Protein AF-A0A246GH21-F1 (afdb_monomer_lite)

Radius of gyration: 32.91 Å; chains: 1; bounding box: 99×64×85 Å

Sequence (673 aa):
SKGSVFSFTEKLRAKAHCVNMFNKEILFTLWEDDAKGSGHNASNKLIDIKKAKVDLYGNVVVDFMLTKALMKKAMQGEADIRELEFYVTVEYYRNKKHTTANVDIQNPLPTENTPPSQSTGIKKAKGSPAEEKPKSKKEESGLLNPISETLGEIWDWVETQGTALRDKPHTIEIPEGKSPAIVGKTKGVKKEKFKPVIGNGEEAVIYITSEIATEIEVDKNGKVISYPDYGAYNGQEEFKIDDKIYCKKIKVGKDTKSAFPTYKAYIYRGNTVGEAVKKLKQDIKFNTHENAESTVLEVARHTLGNNKDYKSKGPTPPNNIDKLYRLKYQFGSNNGKTSYRYRIVDNNSSSFPTIKDYKKEYQSGSMNIGSRSSISIDPWDSSTLIGCIGIRGEKGTFHSSYKALTPQQKKTYKNKYHCINNYLETIIPELTGIYGRRGYSSTDDIAVVESSYTEEIKVFVLIDPLKELCNCIKLKNDGREEFYNSFGTKTINYIDKKSNANKFKALYMIAQRRQENGFTKNVIGNNPMNIKGNGDLGQVAIDTHETLKNGEYVPVKGEKFANFSSEDAGFKGYIDLLESNFNDAYKSLFDDSKTIDDFTTGLEDTGKKGPYATGKAQGGLSGTDDYKKKVKVLFEGVKKDYIKIYECKLCKEKDSKKKEEIKNDLDLLKKLK

Organism: NCBI:txid2906077

Secondary structure (DSSP, 8-state):
---SEEETTSEEEEEEE-SS-TT-EEEEEEEE---SSSS--TT-EEEEEEEEE--TTSEEEEEEETHHHHHHHHTTT-----EEEEEEEEEEE---------------------------PPPBPTTSHHHHSPPPHHHHTT---HHHHHS--EEEEEEEEEEEETT-----------PPPP-S-S---PPPPPPPPPTT-SEEEEEEEEEESSPPEE-TTS-EEE-SEEEE--S-SEEEETTEEEEEEEEETTEEEEEE--EEEEEEEESSTTHHHHHHHHHHHHT--TTS-S-EEEEEE--HHHHTBSSSSSPPP---TTSPEEEEEEEEEETTEEEEEEEEE-S--SS----S-GGGHHHHSS----TT-SEEEE---GGG-TTSEEEE-GGGPBPHHHHTS-TTGGG-HHHHHHHHHHHHHHH-GGGHHHHGGG---TTSSS--PPP--SS--EEEEEEPPPTTS----PPPSSSHHHHIIIIIHHHHHHHHHH-SS-GGGHHHHHHHHHHHHTT-SS-GGG-TT--BS-BTTBEEEEEEEEE-TTS-EEEEEEEEEE--SSHHHHHHHHHHHHHHH-HHHHHHTT-TT--HHHHHHHHHTS-TTS-S------TT--HHHHHHHHHHHHHHHHHHHHHHHHHHHHHH---HHHHHHHHHHHHHHHH--

Structure (mmCIF, N/CA/C/O backbone):
data_AF-A0A246GH21-F1
#
_entry.id   AF-A0A246GH21-F1
#
loop_
_atom_site.group_PDB
_atom_site.id
_atom_site.type_symbol
_atom_site.label_atom_id
_atom_site.label_alt_id
_atom_site.label_comp_id
_atom_site.label_asym_id
_atom_site.label_entity_id
_atom_site.label_seq_id
_atom_site.pdbx_PDB_ins_code
_atom_site.Cartn_x
_atom_site.Cartn_y
_atom_site.Cartn_z
_atom_site.occupancy
_atom_site.B_iso_or_equiv
_atom_site.auth_seq_id
_atom_site.auth_comp_id
_atom_site.auth_asym_id
_atom_site.auth_atom_id
_atom_site.pdbx_PDB_model_num
ATOM 1 N N . SER A 1 1 ? -21.494 -33.279 6.222 1.00 32.09 1 SER A N 1
ATOM 2 C CA . SER A 1 1 ? -22.551 -33.590 5.231 1.00 32.09 1 SER A CA 1
ATOM 3 C C . SER A 1 1 ? -23.052 -32.287 4.612 1.00 32.09 1 SER A C 1
ATOM 5 O O . SER A 1 1 ? -22.941 -31.255 5.261 1.00 32.09 1 SER A O 1
ATOM 7 N N . LYS A 1 2 ? -23.572 -32.286 3.371 1.00 37.19 2 LYS A N 1
ATOM 8 C CA . LYS A 1 2 ? -24.425 -31.180 2.888 1.00 37.19 2 LYS A CA 1
ATOM 9 C C . LYS A 1 2 ? -25.700 -31.226 3.732 1.00 37.19 2 LYS A C 1
ATOM 11 O O . LYS A 1 2 ? -26.605 -31.989 3.419 1.00 37.19 2 LYS A O 1
ATOM 16 N N . GLY A 1 3 ? -25.695 -30.543 4.872 1.00 45.56 3 GLY A N 1
ATOM 17 C CA . GLY A 1 3 ? -26.854 -30.498 5.750 1.00 45.56 3 GLY A CA 1
ATOM 18 C C . GLY A 1 3 ? -27.936 -29.670 5.077 1.00 45.56 3 GLY A C 1
ATOM 19 O O . GLY A 1 3 ? -27.712 -28.498 4.808 1.00 45.56 3 GLY A O 1
ATOM 20 N N . SER A 1 4 ? -29.078 -30.279 4.773 1.00 55.09 4 SER A N 1
ATOM 21 C CA . SER A 1 4 ? -30.304 -29.557 4.421 1.00 55.09 4 SER A CA 1
ATOM 22 C C . SER A 1 4 ? -31.037 -29.053 5.663 1.00 55.09 4 SER A C 1
ATOM 24 O O . SER A 1 4 ? -31.978 -28.294 5.518 1.00 55.09 4 SER A O 1
ATOM 26 N N . VAL A 1 5 ? -30.605 -29.446 6.868 1.00 58.59 5 VAL A N 1
ATOM 27 C CA . VAL A 1 5 ? -31.216 -29.066 8.147 1.00 58.59 5 VAL A CA 1
ATOM 28 C C . VAL A 1 5 ? -30.227 -28.238 8.970 1.00 58.59 5 VAL A C 1
ATOM 30 O O . VAL A 1 5 ? -29.097 -28.688 9.177 1.00 58.59 5 VAL A O 1
ATOM 33 N N . PHE A 1 6 ? -30.644 -27.092 9.495 1.00 64.31 6 PHE A N 1
ATOM 34 C CA . PHE A 1 6 ? -29.807 -26.093 10.169 1.00 64.31 6 PHE A CA 1
ATOM 35 C C . PHE A 1 6 ? -30.369 -25.727 11.556 1.00 64.31 6 PHE A C 1
ATOM 37 O O . PHE A 1 6 ? -31.546 -25.946 11.835 1.00 64.31 6 PHE A O 1
ATOM 44 N N . SER A 1 7 ? -29.540 -25.179 12.442 1.00 65.12 7 SER A N 1
ATOM 45 C CA . SER A 1 7 ? -29.999 -24.472 13.648 1.00 65.12 7 SER A CA 1
ATOM 46 C C . SER A 1 7 ? -30.247 -22.996 13.324 1.00 65.12 7 SER A C 1
ATOM 48 O O . SER A 1 7 ? -29.559 -22.416 12.484 1.00 65.12 7 SER A O 1
ATOM 50 N N . PHE A 1 8 ? -31.183 -22.334 14.008 1.00 61.94 8 PHE A N 1
ATOM 51 C CA . PHE A 1 8 ? -31.437 -20.905 13.771 1.00 61.94 8 PHE A CA 1
ATOM 52 C C . PHE A 1 8 ? -30.251 -19.992 14.108 1.00 61.94 8 PHE A C 1
ATOM 54 O O . PHE A 1 8 ? -30.185 -18.870 13.608 1.00 61.94 8 PHE A O 1
ATOM 61 N N . THR A 1 9 ? -29.311 -20.449 14.938 1.00 66.38 9 THR A N 1
ATOM 62 C CA . THR A 1 9 ? -28.072 -19.721 15.258 1.00 66.38 9 THR A CA 1
ATOM 63 C C . THR A 1 9 ? -26.965 -19.940 14.221 1.00 66.38 9 THR A C 1
ATOM 65 O O . THR A 1 9 ? -25.952 -19.238 14.248 1.00 66.38 9 THR A O 1
ATOM 68 N N . GLU A 1 10 ? -27.151 -20.875 13.285 1.00 62.28 10 GLU A N 1
ATOM 69 C CA . GLU A 1 10 ? -26.203 -21.166 12.213 1.00 62.28 10 GLU A CA 1
ATOM 70 C C . GLU A 1 10 ? -26.358 -20.198 11.027 1.00 62.28 10 GLU A C 1
ATOM 72 O O . GLU A 1 10 ? -27.332 -19.450 10.879 1.00 62.28 10 GLU A O 1
ATOM 77 N N . LYS A 1 11 ? -25.339 -20.200 10.163 1.00 76.00 11 LYS A N 1
ATOM 78 C CA . LYS A 1 11 ? -25.334 -19.452 8.905 1.00 76.00 11 LYS A CA 1
ATOM 79 C C . LYS A 1 11 ? -25.658 -20.389 7.754 1.00 76.00 11 LYS A C 1
ATOM 81 O O . LYS A 1 11 ? -25.023 -21.433 7.614 1.00 76.00 11 LYS A O 1
ATOM 86 N N . LEU A 1 12 ? -26.557 -19.964 6.873 1.00 72.38 12 LEU A N 1
ATOM 87 C CA . LEU A 1 12 ? -26.735 -20.606 5.579 1.00 72.38 12 LEU A CA 1
ATOM 88 C C . LEU A 1 12 ? -25.772 -19.989 4.570 1.00 72.38 12 LEU A C 1
ATOM 90 O O . LEU A 1 12 ? -25.913 -18.827 4.191 1.00 72.38 12 LEU A O 1
ATOM 94 N N . ARG A 1 13 ? -24.793 -20.774 4.121 1.00 77.44 13 ARG A N 1
ATOM 95 C CA . ARG A 1 13 ? -23.855 -20.371 3.070 1.00 77.44 13 ARG A CA 1
ATOM 96 C C . ARG A 1 13 ? -24.385 -20.783 1.703 1.00 77.44 13 ARG A C 1
ATOM 98 O O . ARG A 1 13 ? -24.367 -21.965 1.363 1.00 77.44 13 ARG A O 1
ATOM 105 N N . ALA A 1 14 ? -24.793 -19.810 0.898 1.00 73.38 14 ALA A N 1
ATOM 106 C CA . ALA A 1 14 ? -25.146 -20.028 -0.497 1.00 73.38 14 ALA A CA 1
ATOM 107 C C . ALA A 1 14 ? -23.921 -19.780 -1.384 1.00 73.38 14 ALA A C 1
ATOM 109 O O . ALA A 1 14 ? -23.260 -18.744 -1.285 1.00 73.38 14 ALA A O 1
ATOM 110 N N . LYS A 1 15 ? -23.615 -20.741 -2.256 1.00 72.88 15 LYS A N 1
ATOM 111 C CA . LYS A 1 15 ? -22.511 -20.664 -3.214 1.00 72.88 15 LYS A CA 1
ATOM 112 C C . LYS A 1 15 ? -23.049 -20.894 -4.618 1.00 72.88 15 LYS A C 1
ATOM 114 O O . LYS A 1 15 ? -23.683 -21.918 -4.856 1.00 72.88 15 LYS A O 1
ATOM 119 N N . ALA A 1 16 ? -22.725 -19.996 -5.541 1.00 67.94 16 ALA A N 1
ATOM 120 C CA . ALA A 1 16 ? -22.935 -20.218 -6.964 1.00 67.94 16 ALA A CA 1
ATOM 121 C C . ALA A 1 16 ? -21.598 -20.268 -7.705 1.00 67.94 16 ALA A C 1
ATOM 123 O O . ALA A 1 16 ? -20.620 -19.619 -7.319 1.00 67.94 16 ALA A O 1
ATOM 124 N N . HIS A 1 17 ? -21.570 -21.088 -8.751 1.00 62.41 17 HIS A N 1
ATOM 125 C CA . HIS A 1 17 ? -20.450 -21.203 -9.670 1.00 62.41 17 HIS A CA 1
ATOM 126 C C . HIS A 1 17 ? -20.894 -20.674 -11.033 1.00 62.41 17 HIS A C 1
ATOM 128 O O . HIS A 1 17 ? -21.814 -21.208 -11.647 1.00 62.41 17 HIS A O 1
ATOM 134 N N . CYS A 1 18 ? -20.244 -19.613 -11.482 1.00 57.66 18 CYS A N 1
ATOM 135 C CA . CYS A 1 18 ? -20.590 -18.822 -12.646 1.00 57.66 18 CYS A CA 1
ATOM 136 C C . CYS A 1 18 ? -19.436 -18.880 -13.653 1.00 57.66 18 CYS A C 1
ATOM 138 O O . CYS A 1 18 ? -18.295 -18.547 -13.333 1.00 57.66 18 CYS A O 1
ATOM 140 N N . VAL A 1 19 ? -19.727 -19.278 -14.889 1.00 53.31 19 VAL A N 1
ATOM 141 C CA . VAL A 1 19 ? -18.725 -19.392 -15.960 1.00 53.31 19 VAL A CA 1
ATOM 142 C C . VAL A 1 19 ? -18.720 -18.103 -16.782 1.00 53.31 19 VAL A C 1
ATOM 144 O O . VAL A 1 19 ? -19.777 -17.627 -17.174 1.00 53.31 19 VAL A O 1
ATOM 147 N N . ASN A 1 20 ? -17.541 -17.528 -17.051 1.00 43.81 20 ASN A N 1
ATOM 148 C CA . ASN A 1 20 ? -17.363 -16.295 -17.845 1.00 43.81 20 ASN A CA 1
ATOM 149 C C . ASN A 1 20 ? -18.059 -15.035 -17.288 1.00 43.81 20 ASN A C 1
ATOM 151 O O . ASN A 1 20 ? -18.317 -14.079 -18.018 1.00 43.81 20 ASN A O 1
ATOM 155 N N . MET A 1 21 ? -18.323 -14.998 -15.981 1.00 56.97 21 MET A N 1
ATOM 156 C CA . MET A 1 21 ? -19.029 -13.895 -15.317 1.00 56.97 21 MET A CA 1
ATOM 157 C C . MET A 1 21 ? -18.146 -13.107 -14.343 1.00 56.97 21 MET A C 1
ATOM 159 O O . MET A 1 21 ? -18.665 -12.472 -13.432 1.00 56.97 21 MET A O 1
ATOM 163 N N . PHE A 1 22 ? -16.819 -13.122 -14.522 1.00 53.16 22 PHE A N 1
ATOM 164 C CA . PHE A 1 22 ? -15.884 -12.425 -13.632 1.00 53.16 22 PHE A CA 1
ATOM 165 C C . PHE A 1 22 ? -16.290 -10.960 -13.392 1.00 53.16 22 PHE A C 1
ATOM 167 O O . PHE A 1 22 ? -16.596 -10.221 -14.334 1.00 53.16 22 PHE A O 1
ATOM 174 N N . ASN A 1 23 ? -16.290 -10.548 -12.119 1.00 56.62 23 ASN A N 1
ATOM 175 C CA . ASN A 1 23 ? -16.650 -9.208 -11.650 1.00 56.62 23 ASN A CA 1
ATOM 176 C C . ASN A 1 23 ? -18.108 -8.789 -11.953 1.00 56.62 23 ASN A C 1
ATOM 178 O O . ASN A 1 23 ? -18.467 -7.624 -11.766 1.00 56.62 23 ASN A O 1
ATOM 182 N N . LYS A 1 24 ? -18.969 -9.711 -12.411 1.00 63.62 24 LYS A N 1
ATOM 183 C CA . LYS A 1 24 ? -20.415 -9.476 -12.532 1.00 63.62 24 LYS A CA 1
ATOM 184 C C . LYS A 1 24 ? -21.089 -9.664 -11.178 1.00 63.62 24 LYS A C 1
ATOM 186 O O . LYS A 1 24 ? -20.684 -10.509 -10.386 1.00 63.62 24 LYS A O 1
ATOM 191 N N . GLU A 1 25 ? -22.094 -8.838 -10.911 1.00 77.56 25 GLU A N 1
ATOM 192 C CA . GLU A 1 25 ? -22.883 -8.887 -9.681 1.00 77.56 25 GLU A CA 1
ATOM 193 C C . GLU A 1 25 ? -24.002 -9.927 -9.811 1.00 77.56 25 GLU A C 1
ATOM 195 O O . GLU A 1 25 ? -24.713 -9.951 -10.815 1.00 77.56 25 GLU A O 1
ATOM 200 N N . ILE A 1 26 ? -24.137 -10.776 -8.794 1.00 76.31 26 ILE A N 1
ATOM 201 C CA . ILE A 1 26 ? -25.156 -11.820 -8.672 1.00 76.31 26 ILE A CA 1
ATOM 202 C C . ILE A 1 26 ? -26.042 -11.499 -7.468 1.00 76.31 26 ILE A C 1
ATOM 204 O O . ILE A 1 26 ? -25.537 -11.109 -6.408 1.00 76.31 26 ILE A O 1
ATOM 208 N N . LEU A 1 27 ? -27.354 -11.675 -7.628 1.00 78.00 27 LEU A N 1
ATOM 209 C CA . LEU A 1 27 ? -28.345 -11.468 -6.579 1.00 78.00 27 LEU A CA 1
ATOM 210 C C . LEU A 1 27 ? -28.707 -12.805 -5.927 1.00 78.00 27 LEU A C 1
ATOM 212 O O . LEU A 1 27 ? -29.149 -13.729 -6.601 1.00 78.00 27 LEU A O 1
ATOM 216 N N . PHE A 1 28 ? -28.558 -12.891 -4.612 1.00 80.50 28 PHE A N 1
ATOM 217 C CA . PHE A 1 28 ? -29.011 -14.008 -3.795 1.00 80.50 28 PHE A CA 1
ATOM 218 C C . PHE A 1 28 ? -30.186 -13.552 -2.944 1.00 80.50 28 PHE A C 1
ATOM 220 O O . PHE A 1 28 ? -30.096 -12.524 -2.269 1.00 80.50 28 PHE A O 1
ATOM 227 N N . THR A 1 29 ? -31.254 -14.339 -2.916 1.00 74.81 29 THR A N 1
ATOM 228 C CA . THR A 1 29 ? -32.417 -14.051 -2.075 1.00 74.81 29 THR A CA 1
ATOM 229 C C . THR A 1 29 ? -32.776 -15.271 -1.247 1.00 74.81 29 THR A C 1
ATOM 231 O O . THR A 1 29 ? -32.945 -16.350 -1.809 1.00 74.81 29 THR A O 1
ATOM 234 N N . LEU A 1 30 ? -32.878 -15.091 0.070 1.00 79.62 30 LEU A N 1
ATOM 235 C CA . LEU A 1 30 ? -33.361 -16.097 1.012 1.00 79.62 30 LEU A CA 1
ATOM 236 C C . LEU A 1 30 ? -34.855 -15.881 1.266 1.00 79.62 30 LEU A C 1
ATOM 238 O O . LEU A 1 30 ? -35.282 -14.763 1.574 1.00 79.62 30 LEU A O 1
ATOM 242 N N . TRP A 1 31 ? -35.619 -16.962 1.193 1.00 73.62 31 TRP A N 1
ATOM 243 C CA . TRP A 1 31 ? -37.069 -16.987 1.350 1.00 73.62 31 TRP A CA 1
ATOM 244 C C . TRP A 1 31 ? -37.489 -18.010 2.400 1.00 73.62 31 TRP A C 1
ATOM 246 O O . TRP A 1 31 ? -36.808 -19.013 2.572 1.00 73.62 31 TRP A O 1
ATOM 256 N N . GLU A 1 32 ? -38.607 -17.751 3.063 1.00 72.56 32 GLU A N 1
ATOM 257 C CA . GLU A 1 32 ? -39.336 -18.676 3.933 1.00 72.56 32 GLU A CA 1
ATOM 258 C C . GLU A 1 32 ? -40.340 -19.500 3.110 1.00 72.56 32 GLU A C 1
ATOM 260 O O . GLU A 1 32 ? -41.006 -18.929 2.241 1.00 72.56 32 GLU A O 1
ATOM 265 N N . ASP A 1 33 ? -40.464 -20.795 3.401 1.00 68.25 33 ASP A N 1
ATOM 266 C CA . ASP A 1 33 ? -41.317 -21.769 2.696 1.00 68.25 33 ASP A CA 1
ATOM 267 C C . ASP A 1 33 ? -42.344 -22.409 3.659 1.00 68.25 33 ASP A C 1
ATOM 269 O O . ASP A 1 33 ? -42.262 -23.581 3.986 1.00 68.25 33 ASP A O 1
ATOM 273 N N . ASP A 1 34 ? -43.294 -21.633 4.196 1.00 59.25 34 ASP A N 1
ATOM 274 C CA . ASP A 1 34 ? -44.218 -22.081 5.271 1.00 59.25 34 ASP A CA 1
ATOM 275 C C . ASP A 1 34 ? -45.555 -22.651 4.729 1.00 59.25 34 ASP A C 1
ATOM 277 O O . ASP A 1 34 ? -46.633 -22.513 5.315 1.00 59.25 34 ASP A O 1
ATOM 281 N N . ALA A 1 35 ? -45.515 -23.244 3.534 1.00 55.47 35 ALA A N 1
ATOM 282 C CA . ALA A 1 35 ? -46.671 -23.781 2.822 1.00 55.47 35 ALA A CA 1
ATOM 283 C C . ALA A 1 35 ? -46.945 -25.253 3.183 1.00 55.47 35 ALA A C 1
ATOM 285 O O . ALA A 1 35 ? -46.046 -26.087 3.144 1.00 55.47 35 ALA A O 1
ATOM 286 N N . LYS A 1 36 ? -48.206 -25.644 3.438 1.00 45.03 36 LYS A N 1
ATOM 287 C CA . LYS A 1 36 ? -48.556 -27.078 3.518 1.00 45.03 36 LYS A CA 1
ATOM 288 C C . LYS A 1 36 ? -48.457 -27.733 2.133 1.00 45.03 36 LYS A C 1
ATOM 290 O O . LYS A 1 36 ? -49.348 -27.552 1.305 1.00 45.03 36 LYS A O 1
ATOM 295 N N . GLY A 1 37 ? -47.418 -28.546 1.937 1.00 47.66 37 GLY A N 1
ATOM 296 C CA . GLY A 1 37 ? -47.130 -29.297 0.708 1.00 47.66 37 GLY A CA 1
ATOM 297 C C . GLY A 1 37 ? -45.847 -28.809 0.027 1.00 47.66 37 GLY A C 1
ATOM 298 O O . GLY A 1 37 ? -45.475 -27.653 0.160 1.00 47.66 37 GLY A O 1
ATOM 299 N N . SER A 1 38 ? -45.150 -29.683 -0.703 1.00 38.06 38 SER A N 1
ATOM 300 C CA . SER A 1 38 ? -43.899 -29.319 -1.382 1.00 38.06 38 SER A CA 1
ATOM 301 C C . SER A 1 38 ? -44.159 -28.337 -2.536 1.00 38.06 38 SER A C 1
ATOM 303 O O . SER A 1 38 ? -44.657 -28.747 -3.584 1.00 38.06 38 SER A O 1
ATOM 305 N N . GLY A 1 39 ? -43.792 -27.061 -2.387 1.00 43.22 39 GLY A N 1
ATOM 306 C CA . GLY A 1 39 ? -43.890 -26.061 -3.459 1.00 43.22 39 GLY A CA 1
ATOM 307 C C . GLY A 1 39 ? -44.133 -24.633 -2.964 1.00 43.22 39 GLY A C 1
ATOM 308 O O . GLY A 1 39 ? -44.696 -24.428 -1.897 1.00 43.22 39 GLY A O 1
ATOM 309 N N . HIS A 1 40 ? -43.733 -23.643 -3.770 1.00 41.75 40 HIS A N 1
ATOM 310 C CA . HIS A 1 40 ? -43.862 -22.231 -3.414 1.00 41.75 40 HIS A CA 1
ATOM 311 C C . HIS A 1 40 ? -45.319 -21.794 -3.517 1.00 41.75 40 HIS A C 1
ATOM 313 O O . HIS A 1 40 ? -45.969 -22.037 -4.535 1.00 41.75 40 HIS A O 1
ATOM 319 N N . ASN A 1 41 ? -45.823 -21.093 -2.508 1.00 50.88 41 ASN A N 1
ATOM 320 C CA . ASN A 1 41 ? -47.154 -20.502 -2.551 1.00 50.88 41 ASN A CA 1
ATOM 321 C C . ASN A 1 41 ? -47.089 -18.983 -2.305 1.00 50.88 41 ASN A C 1
ATOM 323 O O . ASN A 1 41 ? -46.043 -18.424 -1.970 1.00 50.88 41 ASN A O 1
ATOM 327 N N . ALA A 1 42 ? -48.220 -18.293 -2.461 1.00 53.62 42 ALA A N 1
ATOM 328 C CA . ALA A 1 42 ? -48.311 -16.848 -2.232 1.00 53.62 42 ALA A CA 1
ATOM 329 C C . ALA A 1 42 ? -48.018 -16.422 -0.774 1.00 53.62 42 ALA A C 1
ATOM 331 O O . ALA A 1 42 ? -47.899 -15.228 -0.506 1.00 53.62 42 ALA A O 1
ATOM 332 N N . SER A 1 43 ? -47.902 -17.368 0.167 1.00 57.16 43 SER A N 1
ATOM 333 C CA . SER A 1 43 ? -47.531 -17.092 1.559 1.00 57.16 43 SER A CA 1
ATOM 334 C C . SER A 1 43 ? -46.026 -17.157 1.837 1.00 57.16 43 SER A C 1
ATOM 336 O O . SER A 1 43 ? -45.632 -16.834 2.956 1.00 57.16 43 SER A O 1
ATOM 338 N N . ASN A 1 44 ? -45.181 -17.484 0.851 1.00 63.41 44 ASN A N 1
ATOM 339 C CA . ASN A 1 44 ? -43.726 -17.477 1.026 1.00 63.41 44 ASN A CA 1
ATOM 340 C C . ASN A 1 44 ? -43.211 -16.055 1.288 1.00 63.41 44 ASN A C 1
ATOM 342 O O . ASN A 1 44 ? -43.483 -15.111 0.540 1.00 63.41 44 ASN A O 1
ATOM 346 N N . LYS A 1 45 ? -42.446 -15.884 2.371 1.00 69.88 45 LYS A N 1
ATOM 347 C CA . LYS A 1 45 ? -42.005 -14.566 2.851 1.00 69.88 45 LYS A CA 1
ATOM 348 C C . LYS A 1 45 ? -40.527 -14.343 2.547 1.00 69.88 45 LYS A C 1
ATOM 350 O O . LYS A 1 45 ? -39.674 -15.162 2.861 1.00 69.88 45 LYS A O 1
ATOM 355 N N . LEU A 1 46 ? -40.195 -13.178 1.992 1.00 71.31 46 LEU A N 1
ATOM 356 C CA . LEU A 1 46 ? -38.804 -12.743 1.813 1.00 71.31 46 LEU A CA 1
ATOM 357 C C . LEU A 1 46 ? -38.085 -12.643 3.169 1.00 71.31 46 LEU A C 1
ATOM 359 O O . LEU A 1 46 ? -38.582 -11.933 4.039 1.00 71.31 46 LEU A O 1
ATOM 363 N N . ILE A 1 47 ? -36.907 -13.236 3.353 1.00 68.81 47 ILE A N 1
ATOM 364 C CA . ILE A 1 47 ? -36.134 -13.110 4.605 1.00 68.81 47 ILE A CA 1
ATOM 365 C C . ILE A 1 47 ? -34.990 -12.098 4.455 1.00 68.81 47 ILE A C 1
ATOM 367 O O . ILE A 1 47 ? -34.876 -11.182 5.270 1.00 68.81 47 ILE A O 1
ATOM 371 N N . ASP A 1 48 ? -34.138 -12.245 3.435 1.00 74.62 48 ASP A N 1
ATOM 372 C CA . ASP A 1 48 ? -32.950 -11.397 3.238 1.00 74.62 48 ASP A CA 1
ATOM 373 C C . ASP A 1 48 ? -32.500 -11.398 1.766 1.00 74.62 48 ASP A C 1
ATOM 375 O O . ASP A 1 48 ? -32.705 -12.375 1.044 1.00 74.62 48 ASP A O 1
ATOM 379 N N . ILE A 1 49 ? -31.850 -10.318 1.327 1.00 75.81 49 ILE A N 1
ATOM 380 C CA . ILE A 1 49 ? -31.301 -10.170 -0.032 1.00 75.81 49 ILE A CA 1
ATOM 381 C C . ILE A 1 49 ? -29.827 -9.791 0.076 1.00 75.81 49 ILE A C 1
ATOM 383 O O . ILE A 1 49 ? -29.468 -8.865 0.805 1.00 75.81 49 ILE A O 1
ATOM 387 N N . LYS A 1 50 ? -28.961 -10.466 -0.684 1.00 76.69 50 LYS A N 1
ATOM 388 C CA . LYS A 1 50 ? -27.528 -10.160 -0.755 1.00 76.69 50 LYS A CA 1
ATOM 389 C C . LYS A 1 50 ? -27.038 -10.086 -2.192 1.00 76.69 50 LYS A C 1
ATOM 391 O O . LYS A 1 50 ? -27.393 -10.906 -3.029 1.00 76.69 50 LYS A O 1
ATOM 396 N N . LYS A 1 51 ? -26.176 -9.108 -2.459 1.00 79.38 51 LYS A N 1
ATOM 397 C CA . LYS A 1 51 ? -25.456 -8.956 -3.725 1.00 79.38 51 LYS A CA 1
ATOM 398 C C . LYS A 1 51 ? -23.993 -9.305 -3.511 1.00 79.38 51 LYS A C 1
ATOM 400 O O . LYS A 1 51 ? -23.408 -8.890 -2.511 1.00 79.38 51 LYS A O 1
ATOM 405 N N . ALA A 1 52 ? -23.406 -10.049 -4.437 1.00 71.38 52 ALA A N 1
ATOM 406 C CA . ALA A 1 52 ? -21.981 -10.355 -4.412 1.00 71.38 52 ALA A CA 1
ATOM 407 C C . ALA A 1 52 ? -21.425 -10.469 -5.834 1.00 71.38 52 ALA A C 1
ATOM 409 O O . ALA A 1 52 ? -22.142 -10.826 -6.768 1.00 71.38 52 ALA A O 1
ATOM 410 N N . LYS A 1 53 ? -20.143 -10.131 -6.005 1.00 73.88 53 LYS A N 1
ATOM 411 C CA . LYS A 1 53 ? -19.464 -10.205 -7.302 1.00 73.88 53 LYS A CA 1
ATOM 412 C C . LYS A 1 53 ? -18.791 -11.559 -7.482 1.00 73.88 53 LYS A C 1
ATOM 414 O O . LYS A 1 53 ? -18.221 -12.093 -6.534 1.00 73.88 53 LYS A O 1
ATOM 419 N N . VAL A 1 54 ? -18.833 -12.076 -8.706 1.00 55.72 54 VAL A N 1
ATOM 420 C CA . VAL A 1 54 ? -18.121 -13.300 -9.090 1.00 55.72 54 VAL A CA 1
ATOM 421 C C . VAL A 1 54 ? -16.614 -13.050 -9.045 1.00 55.72 54 VAL A C 1
ATOM 423 O O . VAL A 1 54 ? -16.109 -12.119 -9.683 1.00 55.72 54 VAL A O 1
ATOM 426 N N . ASP A 1 55 ? -15.902 -13.884 -8.294 1.00 55.53 55 ASP A N 1
ATOM 427 C CA . ASP A 1 55 ? -14.451 -13.824 -8.160 1.00 55.53 55 ASP A CA 1
ATOM 428 C C . ASP A 1 55 ? -13.716 -14.297 -9.429 1.00 55.53 55 ASP A C 1
ATOM 430 O O . ASP A 1 55 ? -14.311 -14.767 -10.401 1.00 55.53 55 ASP A O 1
ATOM 434 N N . LEU A 1 56 ? -12.385 -14.163 -9.423 1.00 48.47 56 LEU A N 1
ATOM 435 C CA . LEU A 1 56 ? -11.496 -14.567 -10.526 1.00 48.47 56 LEU A CA 1
ATOM 436 C C . LEU A 1 56 ? -11.593 -16.063 -10.885 1.00 48.47 56 LEU A C 1
ATOM 438 O O . LEU A 1 56 ? -11.092 -16.470 -11.930 1.00 48.47 56 LEU A O 1
ATOM 442 N N . TYR A 1 57 ? -12.219 -16.872 -10.030 1.00 54.38 57 TYR A N 1
ATOM 443 C CA . TYR A 1 57 ? -12.362 -18.319 -10.154 1.00 54.38 57 TYR A CA 1
ATOM 444 C C . TYR A 1 57 ? -13.800 -18.740 -10.479 1.00 54.38 57 TYR A C 1
ATOM 446 O O . TYR A 1 57 ? -14.116 -19.927 -10.401 1.00 54.38 57 TYR A O 1
ATOM 454 N N . GLY A 1 58 ? -14.680 -17.789 -10.808 1.00 46.88 58 GLY A N 1
ATOM 455 C CA . GLY A 1 58 ? -16.074 -18.076 -11.121 1.00 46.88 58 GLY A CA 1
ATOM 456 C C . GLY A 1 58 ? -16.937 -18.375 -9.894 1.00 46.88 58 GLY A C 1
ATOM 457 O O . GLY A 1 58 ? -18.057 -18.838 -10.055 1.00 46.88 58 GLY A O 1
ATOM 458 N N . ASN A 1 59 ? -16.472 -18.140 -8.665 1.00 59.78 59 ASN A N 1
ATOM 459 C CA . ASN A 1 59 ? -17.275 -18.378 -7.465 1.00 59.78 59 ASN A CA 1
ATOM 460 C C . ASN A 1 59 ? -17.891 -17.082 -6.947 1.00 59.78 59 ASN A C 1
ATOM 462 O O . ASN A 1 59 ? -17.285 -16.012 -6.968 1.00 59.78 59 ASN A O 1
ATOM 466 N N . VAL A 1 60 ? -19.089 -17.206 -6.397 1.00 68.38 60 VAL A N 1
ATOM 467 C CA . VAL A 1 60 ? -19.713 -16.166 -5.589 1.00 68.38 60 VAL A CA 1
ATOM 468 C C . VAL A 1 60 ? -20.355 -16.826 -4.370 1.00 68.38 6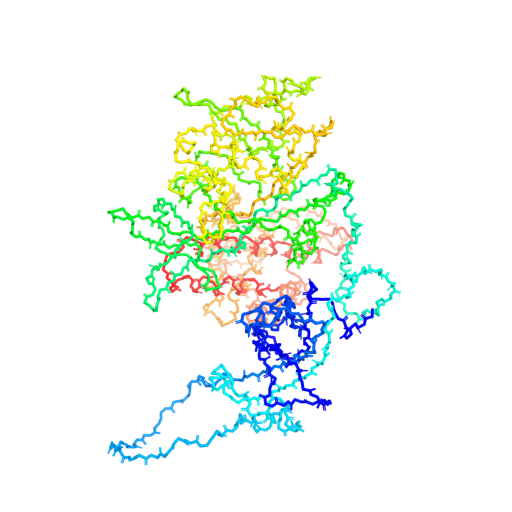0 VAL A C 1
ATOM 470 O O . VAL A 1 60 ? -20.996 -17.874 -4.478 1.00 68.38 60 VAL A O 1
ATOM 473 N N . VAL A 1 61 ? -20.111 -16.259 -3.188 1.00 72.44 61 VAL A N 1
ATOM 474 C CA . VAL A 1 61 ? -20.537 -16.829 -1.904 1.00 72.44 61 VAL A CA 1
ATOM 475 C C . VAL A 1 61 ? -21.193 -15.745 -1.065 1.00 72.44 61 VAL A C 1
ATOM 477 O O . VAL A 1 61 ? -20.643 -14.652 -0.926 1.00 72.44 61 VAL A O 1
ATOM 480 N N . VAL A 1 62 ? -22.341 -16.061 -0.474 1.00 68.12 62 VAL A N 1
ATOM 481 C CA . VAL A 1 62 ? -22.999 -15.220 0.529 1.00 68.12 62 VAL A CA 1
ATOM 482 C C . VAL A 1 62 ? -23.410 -16.063 1.733 1.00 68.12 62 VAL A C 1
ATOM 484 O O . VAL A 1 62 ? -23.832 -17.207 1.588 1.00 68.12 62 VAL A O 1
ATOM 487 N N . ASP A 1 63 ? -23.313 -15.474 2.923 1.00 81.94 63 ASP A N 1
ATOM 488 C CA . ASP A 1 63 ? -23.776 -16.091 4.168 1.00 81.94 63 ASP A CA 1
ATOM 489 C C . ASP A 1 63 ? -25.047 -15.382 4.649 1.00 81.94 63 ASP A C 1
ATOM 491 O O . ASP A 1 63 ? -25.033 -14.165 4.861 1.00 81.94 63 ASP A O 1
ATOM 495 N N . PHE A 1 64 ? -26.132 -16.120 4.855 1.00 76.38 64 PHE A N 1
ATOM 496 C CA . PHE A 1 64 ? -27.365 -15.635 5.469 1.00 76.38 64 PHE A CA 1
ATOM 497 C C . PHE A 1 64 ? -27.427 -16.042 6.944 1.00 76.38 64 PHE A C 1
ATOM 499 O O . PHE A 1 64 ? -27.183 -17.195 7.289 1.00 76.38 64 PHE A O 1
ATOM 506 N N . MET A 1 65 ? -27.758 -15.092 7.821 1.00 79.81 65 MET A N 1
ATOM 507 C CA . MET A 1 65 ? -27.987 -15.365 9.244 1.00 79.81 65 MET A CA 1
ATOM 508 C C . MET A 1 65 ? -29.428 -15.846 9.426 1.00 79.81 65 MET A C 1
ATOM 510 O O . MET A 1 65 ? -30.350 -15.056 9.212 1.00 79.81 65 MET A O 1
ATOM 514 N N . LEU A 1 66 ? -29.633 -17.099 9.842 1.00 74.12 66 LEU A N 1
ATOM 515 C CA . LEU A 1 66 ? -30.983 -17.658 10.007 1.00 74.12 66 LEU A CA 1
ATOM 516 C C . LEU A 1 66 ? -31.745 -17.034 11.191 1.00 74.12 66 LEU A C 1
ATOM 518 O O . LEU A 1 66 ? -32.974 -17.008 11.190 1.00 74.12 66 LEU A O 1
ATOM 522 N N . THR A 1 67 ? -31.044 -16.392 12.131 1.00 71.81 67 THR A N 1
ATOM 523 C CA . THR A 1 67 ? -31.650 -15.593 13.209 1.00 71.81 67 THR A CA 1
ATOM 524 C C . THR A 1 67 ? -32.515 -14.439 12.697 1.00 71.81 67 THR A C 1
ATOM 526 O O . THR A 1 67 ? -33.465 -14.046 13.374 1.00 71.81 67 THR A O 1
ATOM 529 N N . LYS A 1 68 ? -32.252 -13.915 11.490 1.00 70.25 68 LYS A N 1
ATOM 530 C CA . LYS A 1 68 ? -33.103 -12.886 10.869 1.00 70.25 68 LYS A CA 1
ATOM 531 C C . LYS A 1 68 ? -34.517 -13.396 10.582 1.00 70.25 68 LYS A C 1
ATOM 533 O O . LYS A 1 68 ? -35.460 -12.613 10.674 1.00 70.25 68 LYS A O 1
ATOM 538 N N . ALA A 1 69 ? -34.669 -14.684 10.269 1.00 67.19 69 ALA A N 1
ATOM 539 C CA . ALA A 1 69 ? -35.975 -15.299 10.043 1.00 67.19 69 ALA A CA 1
ATOM 540 C C . ALA A 1 69 ? -36.810 -15.295 11.336 1.00 67.19 69 ALA A C 1
ATOM 542 O O . ALA A 1 69 ? -37.954 -14.845 11.332 1.00 67.19 69 ALA A O 1
ATOM 543 N N . LEU A 1 70 ? -36.192 -15.664 12.466 1.00 65.12 70 LEU A N 1
ATOM 544 C CA . LEU A 1 70 ? -36.827 -15.608 13.788 1.00 65.12 70 LEU A CA 1
ATOM 545 C C . LEU A 1 70 ? -37.207 -14.180 14.196 1.00 65.12 70 LEU A C 1
ATOM 547 O O . LEU A 1 70 ? -38.320 -13.948 14.660 1.00 65.12 70 LEU A O 1
ATOM 551 N N . MET A 1 71 ? -36.310 -13.209 13.998 1.00 60.16 71 MET A N 1
ATOM 552 C CA . MET A 1 71 ? -36.593 -11.802 14.310 1.00 60.16 71 MET A CA 1
ATOM 553 C C . MET A 1 71 ? -37.782 -11.274 13.504 1.00 60.16 71 MET A C 1
ATOM 555 O O . MET A 1 71 ? -38.645 -10.592 14.054 1.00 60.16 71 MET A O 1
ATOM 559 N N . LYS A 1 72 ? -37.860 -11.621 12.214 1.00 67.56 72 LYS A N 1
ATOM 560 C CA . LYS A 1 72 ? -38.960 -11.194 11.347 1.00 67.56 72 LYS A CA 1
ATOM 561 C C . LYS A 1 72 ? -40.305 -11.760 11.802 1.00 67.56 72 LYS A C 1
ATOM 563 O O . LYS A 1 72 ? -41.301 -11.043 11.767 1.00 67.56 72 LYS A O 1
ATOM 568 N N . LYS A 1 73 ? -40.332 -13.007 12.265 1.00 67.44 73 LYS A N 1
ATOM 569 C CA . LYS A 1 73 ? -41.542 -13.637 12.794 1.00 67.44 73 LYS A CA 1
ATOM 570 C C . LYS A 1 73 ? -41.952 -13.114 14.172 1.00 67.44 73 LYS A C 1
ATOM 572 O O . LYS A 1 73 ? -43.126 -12.823 14.381 1.00 67.44 73 LYS A O 1
ATOM 577 N N . ALA A 1 74 ? -40.986 -12.864 15.055 1.00 54.94 74 ALA A N 1
ATOM 578 C CA . ALA A 1 74 ? -41.239 -12.207 16.336 1.00 54.94 74 ALA A CA 1
ATOM 579 C C . ALA A 1 74 ? -41.852 -10.807 16.142 1.00 54.94 74 ALA A C 1
ATOM 581 O O . ALA A 1 74 ? -42.793 -10.436 16.839 1.00 54.94 74 ALA A O 1
ATOM 582 N N . MET A 1 75 ? -41.388 -10.054 15.137 1.00 55.41 75 MET A N 1
ATOM 583 C CA . MET A 1 75 ? -41.987 -8.769 14.743 1.00 55.41 75 MET A CA 1
ATOM 584 C C . MET A 1 75 ? -43.411 -8.899 14.173 1.00 55.41 75 MET A C 1
ATOM 586 O O . MET A 1 75 ? -44.145 -7.915 14.161 1.00 55.41 75 MET A O 1
ATOM 590 N N . GLN A 1 76 ? -43.803 -10.084 13.700 1.00 63.94 76 GLN A N 1
ATOM 591 C CA . GLN A 1 76 ? -45.155 -10.402 13.222 1.00 63.94 76 GLN A CA 1
ATOM 592 C C . GLN A 1 76 ? -46.050 -10.996 14.326 1.00 63.94 76 GLN A C 1
ATOM 594 O O . GLN A 1 76 ? -47.198 -11.334 14.053 1.00 63.94 76 GLN A O 1
ATOM 599 N N . GLY A 1 77 ? -45.555 -11.085 15.567 1.00 45.16 77 GLY A N 1
ATOM 600 C CA . GLY A 1 77 ? -46.305 -11.577 16.727 1.00 45.16 77 GLY A CA 1
ATOM 601 C C . GLY A 1 77 ? -46.220 -13.089 16.962 1.00 45.16 77 GLY A C 1
ATOM 602 O O . GLY A 1 77 ? -46.820 -13.582 17.914 1.00 45.16 77 GLY A O 1
ATOM 603 N N . GLU A 1 78 ? -45.457 -13.829 16.153 1.00 56.19 78 GLU A N 1
ATOM 604 C CA . GLU A 1 78 ? -45.240 -15.272 16.318 1.00 56.19 78 GLU A CA 1
ATOM 605 C C . GLU A 1 78 ? -43.954 -15.525 17.120 1.00 56.19 78 GLU A C 1
ATOM 607 O O . GLU A 1 78 ? -42.843 -15.354 16.615 1.00 56.19 78 GLU A O 1
ATOM 612 N N . ALA A 1 79 ? -44.100 -15.916 18.391 1.00 49.84 79 ALA A N 1
ATOM 613 C CA . ALA A 1 79 ? -42.979 -16.092 19.321 1.00 49.84 79 ALA A CA 1
ATOM 614 C C . ALA A 1 79 ? -42.552 -17.559 19.551 1.00 49.84 79 ALA A C 1
ATOM 616 O O . ALA A 1 79 ? -41.462 -17.785 20.077 1.00 49.84 79 ALA A O 1
ATOM 617 N N . ASP A 1 80 ? -43.366 -18.552 19.162 1.00 54.62 80 ASP A N 1
ATOM 618 C CA . ASP A 1 80 ? -43.109 -19.979 19.439 1.00 54.62 80 ASP A CA 1
ATOM 619 C C . ASP A 1 80 ? -42.897 -20.813 18.165 1.00 54.62 80 ASP A C 1
ATOM 621 O O . ASP A 1 80 ? -43.662 -21.714 17.831 1.00 54.62 80 ASP A O 1
ATOM 625 N N . ILE A 1 81 ? -41.839 -20.488 17.421 1.00 60.56 81 ILE A N 1
ATOM 626 C CA . ILE A 1 81 ? -41.511 -21.152 16.151 1.00 60.56 81 ILE A CA 1
ATOM 627 C C . ILE A 1 81 ? -40.566 -22.313 16.403 1.00 60.56 81 ILE A C 1
ATOM 629 O O . ILE A 1 81 ? -39.466 -22.119 16.919 1.00 60.56 81 ILE A O 1
ATOM 633 N N . ARG A 1 82 ? -40.994 -23.524 16.041 1.00 57.16 82 ARG A N 1
ATOM 634 C CA . ARG A 1 82 ? -40.209 -24.755 16.227 1.00 57.16 82 ARG A CA 1
ATOM 635 C C . ARG A 1 82 ? -39.393 -25.136 14.995 1.00 57.16 82 ARG A C 1
ATOM 637 O O . ARG A 1 82 ? -38.295 -25.665 15.139 1.00 57.16 82 ARG A O 1
ATOM 644 N N . GLU A 1 83 ? -39.897 -24.821 13.809 1.00 63.12 83 GLU A N 1
ATOM 645 C CA . GLU A 1 83 ? -39.309 -25.177 12.519 1.00 63.12 83 GLU A CA 1
ATOM 646 C C . GLU A 1 83 ? -39.633 -24.094 11.483 1.00 63.12 83 GLU A C 1
ATOM 648 O O . GLU A 1 83 ? -40.695 -23.478 11.558 1.00 63.12 83 GLU A O 1
ATOM 653 N N . LEU A 1 84 ? -38.705 -23.836 10.556 1.00 66.75 84 LEU A N 1
ATOM 654 C CA . LEU A 1 84 ? -38.923 -23.008 9.365 1.00 66.75 84 LEU A CA 1
ATOM 655 C C . LEU A 1 84 ? -38.218 -23.641 8.170 1.00 66.75 84 LEU A C 1
ATOM 657 O O . LEU A 1 84 ? -37.015 -23.903 8.226 1.00 66.75 84 LEU A O 1
ATOM 661 N N . GLU A 1 85 ? -38.936 -23.811 7.070 1.00 65.50 85 GLU A N 1
ATOM 662 C CA . GLU A 1 85 ? -38.343 -24.166 5.783 1.00 65.50 85 GLU A CA 1
ATOM 663 C C . GLU A 1 85 ? -37.945 -22.904 5.010 1.00 65.50 85 GLU A C 1
ATOM 665 O O . GLU A 1 85 ? -38.509 -21.820 5.187 1.00 65.50 85 GLU A O 1
ATOM 670 N N . PHE A 1 86 ? -36.914 -23.020 4.179 1.00 72.31 86 PHE A N 1
ATOM 671 C CA . PHE A 1 86 ? -36.413 -21.926 3.362 1.00 72.31 86 PHE A CA 1
ATOM 672 C C . PHE A 1 86 ? -35.840 -22.402 2.033 1.00 72.31 86 PHE A C 1
ATOM 674 O O . PHE A 1 86 ? -35.415 -23.543 1.851 1.00 72.31 86 PHE A O 1
ATOM 681 N N . TYR A 1 87 ? -35.725 -21.469 1.099 1.00 65.25 87 TYR A N 1
ATOM 682 C CA . TYR A 1 87 ? -34.986 -21.679 -0.138 1.00 65.25 87 TYR A CA 1
ATOM 683 C C . TYR A 1 87 ? -34.200 -20.433 -0.527 1.00 65.25 87 TYR A C 1
ATOM 685 O O . TYR A 1 87 ? -34.507 -19.308 -0.120 1.00 65.25 87 TYR A O 1
ATOM 693 N N . VAL A 1 88 ? -33.157 -20.641 -1.327 1.00 72.44 88 VAL A N 1
ATOM 694 C CA . VAL A 1 88 ? -32.346 -19.565 -1.894 1.00 72.44 88 VAL A CA 1
ATOM 695 C C . VAL A 1 88 ? -32.501 -19.544 -3.404 1.00 72.44 88 VAL A C 1
ATOM 697 O O . VAL A 1 88 ? -32.259 -20.552 -4.066 1.00 72.44 88 VAL A O 1
ATOM 700 N N . THR A 1 89 ? -32.844 -18.377 -3.944 1.00 69.25 89 THR A N 1
ATOM 701 C CA . THR A 1 89 ? -32.774 -18.088 -5.383 1.00 69.25 89 THR A CA 1
ATOM 702 C C . THR A 1 89 ? -31.478 -17.346 -5.684 1.00 69.25 89 THR A C 1
ATOM 704 O O . THR A 1 89 ? -31.146 -16.381 -4.984 1.00 69.25 89 THR A O 1
ATOM 707 N N . VAL A 1 90 ? -30.781 -17.745 -6.744 1.00 76.69 90 VAL A N 1
ATOM 708 C CA . VAL A 1 90 ? -29.620 -17.030 -7.288 1.00 76.69 90 VAL A CA 1
ATOM 709 C C . VAL A 1 90 ? -29.966 -16.533 -8.684 1.00 76.69 90 VAL A C 1
ATOM 711 O O . VAL A 1 90 ? -30.321 -17.334 -9.545 1.00 76.69 90 VAL A O 1
ATOM 714 N N . GLU A 1 91 ? -29.864 -15.226 -8.908 1.00 73.62 91 GLU A N 1
ATOM 715 C CA . GLU A 1 91 ? -30.339 -14.567 -10.126 1.00 73.62 91 GLU A CA 1
ATOM 716 C C . GLU A 1 91 ? -29.255 -13.658 -10.723 1.00 73.62 91 GLU A C 1
ATOM 718 O O . GLU A 1 91 ? -28.580 -12.904 -10.009 1.00 73.62 91 GLU A O 1
ATOM 723 N N . TYR A 1 92 ? -29.117 -13.696 -12.051 1.00 71.19 92 TYR A N 1
ATOM 724 C CA . TYR A 1 92 ? -28.298 -12.752 -12.809 1.00 71.19 92 TYR A CA 1
ATOM 725 C C . TYR A 1 92 ? -29.156 -11.881 -13.730 1.00 71.19 92 TYR A C 1
ATOM 727 O O . TYR A 1 92 ? -29.877 -12.378 -14.600 1.00 71.19 92 TYR A O 1
ATOM 735 N N . TYR A 1 93 ? -29.002 -10.567 -13.566 1.00 64.81 93 TYR A N 1
ATOM 736 C CA . TYR A 1 93 ? -29.674 -9.547 -14.361 1.00 64.81 93 TYR A CA 1
ATOM 737 C C . TYR A 1 93 ? -28.648 -8.765 -15.188 1.00 64.81 93 TYR A C 1
ATOM 739 O O . TYR A 1 93 ? -27.582 -8.383 -14.693 1.00 64.81 93 TYR A O 1
ATOM 747 N N . ARG A 1 94 ? -28.962 -8.490 -16.457 1.00 51.69 94 ARG A N 1
ATOM 748 C CA . ARG A 1 94 ? -28.144 -7.608 -17.300 1.00 51.69 94 ARG A CA 1
ATOM 749 C C . ARG A 1 94 ? -28.665 -6.177 -17.180 1.00 51.69 94 ARG A C 1
ATOM 751 O O . ARG A 1 94 ? -29.750 -5.879 -17.669 1.00 51.69 94 ARG A O 1
ATOM 758 N N . ASN A 1 95 ? -27.855 -5.276 -16.621 1.00 51.09 95 ASN A N 1
ATOM 759 C CA . ASN A 1 95 ? -28.132 -3.836 -16.660 1.00 51.09 95 ASN A CA 1
ATOM 760 C C . ASN A 1 95 ? -28.370 -3.398 -18.122 1.00 51.09 95 ASN A C 1
ATOM 762 O O . ASN A 1 95 ? -27.509 -3.606 -18.986 1.00 51.09 95 ASN A O 1
ATOM 766 N N . LYS A 1 96 ? -29.534 -2.811 -18.425 1.00 35.66 96 LYS A N 1
ATOM 767 C CA . LYS A 1 96 ? -29.840 -2.282 -19.763 1.00 35.66 96 LYS A CA 1
ATOM 768 C C . LYS A 1 96 ? -28.935 -1.076 -20.097 1.00 35.66 96 LYS A C 1
ATOM 770 O O . LYS A 1 96 ? -28.936 -0.089 -19.380 1.00 35.66 96 LYS 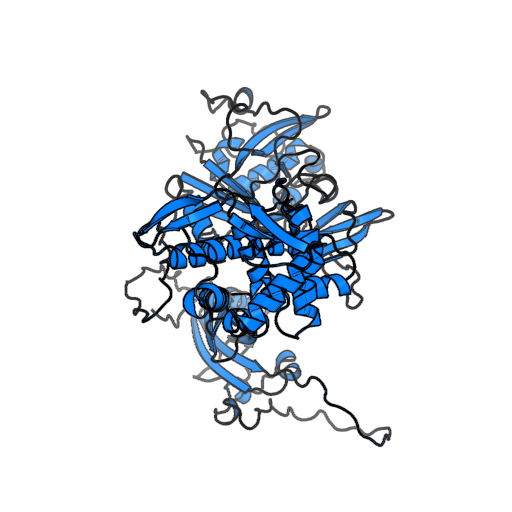A O 1
ATOM 775 N N . LYS A 1 97 ? -28.220 -1.218 -21.228 1.00 31.00 97 LYS A N 1
ATOM 776 C CA . LYS A 1 97 ? -27.632 -0.243 -22.184 1.00 31.00 97 LYS A CA 1
ATOM 777 C C . LYS A 1 97 ? -26.777 0.939 -21.665 1.00 31.00 97 LYS A C 1
ATOM 779 O O . LYS A 1 97 ? -27.296 1.907 -21.131 1.00 31.00 97 LYS A O 1
ATOM 784 N N . HIS A 1 98 ? -25.493 0.940 -22.055 1.00 23.44 98 HIS A N 1
ATOM 785 C CA . HIS A 1 98 ? -24.802 2.165 -22.489 1.00 23.44 98 HIS A CA 1
ATOM 786 C C . HIS A 1 98 ? -25.083 2.405 -23.987 1.00 23.44 98 HIS A C 1
ATOM 788 O O . HIS A 1 98 ? -25.242 1.461 -24.760 1.00 23.44 98 HIS A O 1
ATOM 794 N N . THR A 1 99 ? -25.207 3.680 -24.338 1.00 28.36 99 THR A N 1
ATOM 795 C CA . THR A 1 99 ? -25.696 4.314 -25.572 1.00 28.36 99 THR A CA 1
ATOM 796 C C . THR A 1 99 ? -24.889 4.010 -26.844 1.00 28.36 99 THR A C 1
ATOM 798 O O . THR A 1 99 ? -23.665 4.072 -26.830 1.00 28.36 99 THR A O 1
ATOM 801 N N . THR A 1 100 ? -25.583 3.829 -27.976 1.00 25.95 100 THR A N 1
ATOM 802 C CA . THR A 1 100 ? -25.091 4.171 -29.329 1.00 25.95 100 THR A CA 1
ATOM 803 C C . THR A 1 100 ? -26.161 5.006 -30.058 1.00 25.95 100 THR A C 1
ATOM 805 O O . THR A 1 100 ? -27.338 4.906 -29.728 1.00 25.95 100 THR A O 1
ATOM 808 N N . ALA A 1 101 ? -25.711 5.881 -30.961 1.00 23.66 101 ALA A N 1
ATOM 809 C CA . ALA A 1 101 ? -26.221 7.224 -31.281 1.00 23.66 101 ALA A CA 1
ATOM 810 C C . ALA A 1 101 ? -27.517 7.390 -32.134 1.00 23.66 101 ALA A C 1
ATOM 812 O O . ALA A 1 101 ? -28.110 6.423 -32.597 1.00 23.66 101 ALA A O 1
ATOM 813 N N . ASN A 1 102 ? -27.887 8.678 -32.286 1.00 27.58 102 ASN A N 1
ATOM 814 C CA . ASN A 1 102 ? -29.109 9.365 -32.767 1.00 27.58 102 ASN A CA 1
ATOM 815 C C . ASN A 1 102 ? -29.608 9.124 -34.207 1.00 27.58 102 ASN A C 1
ATOM 817 O O . ASN A 1 102 ? -28.778 9.104 -35.107 1.00 27.58 102 ASN A O 1
ATOM 821 N N . VAL A 1 103 ? -30.946 9.160 -34.384 1.00 26.28 103 VAL A N 1
ATOM 822 C CA . VAL A 1 103 ? -31.823 9.914 -35.347 1.00 26.28 103 VAL A CA 1
ATOM 823 C C . VAL A 1 103 ? -33.278 9.416 -35.121 1.00 26.28 103 VAL A C 1
ATOM 825 O O . VAL A 1 103 ? -33.431 8.229 -34.857 1.00 26.28 103 VAL A O 1
ATOM 828 N N . ASP A 1 104 ? -34.412 10.121 -35.231 1.00 25.25 104 ASP A N 1
ATOM 829 C CA . ASP A 1 104 ? -34.883 11.523 -35.185 1.00 25.25 104 ASP A CA 1
ATOM 830 C C . ASP A 1 104 ? -36.453 11.461 -35.173 1.00 25.25 104 ASP A C 1
ATOM 832 O O . ASP A 1 104 ? -36.998 10.463 -35.647 1.00 25.25 104 ASP A O 1
ATOM 836 N N . ILE A 1 105 ? -37.157 12.521 -34.718 1.00 23.34 105 ILE A N 1
ATOM 837 C CA . ILE A 1 105 ? -38.609 12.845 -34.935 1.00 23.34 105 ILE A CA 1
ATOM 838 C C . ILE A 1 105 ? -39.653 11.936 -34.198 1.00 23.34 105 ILE A C 1
ATOM 840 O O . ILE A 1 105 ? -39.583 10.722 -34.290 1.00 23.34 105 ILE A O 1
ATOM 844 N N . GLN A 1 106 ? -40.705 12.351 -33.461 1.00 23.58 106 GLN A N 1
ATOM 845 C CA . GLN A 1 106 ? -41.397 13.613 -33.126 1.00 23.58 106 GLN A CA 1
ATOM 846 C C . GLN A 1 106 ? -42.132 13.465 -31.770 1.00 23.58 106 GLN A C 1
ATOM 848 O O . GLN A 1 106 ? -42.522 12.366 -31.381 1.00 23.58 106 GLN A O 1
ATOM 853 N N . ASN A 1 107 ? -42.389 14.587 -31.094 1.00 28.94 107 ASN A N 1
ATOM 854 C CA . ASN A 1 107 ? -43.250 14.680 -29.909 1.00 28.94 107 ASN A CA 1
ATOM 855 C C . ASN A 1 107 ? -44.740 14.776 -30.306 1.00 28.94 107 ASN A C 1
ATOM 857 O O . ASN A 1 107 ? -45.064 15.578 -31.184 1.00 28.94 107 ASN A O 1
ATOM 861 N N . PRO A 1 108 ? -45.646 14.073 -29.604 1.00 26.12 108 PRO A N 1
ATOM 862 C CA . PRO A 1 108 ? -46.802 14.773 -29.036 1.00 26.12 108 PRO A CA 1
ATOM 863 C C . PRO A 1 108 ? -47.092 14.398 -27.564 1.00 26.12 108 PRO A C 1
ATOM 865 O O . PRO A 1 108 ? -47.050 13.237 -27.165 1.00 26.12 108 PRO A O 1
ATOM 868 N N . LEU A 1 109 ? -47.434 15.418 -26.768 1.00 24.92 109 LEU A N 1
ATOM 869 C CA . LEU A 1 109 ? -48.116 15.335 -25.460 1.00 24.92 109 LEU A CA 1
ATOM 870 C C . LEU A 1 109 ? -49.647 15.172 -25.671 1.00 24.92 109 LEU A C 1
ATOM 872 O O . LEU A 1 109 ? -50.112 15.496 -26.762 1.00 24.92 109 LEU A O 1
ATOM 876 N N . PRO A 1 110 ? -50.479 14.980 -24.623 1.00 37.00 110 PRO A N 1
ATOM 877 C CA . PRO A 1 110 ? -50.478 13.979 -23.549 1.00 37.00 110 PRO A CA 1
ATOM 878 C C . PRO A 1 110 ? -51.880 13.307 -23.394 1.00 37.00 110 PRO A C 1
ATOM 880 O O . PRO A 1 110 ? -52.803 13.588 -24.150 1.00 37.00 110 PRO A O 1
ATOM 883 N N . THR A 1 111 ? -52.040 12.504 -22.329 1.00 28.80 111 THR A N 1
ATOM 884 C CA . THR A 1 111 ? -53.284 11.968 -21.711 1.00 28.80 111 THR A CA 1
ATOM 885 C C . THR A 1 111 ? -54.060 10.854 -22.423 1.00 28.80 111 THR A C 1
ATOM 887 O O . THR A 1 111 ? -54.684 11.082 -23.444 1.00 28.80 111 THR A O 1
ATOM 890 N N . GLU A 1 112 ? -54.145 9.681 -21.778 1.00 24.30 112 GLU A N 1
ATOM 891 C CA . GLU A 1 112 ? -55.404 9.209 -21.179 1.00 24.30 112 GLU A CA 1
ATOM 892 C C . GLU A 1 112 ? -55.201 8.007 -20.240 1.00 24.30 112 GLU A C 1
ATOM 894 O O . GLU A 1 112 ? -54.290 7.193 -20.390 1.00 24.30 112 GLU A O 1
ATOM 899 N N . ASN A 1 113 ? -56.059 7.965 -19.222 1.00 35.09 113 ASN A N 1
ATOM 900 C CA . ASN A 1 113 ? -56.112 6.987 -18.145 1.00 35.09 113 ASN A CA 1
ATOM 901 C C . ASN A 1 113 ? -56.158 5.546 -18.669 1.00 35.09 113 ASN A C 1
ATOM 903 O O . ASN A 1 113 ? -57.065 5.182 -19.414 1.00 35.09 113 ASN A O 1
ATOM 907 N N . THR A 1 114 ? -55.244 4.697 -18.200 1.00 26.22 114 THR A N 1
ATOM 908 C CA . THR A 1 114 ? -55.378 3.238 -18.315 1.00 26.22 114 THR A CA 1
ATOM 909 C C . THR A 1 114 ? -55.323 2.623 -16.908 1.00 26.22 114 THR A C 1
ATOM 911 O O . THR A 1 114 ? -54.557 3.115 -16.075 1.00 26.22 114 THR A O 1
ATOM 914 N N . PRO A 1 115 ? -56.155 1.607 -16.598 1.00 26.78 115 PRO A N 1
ATOM 915 C CA . PRO A 1 115 ? -56.282 1.011 -15.261 1.00 26.78 115 PRO A CA 1
ATOM 916 C C . PRO A 1 115 ? -54.945 0.429 -14.774 1.00 26.78 115 PRO A C 1
ATOM 918 O O . PRO A 1 115 ? -54.061 0.220 -15.609 1.00 26.78 115 PRO A O 1
ATOM 921 N N . PRO A 1 116 ? -54.769 0.125 -13.467 1.00 25.61 116 PRO A N 1
ATOM 922 C CA . PRO A 1 116 ? -53.531 -0.473 -12.976 1.00 25.61 116 PRO A CA 1
ATOM 923 C C . PRO A 1 116 ? -53.232 -1.726 -13.799 1.00 25.61 116 PRO A C 1
ATOM 925 O O . PRO A 1 116 ? -53.982 -2.702 -13.765 1.00 25.61 116 PRO A O 1
ATOM 928 N N . SER A 1 117 ? -52.170 -1.640 -14.604 1.00 29.20 117 SER A N 1
ATOM 929 C CA . SER A 1 117 ? -51.728 -2.717 -15.477 1.00 29.20 117 SER A CA 1
ATOM 930 C C . SER A 1 117 ? -51.570 -3.968 -14.629 1.00 29.20 117 SER A C 1
ATOM 932 O O . SER A 1 117 ? -50.806 -3.975 -13.664 1.00 29.20 117 SER A O 1
ATOM 934 N N . GLN A 1 118 ? -52.286 -5.024 -15.014 1.00 29.53 118 GLN A N 1
ATOM 935 C CA . GLN A 1 118 ? -52.026 -6.381 -14.554 1.00 29.53 118 GLN A CA 1
ATOM 936 C C . GLN A 1 118 ? -50.516 -6.630 -14.581 1.00 29.53 118 GLN A C 1
ATOM 938 O O . GLN A 1 118 ? -49.843 -6.279 -15.556 1.00 29.53 118 GLN A O 1
ATOM 943 N N . SER A 1 119 ? -49.996 -7.192 -13.490 1.00 31.98 119 SER A N 1
ATOM 944 C CA . SER A 1 119 ? -48.586 -7.510 -13.297 1.00 31.98 119 SER A CA 1
ATOM 945 C C . SER A 1 119 ? -48.070 -8.362 -14.459 1.00 31.98 119 SER A C 1
ATOM 947 O O . SER A 1 119 ? -48.261 -9.580 -14.499 1.00 31.98 119 SER A O 1
ATOM 949 N N . THR A 1 120 ? -47.415 -7.732 -15.431 1.00 38.53 120 THR A N 1
ATOM 950 C CA . THR A 1 120 ? -46.653 -8.447 -16.450 1.00 38.53 120 THR A CA 1
ATOM 951 C C . THR A 1 120 ? -45.418 -9.016 -15.762 1.00 38.53 120 THR A C 1
ATOM 953 O O . THR A 1 120 ? -44.560 -8.248 -15.332 1.00 38.53 120 THR A O 1
ATOM 956 N N . GLY A 1 121 ? -45.356 -10.342 -15.616 1.00 52.94 121 GLY A N 1
ATOM 957 C CA . GLY A 1 121 ? -44.236 -11.050 -14.988 1.00 52.94 121 GLY A CA 1
ATOM 958 C C . GLY A 1 121 ? -42.863 -10.681 -15.570 1.00 52.94 121 GLY A C 1
ATOM 959 O O . GLY A 1 121 ? -42.760 -10.114 -16.662 1.00 52.94 121 GLY A O 1
ATOM 960 N N . ILE A 1 122 ? -41.795 -11.006 -14.833 1.00 59.12 122 ILE A N 1
ATOM 961 C CA . ILE A 1 122 ? -40.414 -10.727 -15.250 1.00 59.12 122 ILE A CA 1
ATOM 962 C C . ILE A 1 122 ? -40.157 -11.350 -16.632 1.00 59.12 122 ILE A C 1
ATOM 964 O O . ILE A 1 122 ? -40.393 -12.536 -16.850 1.00 59.12 122 ILE A O 1
ATOM 968 N N . LYS A 1 123 ? -39.677 -10.546 -17.589 1.00 65.69 123 LYS A N 1
ATOM 969 C CA . LYS A 1 123 ? -39.363 -11.022 -18.943 1.00 65.69 123 LYS A CA 1
ATOM 970 C C . LYS A 1 123 ? -38.013 -11.750 -18.945 1.00 65.69 123 LYS A C 1
ATOM 972 O O . LYS A 1 123 ? -36.998 -11.174 -18.549 1.00 65.69 123 LYS A O 1
ATOM 977 N N . LYS A 1 124 ? -38.000 -12.995 -19.429 1.00 70.62 124 LYS A N 1
ATOM 978 C CA . LYS A 1 124 ? -36.778 -13.763 -19.721 1.00 70.62 124 LYS A CA 1
ATOM 979 C C . LYS A 1 124 ? -36.103 -13.219 -20.980 1.00 70.62 124 LYS A C 1
ATOM 981 O O . LYS A 1 124 ? -36.784 -12.877 -21.948 1.00 70.62 124 LYS A O 1
ATOM 986 N N . ALA A 1 125 ? -34.776 -13.121 -20.970 1.00 68.38 125 ALA A N 1
ATOM 987 C CA . ALA A 1 125 ? -34.029 -12.638 -22.126 1.00 68.38 125 ALA A CA 1
ATOM 988 C C . ALA A 1 125 ? -34.022 -13.685 -23.256 1.00 68.38 125 ALA A C 1
ATOM 990 O O . ALA A 1 125 ? -33.667 -14.842 -23.032 1.00 68.38 125 ALA A O 1
ATOM 991 N N . LYS A 1 126 ? -34.373 -13.270 -24.478 1.00 62.97 126 LYS A N 1
ATOM 992 C CA . LYS A 1 126 ? -34.338 -14.125 -25.676 1.00 62.97 126 LYS A CA 1
ATOM 993 C C . LYS A 1 126 ? -32.890 -14.532 -26.006 1.00 62.97 126 LYS A C 1
ATOM 995 O O . LYS A 1 126 ? -32.015 -13.667 -26.062 1.00 62.97 126 LYS A O 1
ATOM 1000 N N . GLY A 1 127 ? -32.639 -15.819 -26.221 1.00 57.22 127 GLY A N 1
ATOM 1001 C CA . GLY A 1 127 ? -31.329 -16.443 -26.417 1.00 57.22 127 GLY A CA 1
ATOM 1002 C C . GLY A 1 127 ? -30.516 -16.651 -25.133 1.00 57.22 127 GLY A C 1
ATOM 1003 O O . GLY A 1 127 ? -29.303 -16.842 -25.218 1.00 57.22 127 GLY A O 1
ATOM 1004 N N . SER A 1 128 ? -31.135 -16.554 -23.950 1.00 65.75 128 SER A N 1
ATOM 1005 C CA . SER A 1 128 ? -30.454 -16.745 -22.660 1.00 65.75 128 SER A CA 1
ATOM 1006 C C . SER A 1 128 ? -30.737 -18.124 -22.051 1.00 65.75 128 SER A C 1
ATOM 1008 O O . SER A 1 128 ? -31.798 -18.691 -22.314 1.00 65.75 128 SER A O 1
ATOM 1010 N N . PRO A 1 129 ? -29.860 -18.644 -21.169 1.00 70.12 129 PRO A N 1
ATOM 1011 C CA . PRO A 1 129 ? -30.135 -19.877 -20.428 1.00 70.12 129 PRO A CA 1
ATOM 1012 C C . PRO A 1 129 ? -31.469 -19.863 -19.665 1.00 70.12 129 PRO A C 1
ATOM 1014 O O . PRO A 1 129 ? -32.086 -20.909 -19.483 1.00 70.12 129 PRO A O 1
ATOM 1017 N N . ALA A 1 130 ? -31.948 -18.691 -19.232 1.00 69.44 130 ALA A N 1
ATOM 1018 C CA . ALA A 1 130 ? -33.247 -18.563 -18.577 1.00 69.44 130 ALA A CA 1
ATOM 1019 C C . ALA A 1 130 ? -34.449 -18.840 -19.502 1.00 69.44 130 ALA A C 1
ATOM 1021 O O . ALA A 1 130 ? -35.492 -19.249 -18.987 1.00 69.44 130 ALA A O 1
ATOM 1022 N N . GLU A 1 131 ? -34.330 -18.630 -20.822 1.00 72.50 131 GLU A N 1
ATOM 1023 C CA . GLU A 1 131 ? -35.401 -18.892 -21.805 1.00 72.50 131 GLU A CA 1
ATOM 1024 C C . GLU A 1 131 ? -35.707 -20.390 -21.924 1.00 72.50 131 GLU A C 1
ATOM 1026 O O . GLU A 1 131 ? -36.873 -20.772 -21.970 1.00 72.50 131 GLU A O 1
ATOM 1031 N N . GLU A 1 132 ? -34.670 -21.230 -21.895 1.00 66.81 132 GLU A N 1
ATOM 1032 C CA . GLU A 1 132 ? -34.785 -22.695 -21.978 1.00 66.81 132 GLU A CA 1
ATOM 1033 C C . GLU A 1 132 ? -35.168 -23.346 -20.638 1.00 66.81 132 GLU A C 1
ATOM 1035 O O . GLU A 1 132 ? -35.595 -24.500 -20.592 1.00 66.81 132 GLU A O 1
ATOM 1040 N N . LYS A 1 133 ? -35.032 -22.615 -19.526 1.00 65.25 133 LYS A N 1
ATOM 1041 C CA . LYS A 1 133 ? -35.430 -23.083 -18.193 1.00 65.25 133 LYS A CA 1
ATOM 1042 C C . LYS A 1 133 ? -36.944 -22.942 -17.994 1.00 65.25 133 LYS A C 1
ATOM 1044 O O . LYS A 1 133 ? -37.529 -21.971 -18.484 1.00 65.25 133 LYS A O 1
ATOM 1049 N N . PRO A 1 134 ? -37.596 -23.828 -17.212 1.00 67.38 134 PRO A N 1
ATOM 1050 C CA . PRO A 1 134 ? -38.980 -23.616 -16.785 1.00 67.38 134 PRO A CA 1
ATOM 1051 C C . PRO A 1 134 ? -39.114 -22.302 -15.996 1.00 67.38 134 PRO A C 1
ATOM 1053 O O . PRO A 1 134 ? -38.124 -21.609 -15.726 1.00 67.38 134 PRO A O 1
ATOM 1056 N N . LYS A 1 135 ? -40.341 -21.885 -15.673 1.00 62.12 135 LYS A N 1
ATOM 1057 C CA . LYS A 1 135 ? -40.523 -20.759 -14.746 1.00 62.12 135 LYS A CA 1
ATOM 1058 C C . LYS A 1 135 ? -39.820 -21.105 -13.429 1.00 62.12 135 LYS A C 1
ATOM 1060 O O . LYS A 1 135 ? -39.905 -22.238 -12.964 1.00 62.12 135 LYS A O 1
ATOM 1065 N N . SER A 1 136 ? -39.073 -20.159 -12.873 1.00 63.28 136 SER A N 1
ATOM 1066 C CA . SER A 1 136 ? -38.609 -20.267 -11.491 1.00 63.28 136 SER A CA 1
ATOM 1067 C C . SER A 1 136 ? -39.810 -20.322 -10.567 1.00 63.28 136 SER A C 1
ATOM 1069 O O . SER A 1 136 ? -40.871 -19.767 -10.873 1.00 63.28 136 SER A O 1
ATOM 1071 N N . LYS A 1 137 ? -39.664 -20.951 -9.408 1.00 62.72 137 LYS A N 1
ATOM 1072 C CA . LYS A 1 137 ? -40.790 -21.057 -8.482 1.00 62.72 137 LYS A CA 1
ATOM 1073 C C . LYS A 1 137 ? -41.157 -19.690 -7.871 1.00 62.72 137 LYS A C 1
ATOM 1075 O O . LYS A 1 137 ? -42.275 -19.495 -7.400 1.00 62.72 137 LYS A O 1
ATOM 1080 N N . LYS A 1 138 ? -40.252 -18.701 -7.952 1.00 62.94 138 LYS A N 1
ATOM 1081 C CA . LYS A 1 138 ? -40.524 -17.262 -7.738 1.00 62.94 138 LYS A CA 1
ATOM 1082 C C . LYS A 1 138 ? -41.388 -16.630 -8.845 1.00 62.94 138 LYS A C 1
ATOM 1084 O O . LYS A 1 138 ? -42.239 -15.797 -8.551 1.00 62.94 138 LYS A O 1
ATOM 1089 N N . GLU A 1 139 ? -41.186 -17.002 -10.111 1.00 61.66 139 GLU A N 1
ATOM 1090 C CA . GLU A 1 139 ? -42.031 -16.553 -11.232 1.00 61.66 139 GLU A CA 1
ATOM 1091 C C . GLU A 1 139 ? -43.438 -17.175 -11.182 1.00 61.66 139 GLU A C 1
ATOM 1093 O O . GLU A 1 139 ? -44.399 -16.545 -11.621 1.00 61.66 139 GLU A O 1
ATOM 1098 N N . GLU A 1 140 ? -43.575 -18.389 -10.642 1.00 59.59 140 GLU A N 1
ATOM 1099 C CA . GLU A 1 140 ? -44.865 -19.073 -10.464 1.00 59.59 140 GLU A CA 1
ATOM 1100 C C . GLU A 1 140 ? -45.719 -18.473 -9.335 1.00 59.59 140 GLU A C 1
ATOM 1102 O O . GLU A 1 140 ? -46.943 -18.453 -9.450 1.00 59.59 140 GLU A O 1
ATOM 1107 N N . SER A 1 141 ? -45.098 -17.934 -8.279 1.00 52.97 141 SER A N 1
ATOM 1108 C CA . SER A 1 141 ? -45.802 -17.364 -7.118 1.00 52.97 141 SER A CA 1
ATOM 1109 C C . SER A 1 141 ? -46.274 -15.914 -7.298 1.00 52.97 141 SER A C 1
ATOM 1111 O O . SER A 1 141 ? -46.992 -15.397 -6.444 1.00 52.97 141 SER A O 1
ATOM 1113 N N . GLY A 1 142 ? -45.880 -15.238 -8.386 1.00 54.56 142 GLY A N 1
ATOM 1114 C CA . GLY A 1 142 ? -46.267 -13.849 -8.678 1.00 54.56 142 GLY A CA 1
ATOM 1115 C C . GLY A 1 142 ? -45.646 -12.790 -7.751 1.00 54.56 142 GLY A C 1
ATOM 1116 O O . GLY A 1 142 ? -45.998 -11.614 -7.843 1.00 54.56 142 GLY A O 1
ATOM 1117 N N . LEU A 1 143 ? -44.716 -13.178 -6.872 1.00 51.03 143 LEU A N 1
ATOM 1118 C CA . LEU A 1 143 ? -44.071 -12.302 -5.890 1.00 51.03 143 LEU A CA 1
ATOM 1119 C C . LEU A 1 143 ? -42.898 -11.534 -6.524 1.00 51.03 143 LEU A C 1
ATOM 1121 O O . LEU A 1 143 ? -41.752 -11.994 -6.533 1.00 51.03 143 LEU A O 1
ATOM 1125 N N . LEU A 1 144 ? -43.180 -10.340 -7.049 1.00 55.16 144 LEU A N 1
ATOM 1126 C CA . LEU A 1 144 ? -42.165 -9.413 -7.555 1.00 55.16 144 LEU A CA 1
ATOM 1127 C C . LEU A 1 144 ? -41.793 -8.386 -6.481 1.00 55.16 144 LEU A C 1
ATOM 1129 O O . LEU A 1 144 ? -42.647 -7.692 -5.937 1.00 55.16 144 LEU A O 1
ATOM 1133 N N . ASN A 1 145 ? -40.499 -8.279 -6.173 1.00 54.94 145 ASN A N 1
ATOM 1134 C CA . ASN A 1 145 ? -39.986 -7.228 -5.295 1.00 54.94 145 ASN A CA 1
ATOM 1135 C C . ASN A 1 145 ? -39.634 -5.976 -6.130 1.00 54.94 145 ASN A C 1
ATOM 1137 O O . ASN A 1 145 ? -39.197 -6.121 -7.278 1.00 54.94 145 ASN A O 1
ATOM 1141 N N . PRO A 1 146 ? -39.660 -4.757 -5.554 1.00 49.44 146 PRO A N 1
ATOM 1142 C CA . PRO A 1 146 ? -39.295 -3.520 -6.267 1.00 49.44 146 PRO A CA 1
ATOM 1143 C C . PRO A 1 146 ? -37.880 -3.556 -6.880 1.00 49.44 146 PRO A C 1
ATOM 1145 O O . PRO A 1 146 ? -37.581 -2.923 -7.891 1.00 49.44 146 PRO A O 1
ATOM 1148 N N . ILE A 1 147 ? -36.983 -4.339 -6.271 1.00 47.91 147 ILE A N 1
ATOM 1149 C CA . ILE A 1 147 ? -35.611 -4.547 -6.744 1.00 47.91 147 ILE A CA 1
ATOM 1150 C C . ILE A 1 147 ? -35.595 -5.419 -8.016 1.00 47.91 147 ILE A C 1
ATOM 1152 O O . ILE A 1 147 ? -34.834 -5.131 -8.928 1.00 47.91 147 ILE A O 1
ATOM 1156 N N . SER A 1 148 ? -36.437 -6.452 -8.139 1.00 53.09 148 SER A N 1
ATOM 1157 C CA . SER A 1 148 ? -36.478 -7.273 -9.366 1.00 53.09 148 SER A CA 1
ATOM 1158 C C . SER A 1 148 ? -37.069 -6.524 -10.559 1.00 53.09 148 SER A C 1
ATOM 1160 O O . SER A 1 148 ? -36.603 -6.705 -11.679 1.00 53.09 148 SER A O 1
ATOM 1162 N N . GLU A 1 149 ? -38.038 -5.638 -10.325 1.00 52.66 149 GLU A N 1
ATOM 1163 C CA . GLU A 1 149 ? -38.647 -4.824 -11.386 1.00 52.66 149 GLU A CA 1
ATOM 1164 C C . GLU A 1 149 ? -37.670 -3.783 -11.957 1.00 52.66 149 GLU A C 1
ATOM 1166 O O . GLU A 1 149 ? -37.707 -3.470 -13.146 1.00 52.66 149 GLU A O 1
ATOM 1171 N N . THR A 1 150 ? -36.741 -3.289 -11.130 1.00 53.22 150 THR A N 1
ATOM 1172 C CA . THR A 1 150 ? -35.725 -2.299 -11.530 1.00 53.22 150 THR A CA 1
ATOM 1173 C C . THR A 1 150 ? -34.490 -2.910 -12.202 1.00 53.22 150 THR A C 1
ATOM 1175 O O . THR A 1 150 ? -33.745 -2.191 -12.869 1.00 53.22 150 THR A O 1
ATOM 1178 N N . LEU A 1 151 ? -34.263 -4.222 -12.066 1.00 51.47 151 LEU A N 1
ATOM 1179 C CA . LEU A 1 151 ? -33.053 -4.906 -12.547 1.00 51.47 151 LEU A CA 1
ATOM 1180 C C . LEU A 1 151 ? -33.135 -5.413 -14.002 1.00 51.47 151 LEU A C 1
ATOM 1182 O O . LEU A 1 151 ? -32.111 -5.787 -14.572 1.00 51.47 151 LEU A O 1
ATOM 1186 N N . GLY A 1 152 ? -34.300 -5.353 -14.650 1.00 62.56 152 GLY A N 1
ATOM 1187 C CA . GLY A 1 152 ? -34.453 -5.676 -16.073 1.00 62.56 152 GLY A CA 1
ATOM 1188 C C . GLY A 1 152 ? -34.727 -7.159 -16.359 1.00 62.56 152 GLY A C 1
ATOM 1189 O O . GLY A 1 152 ? -35.459 -7.812 -15.627 1.00 62.56 152 GLY A O 1
ATOM 1190 N N . GLU A 1 153 ? -34.207 -7.678 -17.475 1.00 68.88 153 GLU A N 1
ATOM 1191 C CA . GLU A 1 153 ? -34.489 -9.048 -17.947 1.00 68.88 153 GLU A CA 1
ATOM 1192 C C . GLU A 1 153 ? -33.594 -10.083 -17.245 1.00 68.88 153 GLU A C 1
ATOM 1194 O O . GLU A 1 153 ? -32.386 -9.860 -17.100 1.00 68.88 153 GLU A O 1
ATOM 1199 N N . ILE A 1 154 ? -34.169 -11.226 -16.847 1.00 65.94 154 ILE A N 1
ATOM 1200 C CA . ILE A 1 154 ? -33.416 -12.353 -16.267 1.00 65.94 154 ILE A CA 1
ATOM 1201 C C . ILE A 1 154 ? -32.685 -13.091 -17.387 1.00 65.94 154 ILE A C 1
ATOM 1203 O O . ILE A 1 154 ? -33.291 -13.464 -18.394 1.00 65.94 154 ILE A O 1
ATOM 1207 N N . TRP A 1 155 ? -31.386 -13.316 -17.186 1.00 64.38 155 TRP A N 1
ATOM 1208 C CA . TRP A 1 155 ? -30.534 -14.067 -18.114 1.00 64.38 155 TRP A CA 1
ATOM 1209 C C . TRP A 1 155 ? -30.248 -15.492 -17.638 1.00 64.38 155 TRP A C 1
ATOM 1211 O O . TRP A 1 155 ? -30.110 -16.387 -18.467 1.00 64.38 155 TRP A O 1
ATOM 1221 N N . ASP A 1 156 ? -30.164 -15.718 -16.324 1.00 68.31 156 ASP A N 1
ATOM 1222 C CA . ASP A 1 156 ? -30.022 -17.060 -15.756 1.00 68.31 156 ASP A CA 1
ATOM 1223 C C . ASP A 1 156 ? -30.472 -17.119 -14.283 1.00 68.31 156 ASP A C 1
ATOM 1225 O O . ASP A 1 156 ? -30.400 -16.108 -13.573 1.00 68.31 156 ASP A O 1
ATOM 1229 N N . TRP A 1 157 ? -30.918 -18.294 -13.821 1.00 65.19 157 TRP A N 1
ATOM 1230 C CA . TRP A 1 157 ? -31.334 -18.533 -12.432 1.00 65.19 157 TRP A CA 1
ATOM 1231 C C . TRP A 1 157 ? -31.129 -19.988 -11.954 1.00 65.19 157 TRP A C 1
ATOM 1233 O O . TRP A 1 157 ? -31.094 -20.927 -12.760 1.00 65.19 157 TRP A O 1
ATOM 1243 N N . VAL A 1 158 ? -30.997 -20.178 -10.632 1.00 63.47 158 VAL A N 1
ATOM 1244 C CA . VAL A 1 158 ? -31.029 -21.494 -9.951 1.00 63.47 158 VAL A CA 1
ATOM 1245 C C . VAL A 1 158 ? -31.615 -21.387 -8.531 1.00 63.47 158 VAL A C 1
ATOM 1247 O O . VAL A 1 158 ? -31.506 -20.338 -7.894 1.00 63.47 158 VAL A O 1
ATOM 1250 N N . GLU A 1 159 ? -32.209 -22.474 -8.028 1.00 59.97 159 GLU A N 1
ATOM 1251 C CA . GLU A 1 159 ? -32.856 -22.566 -6.707 1.00 59.97 159 GLU A CA 1
ATOM 1252 C C . GLU A 1 159 ? -32.331 -23.756 -5.884 1.00 59.97 159 GLU A C 1
ATOM 1254 O O . GLU A 1 159 ? -31.941 -24.791 -6.430 1.00 59.97 159 GLU A O 1
ATOM 1259 N N . THR A 1 160 ? -32.291 -23.628 -4.554 1.00 58.75 160 THR A N 1
ATOM 1260 C CA . THR A 1 160 ? -31.922 -24.722 -3.628 1.00 58.75 160 THR A CA 1
ATOM 1261 C C . THR A 1 160 ? -32.646 -24.571 -2.285 1.00 58.75 160 THR A C 1
ATOM 1263 O O . THR A 1 160 ? -32.720 -23.460 -1.762 1.00 58.75 160 THR A O 1
ATOM 1266 N N . GLN A 1 161 ? -33.160 -25.674 -1.724 1.00 52.03 161 GLN A N 1
ATOM 1267 C CA . GLN A 1 161 ? -33.953 -25.715 -0.480 1.00 52.03 161 GLN A CA 1
ATOM 1268 C C . GLN A 1 161 ? -33.128 -26.084 0.770 1.00 52.03 161 GLN A C 1
ATOM 1270 O O . GLN A 1 161 ? -32.066 -26.707 0.665 1.00 52.03 161 GLN A O 1
ATOM 1275 N N . GLY A 1 162 ? -33.651 -25.739 1.950 1.00 46.81 162 GLY A N 1
ATOM 1276 C CA . GLY A 1 162 ? -33.208 -26.212 3.263 1.00 46.81 162 GLY A CA 1
ATOM 1277 C C . GLY A 1 162 ? -34.230 -25.922 4.378 1.00 46.81 162 GLY A C 1
ATOM 1278 O O . GLY A 1 162 ? -35.232 -25.258 4.157 1.00 46.81 162 GLY A O 1
ATOM 1279 N N . THR A 1 163 ? -33.968 -26.420 5.581 1.00 52.38 163 THR A N 1
ATOM 1280 C CA . THR A 1 163 ? -34.881 -26.415 6.735 1.00 52.38 163 THR A CA 1
ATOM 1281 C C . THR A 1 163 ? -34.111 -26.011 7.993 1.00 52.38 163 THR A C 1
ATOM 1283 O O . THR A 1 163 ? -32.972 -26.436 8.166 1.00 52.38 163 THR A O 1
ATOM 1286 N N . ALA A 1 164 ? -34.677 -25.219 8.903 1.00 41.62 164 ALA A N 1
ATOM 1287 C CA . ALA A 1 164 ? -34.106 -24.966 10.229 1.00 41.62 164 ALA A CA 1
ATOM 1288 C C . ALA A 1 164 ? -35.024 -25.438 11.351 1.00 41.62 164 ALA A C 1
ATOM 1290 O O . ALA A 1 164 ? -36.226 -25.199 11.324 1.00 41.62 164 ALA A O 1
ATOM 1291 N N . LEU A 1 165 ? -34.421 -26.048 12.371 1.00 46.34 165 LEU A N 1
ATOM 1292 C CA . LEU A 1 165 ? -35.097 -26.548 13.565 1.00 46.34 165 LEU A CA 1
ATOM 1293 C C . LEU A 1 165 ? -34.603 -25.792 14.801 1.00 46.34 165 LEU A C 1
ATOM 1295 O O . LEU A 1 165 ? -33.397 -25.599 14.978 1.00 46.34 165 LEU A O 1
ATOM 1299 N N . ARG A 1 166 ? -35.526 -25.402 15.685 1.00 45.06 166 ARG A N 1
ATOM 1300 C CA . ARG A 1 166 ? -35.225 -24.674 16.930 1.00 45.06 166 ARG A CA 1
ATOM 1301 C C . ARG A 1 166 ? -34.413 -25.497 17.912 1.00 45.06 166 ARG A C 1
ATOM 1303 O O . ARG A 1 166 ? -33.439 -24.992 18.461 1.00 45.06 166 ARG A O 1
ATOM 1310 N N . ASP A 1 167 ? -34.785 -26.760 18.075 1.00 46.00 167 ASP A N 1
ATOM 1311 C CA . ASP A 1 167 ? -34.184 -27.648 19.071 1.00 46.00 167 ASP A CA 1
ATOM 1312 C C . ASP A 1 167 ? -32.989 -28.432 18.512 1.00 46.00 167 ASP A C 1
ATOM 1314 O O . ASP A 1 167 ? -32.452 -29.319 19.176 1.00 46.00 167 ASP A O 1
ATOM 1318 N N . LYS A 1 168 ? -32.535 -28.105 17.292 1.00 41.62 168 LYS A N 1
ATOM 1319 C CA . LYS A 1 168 ? -31.312 -28.684 16.742 1.00 41.62 168 LYS A CA 1
ATOM 1320 C C . LYS A 1 168 ? -30.096 -28.061 17.445 1.00 41.62 168 LYS A C 1
ATOM 1322 O O . LYS A 1 168 ? -29.858 -26.857 17.278 1.00 41.62 168 LYS A O 1
ATOM 1327 N N . PRO A 1 169 ? -29.302 -28.853 18.192 1.00 40.38 169 PRO A N 1
ATOM 1328 C CA . PRO A 1 169 ? -28.056 -28.369 18.769 1.00 40.38 169 PRO A CA 1
ATOM 1329 C C . PRO A 1 169 ? -27.101 -27.959 17.645 1.00 40.38 169 PRO A C 1
ATOM 1331 O O . PRO A 1 169 ? -27.116 -28.554 16.565 1.00 40.38 169 PRO A O 1
ATOM 1334 N N . HIS A 1 170 ? -26.276 -26.938 17.895 1.00 39.50 170 HIS A N 1
ATOM 1335 C CA . HIS A 1 170 ? -25.277 -26.490 16.927 1.00 39.50 170 HIS A CA 1
ATOM 1336 C C . HIS A 1 170 ? -24.423 -27.674 16.457 1.00 39.50 170 HIS A C 1
ATOM 1338 O O . HIS A 1 170 ? -23.905 -28.446 17.270 1.00 39.50 170 HIS A O 1
ATOM 1344 N N . THR A 1 171 ? -24.296 -27.829 15.141 1.00 38.16 171 THR A N 1
ATOM 1345 C CA . THR A 1 171 ? -23.548 -28.935 14.552 1.00 38.16 171 THR A CA 1
ATOM 1346 C C . THR A 1 171 ? -22.057 -28.726 14.811 1.00 38.16 171 THR A C 1
ATOM 1348 O O . THR A 1 171 ? -21.443 -27.820 14.254 1.00 38.16 171 THR A O 1
ATOM 1351 N N . ILE A 1 172 ? -21.459 -29.583 15.638 1.00 29.98 172 ILE A N 1
ATOM 1352 C CA . ILE A 1 172 ? -20.008 -29.621 15.844 1.00 29.98 172 ILE A CA 1
ATOM 1353 C C . ILE A 1 172 ? -19.384 -30.273 14.602 1.00 29.98 172 ILE A C 1
ATOM 1355 O O . ILE A 1 172 ? -19.541 -31.475 14.382 1.00 29.98 172 ILE A O 1
ATOM 1359 N N . GLU A 1 173 ? -18.699 -29.498 13.758 1.00 31.73 173 GLU A N 1
ATOM 1360 C CA . GLU A 1 173 ? -17.985 -30.052 12.602 1.00 31.73 173 GLU A CA 1
ATOM 1361 C C . GLU A 1 173 ? -16.784 -30.897 13.061 1.00 31.73 173 GLU A C 1
ATOM 1363 O O . GLU A 1 173 ? -15.749 -30.373 13.471 1.00 31.73 173 GLU A O 1
ATOM 1368 N N . ILE A 1 174 ? -16.897 -32.223 12.938 1.00 27.47 174 ILE A N 1
ATOM 1369 C CA . ILE A 1 174 ? -15.750 -33.138 12.920 1.00 27.47 174 ILE A CA 1
ATOM 1370 C C . ILE A 1 174 ? -15.306 -33.254 11.451 1.00 27.47 174 ILE A C 1
ATOM 1372 O O . ILE A 1 174 ? -16.078 -33.761 10.633 1.00 27.47 174 ILE A O 1
ATOM 1376 N N . PRO A 1 175 ? -14.103 -32.795 11.053 1.00 30.91 175 PRO A N 1
ATOM 1377 C CA . PRO A 1 175 ? -13.681 -32.890 9.662 1.00 30.91 175 PRO A CA 1
ATOM 1378 C C . PRO A 1 175 ? -13.279 -34.333 9.328 1.00 30.91 175 PRO A C 1
ATOM 1380 O O . PRO A 1 175 ? -12.120 -34.717 9.494 1.00 30.91 175 PRO A O 1
ATOM 1383 N N . GLU A 1 176 ? -14.211 -35.137 8.816 1.00 26.28 176 GLU A N 1
ATOM 1384 C CA . GLU A 1 176 ? -13.851 -36.369 8.113 1.00 26.28 176 GLU A CA 1
ATOM 1385 C C . GLU A 1 176 ? -13.127 -36.010 6.812 1.00 26.28 176 GLU A C 1
ATOM 1387 O O . GLU A 1 176 ? -13.637 -35.328 5.918 1.00 26.28 176 GLU A O 1
ATOM 1392 N N . GLY A 1 177 ? -11.865 -36.425 6.743 1.00 40.09 177 GLY A N 1
ATOM 1393 C CA . GLY A 1 177 ? -11.005 -36.187 5.602 1.00 40.09 177 GLY A CA 1
ATOM 1394 C C . GLY A 1 177 ? -11.512 -36.898 4.352 1.00 40.09 177 GLY A C 1
ATOM 1395 O O . GLY A 1 177 ? -11.637 -38.117 4.346 1.00 40.09 177 GLY A O 1
ATOM 1396 N N . LYS A 1 178 ? -11.719 -36.121 3.283 1.00 27.75 178 LYS A N 1
ATOM 1397 C CA . LYS A 1 178 ? -11.344 -36.414 1.885 1.00 27.75 178 LYS A CA 1
ATOM 1398 C C . LYS A 1 178 ? -11.783 -35.235 1.007 1.00 27.75 178 LYS A C 1
ATOM 1400 O O . LYS A 1 178 ? -12.957 -35.078 0.694 1.00 27.75 178 LYS A O 1
ATOM 1405 N N . SER A 1 179 ? -10.831 -34.391 0.607 1.00 29.27 179 SER A N 1
ATOM 1406 C CA . SER A 1 179 ? -11.025 -33.438 -0.495 1.00 29.27 179 SER A CA 1
ATOM 1407 C C . SER A 1 179 ? -10.559 -34.095 -1.799 1.00 29.27 179 SER A C 1
ATOM 1409 O O . SER A 1 179 ? -9.462 -34.661 -1.801 1.00 29.27 179 SER A O 1
ATOM 1411 N N . PRO A 1 180 ? -11.328 -34.030 -2.900 1.00 28.47 180 PRO A N 1
ATOM 1412 C CA . PRO A 1 180 ? -10.858 -34.501 -4.195 1.00 28.47 180 PRO A CA 1
ATOM 1413 C C . PRO A 1 180 ? -9.736 -33.587 -4.707 1.00 28.47 180 PRO A C 1
ATOM 1415 O O . PRO A 1 180 ? -9.799 -32.361 -4.603 1.00 28.47 180 PRO A O 1
ATOM 1418 N N . ALA A 1 181 ? -8.668 -34.217 -5.190 1.00 30.02 181 ALA A N 1
ATOM 1419 C CA . ALA A 1 181 ? -7.441 -33.575 -5.631 1.00 30.02 181 ALA A CA 1
ATOM 1420 C C . ALA A 1 181 ? -7.641 -32.721 -6.897 1.00 30.02 181 ALA A C 1
ATOM 1422 O O . ALA A 1 181 ? -8.367 -33.087 -7.815 1.00 30.02 181 ALA A O 1
ATOM 1423 N N . ILE A 1 182 ? -6.932 -31.592 -6.930 1.00 31.61 182 ILE A N 1
ATOM 1424 C CA . ILE A 1 182 ? -6.803 -30.663 -8.057 1.00 31.61 182 ILE A CA 1
ATOM 1425 C C . ILE A 1 182 ? -5.730 -31.191 -9.019 1.00 31.61 182 ILE A C 1
ATOM 1427 O O . ILE A 1 182 ? -4.608 -31.466 -8.587 1.00 31.61 182 ILE A O 1
ATOM 1431 N N . VAL A 1 183 ? -6.028 -31.240 -10.321 1.00 25.53 183 VAL A N 1
ATOM 1432 C CA . VAL A 1 183 ? -5.027 -31.413 -11.386 1.00 25.53 183 VAL A CA 1
ATOM 1433 C C . VAL A 1 183 ? -4.752 -30.061 -12.066 1.00 25.53 183 VAL A C 1
ATOM 1435 O O . VAL A 1 183 ? -5.504 -29.631 -12.929 1.00 25.53 183 VAL A O 1
ATOM 1438 N N . GLY A 1 184 ? -3.638 -29.436 -11.646 1.00 25.59 184 GLY A N 1
ATOM 1439 C CA . GLY A 1 184 ? -2.732 -28.542 -12.401 1.00 25.59 184 GLY A CA 1
ATOM 1440 C C . GLY A 1 184 ? -3.124 -27.068 -12.626 1.00 25.59 184 GLY A C 1
ATOM 1441 O O . GLY A 1 184 ? -4.243 -26.771 -12.997 1.00 25.59 184 GLY A O 1
ATOM 1442 N N . LYS A 1 185 ? -2.254 -26.051 -12.503 1.00 28.41 185 LYS A N 1
ATOM 1443 C CA . LYS A 1 185 ? -0.857 -25.915 -12.036 1.00 28.41 185 LYS A CA 1
ATOM 1444 C C . LYS A 1 185 ? -0.620 -24.437 -11.636 1.00 28.41 185 LYS A C 1
ATOM 1446 O O . LYS A 1 185 ? -0.184 -23.622 -12.436 1.00 28.41 185 LYS A O 1
ATOM 1451 N N . THR A 1 186 ? -0.803 -24.117 -10.364 1.00 26.92 186 THR A N 1
ATOM 1452 C CA . THR A 1 186 ? 0.094 -23.228 -9.604 1.00 26.92 186 THR A CA 1
ATOM 1453 C C . THR A 1 186 ? 0.448 -24.032 -8.365 1.00 26.92 186 THR A C 1
ATOM 1455 O O . THR A 1 186 ? -0.418 -24.719 -7.828 1.00 26.92 186 THR A O 1
ATOM 1458 N N . LYS A 1 187 ? 1.723 -24.079 -7.958 1.00 31.67 187 LYS A N 1
ATOM 1459 C CA . LYS A 1 187 ? 2.140 -24.836 -6.765 1.00 31.67 187 LYS A CA 1
ATOM 1460 C C . LYS A 1 187 ? 1.280 -24.375 -5.581 1.00 31.67 187 LYS A C 1
ATOM 1462 O O . LYS A 1 187 ? 1.480 -23.283 -5.057 1.00 31.67 187 LYS A O 1
ATOM 1467 N N . GLY A 1 188 ? 0.284 -25.194 -5.241 1.00 37.62 188 GLY A N 1
ATOM 1468 C CA . GLY A 1 188 ? -0.751 -24.891 -4.270 1.00 37.62 188 GLY A CA 1
ATOM 1469 C C . GLY A 1 188 ? -0.120 -24.744 -2.904 1.00 37.62 188 GLY A C 1
ATOM 1470 O O . GLY A 1 188 ? 0.300 -25.728 -2.293 1.00 37.62 188 GLY A O 1
ATOM 1471 N N . VAL A 1 189 ? -0.034 -23.508 -2.428 1.00 48.97 189 VAL A N 1
ATOM 1472 C CA . VAL A 1 189 ? 0.292 -23.258 -1.032 1.00 48.97 189 VAL A CA 1
ATOM 1473 C C . VAL A 1 189 ? -0.890 -23.787 -0.227 1.00 48.97 189 VAL A C 1
ATOM 1475 O O . VAL A 1 189 ? -1.944 -23.157 -0.177 1.00 48.97 189 VAL A O 1
ATOM 1478 N N . LYS A 1 190 ? -0.735 -24.973 0.364 1.00 69.31 190 LYS A N 1
ATOM 1479 C CA . LYS A 1 190 ? -1.713 -25.517 1.306 1.00 69.31 190 LYS A CA 1
ATOM 1480 C C . LYS A 1 190 ? -1.839 -24.551 2.486 1.00 69.31 190 LYS A C 1
ATOM 1482 O O . LYS A 1 190 ? -0.820 -24.133 3.034 1.00 69.31 190 LYS A O 1
ATOM 1487 N N . LYS A 1 191 ? -3.076 -24.211 2.858 1.00 77.94 191 LYS A N 1
ATOM 1488 C CA . LYS A 1 191 ? -3.362 -23.542 4.130 1.00 77.94 191 LYS A CA 1
ATOM 1489 C C . LYS A 1 191 ? -2.989 -24.488 5.271 1.00 77.94 191 LYS A C 1
ATOM 1491 O O . LYS A 1 191 ? -3.349 -25.667 5.240 1.00 77.94 191 LYS A O 1
ATOM 1496 N N . GLU A 1 192 ? -2.254 -23.978 6.245 1.00 86.81 192 GLU A N 1
ATOM 1497 C CA . GLU A 1 192 ? -2.037 -24.641 7.523 1.00 86.81 192 GLU A CA 1
ATOM 1498 C C . GLU A 1 192 ? -3.380 -24.742 8.255 1.00 86.81 192 GLU A C 1
ATOM 1500 O O . GLU A 1 192 ? -4.203 -23.822 8.211 1.00 86.81 192 GLU A O 1
ATOM 1505 N N . LYS A 1 193 ? -3.621 -25.892 8.885 1.00 86.75 193 LYS A N 1
ATOM 1506 C CA . LYS A 1 193 ? -4.796 -26.113 9.726 1.00 86.75 193 LYS A CA 1
ATOM 1507 C C . LYS A 1 193 ? -4.388 -25.906 11.173 1.00 86.75 193 LYS A C 1
ATOM 1509 O O . LYS A 1 193 ? -3.478 -26.580 11.649 1.00 86.75 193 LYS A O 1
ATOM 1514 N N . PHE A 1 194 ? -5.092 -25.024 11.865 1.00 85.88 194 PHE A N 1
ATOM 1515 C CA . PHE A 1 194 ? -4.870 -24.769 13.280 1.00 85.88 194 PHE A CA 1
ATOM 1516 C C . PHE A 1 194 ? -5.899 -25.518 14.122 1.00 85.88 194 PHE A C 1
ATOM 1518 O O . PHE A 1 194 ? -7.052 -25.671 13.717 1.00 85.88 194 PHE A O 1
ATOM 1525 N N . LYS A 1 195 ? -5.479 -26.000 15.293 1.00 83.38 195 LYS A N 1
ATOM 1526 C CA . LYS A 1 195 ? -6.416 -26.560 16.272 1.00 83.38 195 LYS A CA 1
ATOM 1527 C C . LYS A 1 195 ? -7.282 -25.430 16.854 1.00 83.38 195 LYS A C 1
ATOM 1529 O O . LYS A 1 195 ? -6.802 -24.293 16.925 1.00 83.38 195 LYS A O 1
ATOM 1534 N N . PRO A 1 196 ? -8.519 -25.723 17.295 1.00 81.44 196 PRO A N 1
ATOM 1535 C CA . PRO A 1 196 ? -9.309 -24.777 18.076 1.00 81.44 196 PRO A CA 1
ATOM 1536 C C . PRO A 1 196 ? -8.512 -24.257 19.274 1.00 81.44 196 PRO A C 1
ATOM 1538 O O . PRO A 1 196 ? -7.705 -24.991 19.853 1.00 81.44 196 PRO A O 1
ATOM 1541 N N . VAL A 1 197 ? -8.707 -22.987 19.617 1.00 81.00 197 VAL A N 1
ATOM 1542 C CA . VAL A 1 197 ? -8.040 -22.378 20.770 1.00 81.00 197 VAL A CA 1
ATOM 1543 C C . VAL A 1 197 ? -8.702 -22.884 22.048 1.00 81.00 197 VAL A C 1
ATOM 1545 O O . VAL A 1 197 ? -9.927 -22.900 22.146 1.00 81.00 197 VAL A O 1
ATOM 1548 N N . ILE A 1 198 ? -7.897 -23.334 23.009 1.00 77.06 198 ILE A N 1
ATOM 1549 C CA . ILE A 1 198 ? -8.365 -23.780 24.322 1.00 77.06 198 ILE A CA 1
ATOM 1550 C C . ILE A 1 198 ? -8.272 -22.596 25.285 1.00 77.06 198 ILE A C 1
ATOM 1552 O O . ILE A 1 198 ? -7.202 -22.012 25.464 1.00 77.06 198 ILE A O 1
ATOM 1556 N N . GLY A 1 199 ? -9.393 -22.238 25.915 1.00 75.94 199 GLY A N 1
ATOM 1557 C CA . GLY A 1 199 ? -9.466 -21.039 26.750 1.00 75.94 199 GLY A CA 1
ATOM 1558 C C . GLY A 1 199 ? -9.073 -19.795 25.950 1.00 75.94 199 GLY A C 1
ATOM 1559 O O . GLY A 1 199 ? -9.617 -19.551 24.879 1.00 75.94 199 GLY A O 1
ATOM 1560 N N . ASN A 1 200 ? -8.094 -19.044 26.454 1.00 71.94 200 ASN A N 1
ATOM 1561 C CA . ASN A 1 200 ? -7.577 -17.833 25.808 1.00 71.94 200 ASN A CA 1
ATOM 1562 C C . ASN A 1 200 ? -6.251 -18.056 25.056 1.00 71.94 200 ASN A C 1
ATOM 1564 O O . ASN A 1 200 ? -5.682 -17.123 24.498 1.00 71.94 200 ASN A O 1
ATOM 1568 N N . GLY A 1 201 ? -5.752 -19.296 25.012 1.00 81.62 201 GLY A N 1
ATOM 1569 C CA . GLY A 1 201 ? -4.436 -19.600 24.453 1.00 81.62 201 GLY A CA 1
ATOM 1570 C C . GLY A 1 201 ? -3.270 -18.993 25.250 1.00 81.62 201 GLY A C 1
ATOM 1571 O O . GLY A 1 201 ? -3.424 -18.578 26.398 1.00 81.62 201 GLY A O 1
ATOM 1572 N N . GLU A 1 202 ? -2.089 -18.958 24.634 1.00 84.38 202 GLU A N 1
ATOM 1573 C CA . GLU A 1 202 ? -0.836 -18.438 25.214 1.00 84.38 202 GLU A CA 1
ATOM 1574 C C . GLU A 1 202 ? -0.398 -17.089 24.607 1.00 84.38 202 GLU A C 1
ATOM 1576 O O . GLU A 1 202 ? 0.530 -16.434 25.093 1.00 84.38 202 GLU A O 1
ATOM 1581 N N . GLU A 1 203 ? -1.043 -16.665 23.519 1.00 89.25 203 GLU A N 1
ATOM 1582 C CA . GLU A 1 203 ? -0.714 -15.456 22.765 1.00 89.25 203 GLU A CA 1
ATOM 1583 C C . GLU A 1 203 ? -1.951 -14.926 22.033 1.00 89.25 203 GLU A C 1
ATOM 1585 O O . GLU A 1 203 ? -2.740 -15.702 21.484 1.00 89.25 203 GLU A O 1
ATOM 1590 N N . ALA A 1 204 ? -2.055 -13.598 21.936 1.00 91.25 204 ALA A N 1
ATOM 1591 C CA . ALA A 1 204 ? -3.029 -12.936 21.079 1.00 91.25 204 ALA A CA 1
ATOM 1592 C C . ALA A 1 204 ? -2.389 -11.872 20.173 1.00 91.25 204 ALA A C 1
ATOM 1594 O O . ALA A 1 204 ? -1.406 -11.223 20.538 1.00 91.25 204 ALA A O 1
ATOM 1595 N N . VAL A 1 205 ? -2.984 -11.645 19.001 1.00 93.69 205 VAL A N 1
ATOM 1596 C CA . VAL A 1 205 ? -2.664 -10.525 18.107 1.00 93.69 205 VAL A CA 1
ATOM 1597 C C . VAL A 1 205 ? -3.937 -9.741 17.805 1.00 93.69 205 VAL A C 1
ATOM 1599 O O . VAL A 1 205 ? -4.900 -10.291 17.276 1.00 93.69 205 VAL A O 1
ATOM 1602 N N . ILE A 1 206 ? -3.927 -8.441 18.096 1.00 93.94 206 ILE A N 1
ATOM 1603 C CA . ILE A 1 206 ? -4.966 -7.500 17.676 1.00 93.94 206 ILE A CA 1
ATOM 1604 C C . ILE A 1 206 ? -4.545 -6.914 16.330 1.00 93.94 206 ILE A C 1
ATOM 1606 O O . ILE A 1 206 ? -3.554 -6.187 16.243 1.00 93.94 206 ILE A O 1
ATOM 1610 N N . TYR A 1 207 ? -5.299 -7.212 15.280 1.00 95.19 207 TYR A N 1
ATOM 1611 C CA . TYR A 1 207 ? -5.076 -6.663 13.951 1.00 95.19 207 TYR A CA 1
ATOM 1612 C C . TYR A 1 207 ? -6.071 -5.540 13.657 1.00 95.19 207 TYR A C 1
ATOM 1614 O O . TYR A 1 207 ? -7.228 -5.794 13.334 1.00 95.19 207 TYR A O 1
ATOM 1622 N N . ILE A 1 208 ? -5.614 -4.293 13.761 1.00 94.25 208 ILE A N 1
ATOM 1623 C CA . ILE A 1 208 ? -6.377 -3.095 13.402 1.00 94.25 208 ILE A CA 1
ATOM 1624 C C . ILE A 1 208 ? -6.211 -2.834 11.900 1.00 94.25 208 ILE A C 1
ATOM 1626 O O . ILE A 1 208 ? -5.135 -2.454 11.435 1.00 94.25 208 ILE A O 1
ATOM 1630 N N . THR A 1 209 ? -7.284 -3.012 11.140 1.00 92.94 209 THR A N 1
ATOM 1631 C CA . THR A 1 209 ? -7.241 -3.039 9.671 1.00 92.94 209 THR A CA 1
ATOM 1632 C C . THR A 1 209 ? -7.569 -1.689 9.036 1.00 92.94 209 THR A C 1
ATOM 1634 O O . THR A 1 209 ? -7.950 -0.727 9.706 1.00 92.94 209 THR A O 1
ATOM 1637 N N . SER A 1 210 ? -7.447 -1.620 7.709 1.00 89.81 210 SER A N 1
ATOM 1638 C CA . SER A 1 210 ? -8.047 -0.563 6.884 1.00 89.81 210 SER A CA 1
ATOM 1639 C C . SER A 1 210 ? -9.421 -0.904 6.317 1.00 89.81 210 SER A C 1
ATOM 1641 O O . SER A 1 210 ? -9.937 -0.146 5.491 1.00 89.81 210 SER A O 1
ATOM 1643 N N . GLU A 1 211 ? -10.012 -2.019 6.737 1.00 90.69 211 GLU A N 1
ATOM 1644 C CA . GLU A 1 211 ? -11.387 -2.349 6.402 1.00 90.69 211 GLU A CA 1
ATOM 1645 C C . GLU A 1 211 ? -12.326 -1.417 7.171 1.00 90.69 211 GLU A C 1
ATOM 1647 O O . GLU A 1 211 ? -12.239 -1.303 8.396 1.00 90.69 211 GLU A O 1
ATOM 1652 N N . ILE A 1 212 ? -13.206 -0.724 6.445 1.00 92.19 212 ILE A N 1
ATOM 1653 C CA . ILE A 1 212 ? -14.161 0.201 7.053 1.00 92.19 212 ILE A CA 1
ATOM 1654 C C . ILE A 1 212 ? -15.223 -0.591 7.831 1.00 92.19 212 ILE A C 1
ATOM 1656 O O . ILE A 1 212 ? -15.817 -1.535 7.306 1.00 92.19 212 ILE A O 1
ATOM 1660 N N . ALA A 1 213 ? -15.445 -0.190 9.082 1.00 91.75 213 ALA A N 1
ATOM 1661 C CA . ALA A 1 213 ? -16.524 -0.676 9.936 1.00 91.75 213 ALA A CA 1
ATOM 1662 C C . ALA A 1 213 ? -17.799 0.152 9.723 1.00 91.75 213 ALA A C 1
ATOM 1664 O O . ALA A 1 213 ? -18.816 -0.402 9.314 1.00 91.75 213 ALA A O 1
ATOM 1665 N N . THR A 1 214 ? -17.713 1.474 9.910 1.00 92.69 214 THR A N 1
ATOM 1666 C CA . THR A 1 214 ? -18.785 2.424 9.586 1.00 92.69 214 THR A CA 1
ATOM 1667 C C . THR A 1 214 ? -18.291 3.442 8.559 1.00 92.69 214 THR A C 1
ATOM 1669 O O . THR A 1 214 ? -17.241 4.061 8.738 1.00 92.69 214 THR A O 1
ATOM 1672 N N . GLU A 1 215 ? -19.053 3.622 7.480 1.00 94.31 215 GLU A N 1
ATOM 1673 C CA . GLU A 1 215 ? -18.744 4.546 6.383 1.00 94.31 215 GLU A CA 1
ATOM 1674 C C . GLU A 1 215 ? -19.189 5.990 6.678 1.00 94.31 215 GLU A C 1
ATOM 1676 O O . GLU A 1 215 ? -20.020 6.249 7.546 1.00 94.31 215 GLU A O 1
ATOM 1681 N N . ILE A 1 216 ? -18.621 6.947 5.937 1.00 94.94 216 ILE A N 1
ATOM 1682 C CA . ILE A 1 216 ? -19.128 8.324 5.884 1.00 94.94 216 ILE A CA 1
ATOM 1683 C C . ILE A 1 216 ? -20.307 8.345 4.912 1.00 94.94 216 ILE A C 1
ATOM 1685 O O . ILE A 1 216 ? -20.162 7.946 3.757 1.00 94.94 216 ILE A O 1
ATOM 1689 N N . GLU A 1 217 ? -21.446 8.866 5.351 1.00 94.19 217 GLU A N 1
ATOM 1690 C CA . GLU A 1 217 ? -22.643 8.966 4.522 1.00 94.19 217 GLU A CA 1
ATOM 1691 C C . GLU A 1 217 ? -22.717 10.347 3.863 1.00 94.19 217 GLU A C 1
ATOM 1693 O O . GLU A 1 217 ? -22.530 11.388 4.508 1.00 94.19 217 GLU A O 1
ATOM 1698 N N . VAL A 1 218 ? -23.024 10.365 2.566 1.00 94.25 218 VAL A N 1
ATOM 1699 C CA . VAL A 1 218 ? -23.216 11.584 1.773 1.00 94.25 218 VAL A CA 1
ATOM 1700 C C . VAL A 1 218 ? -24.572 11.567 1.075 1.00 94.25 218 VAL A C 1
ATOM 1702 O O . VAL A 1 218 ? -25.090 10.506 0.735 1.00 94.25 218 VAL A O 1
ATOM 1705 N N . ASP A 1 219 ? -25.144 12.744 0.846 1.00 92.31 219 ASP A N 1
ATOM 1706 C CA . ASP A 1 219 ? -26.326 12.890 0.003 1.00 92.31 219 ASP A CA 1
ATOM 1707 C C . ASP A 1 219 ? -25.983 12.776 -1.496 1.00 92.31 219 ASP A C 1
ATOM 1709 O O . ASP A 1 219 ? -24.821 12.686 -1.903 1.00 92.31 219 ASP A O 1
ATOM 1713 N N . LYS A 1 220 ? -27.018 12.833 -2.342 1.00 89.50 220 LYS A N 1
ATOM 1714 C CA . LYS A 1 220 ? -26.901 12.812 -3.812 1.00 89.50 220 LYS A CA 1
ATOM 1715 C C . LYS A 1 220 ? -26.026 13.928 -4.400 1.00 89.50 220 LYS A C 1
ATOM 1717 O O . LYS A 1 220 ? -25.551 13.794 -5.522 1.00 89.50 220 LYS A O 1
ATOM 1722 N N . ASN A 1 221 ? -25.820 15.018 -3.662 1.00 87.44 221 ASN A N 1
ATOM 1723 C CA . ASN A 1 221 ? -24.983 16.146 -4.067 1.00 87.44 221 ASN A CA 1
ATOM 1724 C C . ASN A 1 221 ? -23.550 16.012 -3.520 1.00 87.44 221 ASN A C 1
ATOM 1726 O O . ASN A 1 221 ? -22.737 16.925 -3.665 1.00 87.44 221 ASN A O 1
ATOM 1730 N N . GLY A 1 222 ? -23.230 14.896 -2.857 1.00 84.31 222 GLY A N 1
ATOM 1731 C CA . GLY A 1 222 ? -21.932 14.649 -2.248 1.00 84.31 222 GLY A CA 1
ATOM 1732 C C . GLY A 1 222 ? -21.690 15.444 -0.964 1.00 84.31 222 GLY A C 1
ATOM 1733 O O . GLY A 1 222 ? -20.533 15.567 -0.552 1.00 84.31 222 GLY A O 1
ATOM 1734 N N . LYS A 1 223 ? -22.727 15.994 -0.321 1.00 90.62 223 LYS A N 1
ATOM 1735 C CA . LYS A 1 223 ? -22.622 16.649 0.990 1.00 90.62 223 LYS A CA 1
ATOM 1736 C C . LYS A 1 223 ? -22.688 15.596 2.090 1.00 90.62 223 LYS A C 1
ATOM 1738 O O . LYS A 1 223 ? -23.552 14.732 2.068 1.00 90.62 223 LYS A O 1
ATOM 1743 N N . VAL A 1 224 ? -21.791 15.683 3.072 1.00 94.38 224 VAL A N 1
ATOM 1744 C CA . VAL A 1 224 ? -21.786 14.760 4.218 1.00 94.38 224 VAL A CA 1
ATOM 1745 C C . VAL A 1 224 ? -23.046 14.955 5.060 1.00 94.38 224 VAL A C 1
ATOM 1747 O O . VAL A 1 224 ? -23.324 16.076 5.493 1.00 94.38 224 VAL A O 1
ATOM 1750 N N . ILE A 1 225 ? -23.778 13.865 5.294 1.00 93.50 225 ILE A N 1
ATOM 1751 C CA . ILE A 1 225 ? -24.985 13.823 6.135 1.00 93.50 225 ILE A CA 1
ATOM 1752 C C . ILE A 1 225 ? -24.731 13.135 7.478 1.00 93.50 225 ILE A C 1
ATOM 1754 O O . ILE A 1 225 ? -25.346 13.505 8.473 1.00 93.50 225 ILE A O 1
ATOM 1758 N N . SER A 1 226 ? -23.796 12.185 7.527 1.00 92.25 226 SER A N 1
ATOM 1759 C CA . SER A 1 226 ? -23.395 11.487 8.748 1.00 92.25 226 SER A CA 1
ATOM 1760 C C . SER A 1 226 ? -21.942 11.032 8.640 1.00 92.25 226 SER A C 1
ATOM 1762 O O . SER A 1 226 ? -21.439 10.751 7.552 1.00 92.25 226 SER A O 1
ATOM 1764 N N . TYR A 1 227 ? -21.248 10.987 9.772 1.00 92.94 227 TYR A N 1
ATOM 1765 C CA . TYR A 1 227 ? -19.886 10.480 9.873 1.00 92.94 227 TYR A CA 1
ATOM 1766 C C . TYR A 1 227 ? -19.669 9.873 11.263 1.00 92.94 227 TYR A C 1
ATOM 1768 O O . TYR A 1 227 ? -20.095 10.470 12.255 1.00 92.94 227 TYR A O 1
ATOM 1776 N N . PRO A 1 228 ? -19.002 8.711 11.364 1.00 91.19 228 PRO A N 1
ATOM 1777 C CA . PRO A 1 228 ? -18.783 8.059 12.651 1.00 91.19 228 PRO A CA 1
ATOM 1778 C C . PRO A 1 228 ? -17.655 8.722 13.452 1.00 91.19 228 PRO A C 1
ATOM 1780 O O . PRO A 1 228 ? -17.592 8.603 14.671 1.00 91.19 228 PRO A O 1
ATOM 1783 N N . ASP A 1 229 ? -16.741 9.429 12.792 1.00 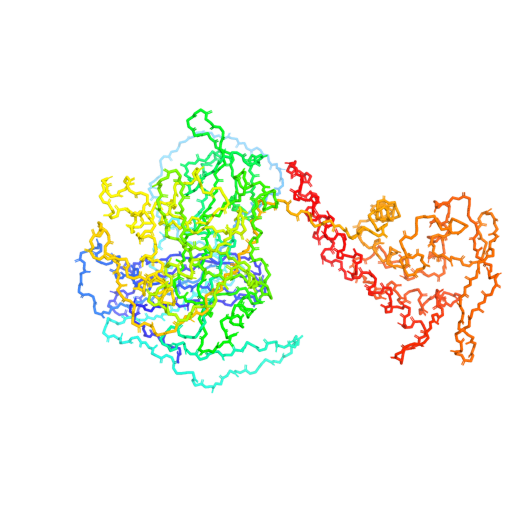91.88 229 ASP A N 1
ATOM 1784 C CA . ASP A 1 229 ? -15.607 10.045 13.460 1.00 91.88 229 ASP A CA 1
ATOM 1785 C C . ASP A 1 229 ? -15.146 11.311 12.728 1.00 91.88 229 ASP A C 1
ATOM 1787 O O . ASP A 1 229 ? -15.432 11.513 11.545 1.00 91.88 229 ASP A O 1
ATOM 1791 N N . TYR A 1 230 ? -14.461 12.209 13.437 1.00 91.19 230 TYR A N 1
ATOM 1792 C CA . TYR A 1 230 ? -13.916 13.430 12.849 1.00 91.19 230 TYR A CA 1
ATOM 1793 C C . TYR A 1 230 ? -12.709 13.967 13.619 1.00 91.19 230 TYR A C 1
ATOM 1795 O O . TYR A 1 230 ? -12.576 13.783 14.826 1.00 91.19 230 TYR A O 1
ATOM 1803 N N . GLY A 1 231 ? -11.850 14.706 12.928 1.00 88.06 231 GLY A N 1
ATOM 1804 C CA . GLY A 1 231 ? -10.707 15.404 13.514 1.00 88.06 231 GLY A CA 1
ATOM 1805 C C . GLY A 1 231 ? -10.517 16.780 12.890 1.00 88.06 231 GLY A C 1
ATOM 1806 O O . GLY A 1 231 ? -11.297 17.213 12.038 1.00 88.06 231 GLY A O 1
ATOM 1807 N N . ALA A 1 232 ? -9.482 17.515 13.298 1.00 86.81 232 ALA A N 1
ATOM 1808 C CA . ALA A 1 232 ? -9.138 18.745 12.584 1.00 86.81 232 ALA A CA 1
ATOM 1809 C C . ALA A 1 232 ? -8.842 18.480 11.102 1.00 86.81 232 ALA A C 1
ATOM 1811 O O . ALA A 1 232 ? -8.502 17.372 10.697 1.00 86.81 232 ALA A O 1
ATOM 1812 N N . TYR A 1 233 ? -8.969 19.533 10.298 1.00 88.50 233 TYR A N 1
ATOM 1813 C CA . TYR A 1 233 ? -8.813 19.426 8.858 1.00 88.50 233 TYR A CA 1
ATOM 1814 C C . TYR A 1 233 ? -7.424 18.900 8.469 1.00 88.50 233 TYR A C 1
ATOM 1816 O O . TYR A 1 233 ? -6.399 19.540 8.745 1.00 88.50 233 TYR A O 1
ATOM 1824 N N . ASN A 1 234 ? -7.402 17.750 7.797 1.00 83.88 234 ASN A N 1
ATOM 1825 C CA . ASN A 1 234 ? -6.182 17.073 7.360 1.00 83.88 234 ASN A CA 1
ATOM 1826 C C . ASN A 1 234 ? -5.606 17.632 6.045 1.00 83.88 234 ASN A C 1
ATOM 1828 O O . ASN A 1 234 ? -4.532 17.214 5.624 1.00 83.88 234 ASN A O 1
ATOM 1832 N N . GLY A 1 235 ? -6.270 18.617 5.426 1.00 82.50 235 GLY A N 1
ATOM 1833 C CA . GLY A 1 235 ? -5.817 19.244 4.181 1.00 82.50 235 GLY A CA 1
ATOM 1834 C C . GLY A 1 235 ? -6.377 18.608 2.906 1.00 82.50 235 GLY A C 1
ATOM 1835 O O . GLY A 1 235 ? -5.940 18.988 1.819 1.00 82.50 235 GLY A O 1
ATOM 1836 N N . GLN A 1 236 ? -7.313 17.661 3.025 1.00 81.69 236 GLN A N 1
ATOM 1837 C CA . GLN A 1 236 ? -7.940 16.975 1.896 1.00 81.69 236 GLN A CA 1
ATOM 1838 C C . GLN A 1 236 ? -9.433 17.302 1.812 1.00 81.69 236 GLN A C 1
ATOM 1840 O O . GLN A 1 236 ? -10.170 17.103 2.776 1.00 81.69 236 GLN A O 1
ATOM 1845 N N . GLU A 1 237 ? -9.893 17.748 0.640 1.00 86.69 237 GLU A N 1
ATOM 1846 C CA . GLU A 1 237 ? -11.327 17.950 0.392 1.00 86.69 237 GLU A CA 1
ATOM 1847 C C . GLU A 1 237 ? -12.077 16.608 0.430 1.00 86.69 237 GLU A C 1
ATOM 1849 O O . GLU A 1 237 ? -13.131 16.503 1.056 1.00 86.69 237 GLU A O 1
ATOM 1854 N N . GLU A 1 238 ? -11.507 15.569 -0.187 1.00 88.25 238 GLU A N 1
ATOM 1855 C CA . GLU A 1 238 ? -12.027 14.202 -0.187 1.00 88.25 238 GLU A CA 1
ATOM 1856 C C . GLU A 1 238 ? -10.928 13.191 -0.563 1.00 88.25 238 GLU A C 1
ATOM 1858 O O . GLU A 1 238 ? -10.079 13.472 -1.414 1.00 88.25 238 GLU A O 1
ATOM 1863 N N . PHE A 1 239 ? -10.971 12.001 0.037 1.00 85.69 239 PHE A N 1
ATOM 1864 C CA . PHE A 1 239 ? -10.174 10.842 -0.357 1.00 85.69 239 PHE A CA 1
ATOM 1865 C C . PHE A 1 239 ? -11.038 9.578 -0.384 1.00 85.69 239 PHE A C 1
ATOM 1867 O O . PHE A 1 239 ? -11.711 9.251 0.600 1.00 85.69 239 PHE A O 1
ATOM 1874 N N . LYS A 1 240 ? -11.018 8.885 -1.529 1.00 83.56 240 LYS A N 1
ATOM 1875 C CA . LYS A 1 240 ? -11.849 7.717 -1.835 1.00 83.56 240 LYS A CA 1
ATOM 1876 C C . LYS A 1 240 ? -11.032 6.580 -2.439 1.00 83.56 240 LYS A C 1
ATOM 1878 O O . LYS A 1 240 ? -10.102 6.831 -3.205 1.00 83.56 240 LYS A O 1
ATOM 1883 N N . ILE A 1 241 ? -11.424 5.348 -2.129 1.00 73.75 241 ILE A N 1
ATOM 1884 C CA . ILE A 1 241 ? -10.941 4.116 -2.769 1.00 73.75 241 ILE A CA 1
ATOM 1885 C C . ILE A 1 241 ? -12.163 3.228 -3.000 1.00 73.75 241 ILE A C 1
ATOM 1887 O O . ILE A 1 241 ? -12.922 3.014 -2.060 1.00 73.75 241 ILE A O 1
ATOM 1891 N N . ASP A 1 242 ? -12.351 2.733 -4.227 1.00 73.25 242 ASP A N 1
ATOM 1892 C CA . ASP A 1 242 ? -13.462 1.843 -4.606 1.00 73.25 242 ASP A CA 1
ATOM 1893 C C . ASP A 1 242 ? -14.831 2.350 -4.109 1.00 73.25 242 ASP A C 1
ATOM 1895 O O . ASP A 1 242 ? -15.560 1.651 -3.409 1.00 73.25 242 ASP A O 1
ATOM 1899 N N . ASP A 1 243 ? -15.124 3.620 -4.411 1.00 78.06 243 ASP A N 1
ATOM 1900 C CA . ASP A 1 243 ? -16.317 4.382 -3.998 1.00 78.06 243 ASP A CA 1
ATOM 1901 C C . ASP A 1 243 ? -16.487 4.626 -2.489 1.00 78.06 243 ASP A C 1
ATOM 1903 O O . ASP A 1 243 ? -17.338 5.421 -2.082 1.00 78.06 243 ASP A O 1
ATOM 1907 N N . LYS A 1 244 ? -15.627 4.055 -1.643 1.00 85.75 244 LYS A N 1
ATOM 1908 C CA . LYS A 1 244 ? -15.645 4.285 -0.196 1.00 85.75 244 LYS A CA 1
ATOM 1909 C C . LYS A 1 244 ? -14.882 5.538 0.187 1.00 85.75 244 LYS A C 1
ATOM 1911 O O . LYS A 1 244 ? -13.765 5.769 -0.275 1.00 85.75 244 LYS A O 1
ATOM 1916 N N . ILE A 1 245 ? -15.465 6.327 1.085 1.00 91.31 245 ILE A N 1
ATOM 1917 C CA . ILE A 1 245 ? -14.889 7.585 1.568 1.00 91.31 245 ILE A CA 1
ATOM 1918 C C . ILE A 1 245 ? -14.051 7.327 2.819 1.00 91.31 245 ILE A C 1
ATOM 1920 O O . ILE A 1 245 ? -14.564 6.911 3.854 1.00 91.31 245 ILE A O 1
ATOM 1924 N N . TYR A 1 246 ? -12.761 7.625 2.724 1.00 91.44 246 TYR A N 1
ATOM 1925 C CA . TYR A 1 246 ? -11.787 7.472 3.809 1.00 91.44 246 TYR A CA 1
ATOM 1926 C C . TYR A 1 246 ? -11.493 8.792 4.522 1.00 91.44 246 TYR A C 1
ATOM 1928 O O . TYR A 1 246 ? -11.105 8.804 5.686 1.00 91.44 246 TYR A O 1
ATOM 1936 N N . CYS A 1 247 ? -11.694 9.917 3.841 1.00 91.88 247 CYS A N 1
ATOM 1937 C CA . CYS A 1 247 ? -11.692 11.233 4.460 1.00 91.88 247 CYS A CA 1
ATOM 1938 C C . CYS A 1 247 ? -12.535 12.193 3.626 1.00 91.88 247 CYS A C 1
ATOM 1940 O O . CYS A 1 247 ? -12.507 12.130 2.395 1.00 91.88 247 CYS A O 1
ATOM 1942 N N . LYS A 1 248 ? -13.242 13.119 4.275 1.00 93.50 248 LYS A N 1
ATOM 1943 C CA . LYS A 1 248 ? -13.921 14.218 3.582 1.00 93.50 248 LYS A CA 1
ATOM 1944 C C . LYS A 1 248 ? -14.005 15.465 4.442 1.00 93.50 248 LYS A C 1
ATOM 1946 O O . LYS A 1 248 ? -14.255 15.388 5.643 1.00 93.50 248 LYS A O 1
ATOM 1951 N N . LYS A 1 249 ? -13.812 16.630 3.835 1.00 93.88 249 LYS A N 1
ATOM 1952 C CA . LYS A 1 249 ? -13.942 17.914 4.521 1.00 93.88 249 LYS A CA 1
ATOM 1953 C C . LYS A 1 249 ? -15.382 18.151 4.958 1.00 93.88 249 LYS A C 1
ATOM 1955 O O . LYS A 1 249 ? -16.320 17.969 4.185 1.00 93.88 249 LYS A O 1
ATOM 1960 N N . ILE A 1 250 ? -15.534 18.631 6.185 1.00 94.44 250 ILE A N 1
ATOM 1961 C CA . ILE A 1 250 ? -16.817 19.004 6.780 1.00 94.44 250 ILE A CA 1
ATOM 1962 C C . ILE A 1 250 ? -16.714 20.348 7.511 1.00 94.44 250 ILE A C 1
ATOM 1964 O O . ILE A 1 250 ? -15.621 20.850 7.802 1.00 94.44 250 ILE A O 1
ATOM 1968 N N . LYS A 1 251 ? -17.874 20.924 7.831 1.00 93.00 251 LYS A N 1
ATOM 1969 C CA . LYS A 1 251 ? -18.013 22.072 8.732 1.00 93.00 251 LYS A CA 1
ATOM 1970 C C . LYS A 1 251 ? -18.648 21.610 10.038 1.00 93.00 251 LYS A C 1
ATOM 1972 O O . LYS A 1 251 ? -19.736 21.045 10.015 1.00 93.00 251 LYS A O 1
ATOM 1977 N N . VAL A 1 252 ? -17.973 21.861 11.156 1.00 87.94 252 VAL A N 1
ATOM 1978 C CA . VAL A 1 252 ? -18.480 21.575 12.506 1.00 87.94 252 VAL A CA 1
ATOM 1979 C C . VAL A 1 252 ? -18.506 22.891 13.270 1.00 87.94 252 VAL A C 1
ATOM 1981 O O . VAL A 1 252 ? -17.460 23.431 13.632 1.00 87.94 252 VAL A O 1
ATOM 1984 N N . GLY A 1 253 ? -19.701 23.457 13.451 1.00 87.56 253 GLY A N 1
ATOM 1985 C CA . GLY A 1 253 ? -19.842 24.842 13.898 1.00 87.56 253 GLY A CA 1
ATOM 1986 C C . GLY A 1 253 ? -19.155 25.804 12.921 1.00 87.56 253 GLY A C 1
ATOM 1987 O O . GLY A 1 253 ? -19.418 25.770 11.720 1.00 87.56 253 GLY A O 1
ATOM 1988 N N . LYS A 1 254 ? -18.247 26.647 13.426 1.00 90.69 254 LYS A N 1
ATOM 1989 C CA . LYS A 1 254 ? -17.460 27.589 12.604 1.00 90.69 254 LYS A CA 1
ATOM 1990 C C . LYS A 1 254 ? -16.198 26.956 11.999 1.00 90.69 254 LYS A C 1
ATOM 1992 O O . LYS A 1 254 ? -15.617 27.506 11.061 1.00 90.69 254 LYS A O 1
ATOM 1997 N N . ASP A 1 255 ? -15.796 25.787 12.488 1.00 90.88 255 ASP A N 1
ATOM 1998 C CA . ASP A 1 255 ? -14.519 25.178 12.146 1.00 90.88 255 ASP A CA 1
ATOM 1999 C C . ASP A 1 255 ? -14.602 24.293 10.902 1.00 90.88 255 ASP A C 1
ATOM 2001 O O . ASP A 1 255 ? -15.556 23.542 10.687 1.00 90.88 255 ASP A O 1
ATOM 2005 N N . THR A 1 256 ? -13.530 24.314 10.112 1.00 93.19 256 THR A N 1
ATOM 2006 C CA . THR A 1 256 ? -13.279 23.293 9.091 1.00 93.19 256 THR A CA 1
ATOM 2007 C C . THR A 1 256 ? -12.631 22.072 9.744 1.00 93.19 256 THR A C 1
ATOM 2009 O O . THR A 1 256 ? -11.597 22.190 10.408 1.00 93.19 256 THR A O 1
ATOM 2012 N N . LYS A 1 257 ? -13.222 20.896 9.534 1.00 92.25 257 LYS A N 1
ATOM 2013 C CA . LYS A 1 257 ? -12.769 19.603 10.067 1.00 92.25 257 LYS A CA 1
ATOM 2014 C C . LYS A 1 257 ? -12.707 18.561 8.940 1.00 92.25 257 LYS A C 1
ATOM 2016 O O . LYS A 1 257 ? -13.126 18.838 7.814 1.00 92.25 257 LYS A O 1
ATOM 2021 N N . SER A 1 258 ? -12.189 17.378 9.249 1.00 92.06 258 SER A N 1
ATOM 2022 C CA . SER A 1 258 ? -12.231 16.203 8.372 1.00 92.06 258 SER A CA 1
ATOM 2023 C C . SER A 1 258 ? -13.076 15.115 9.030 1.00 92.06 258 SER A C 1
ATOM 2025 O O . SER A 1 258 ? -12.843 14.791 10.192 1.00 92.06 258 SER A O 1
ATOM 2027 N N . ALA A 1 259 ? -14.053 14.582 8.300 1.00 93.88 259 ALA A N 1
ATOM 2028 C CA . ALA A 1 259 ? -14.774 13.363 8.642 1.00 93.88 259 ALA A CA 1
ATOM 2029 C C . ALA A 1 259 ? -13.923 12.146 8.279 1.00 93.88 259 ALA A C 1
ATOM 2031 O O . ALA A 1 259 ? -13.294 12.137 7.216 1.00 93.88 259 ALA A O 1
ATOM 2032 N N . PHE A 1 260 ? -13.960 11.124 9.126 1.00 92.94 260 PHE A N 1
ATOM 2033 C CA . PHE A 1 260 ? -13.273 9.851 8.939 1.00 92.94 260 PHE A CA 1
ATOM 2034 C C . PHE A 1 260 ? -14.253 8.691 9.171 1.00 92.94 260 PHE A C 1
ATOM 2036 O O . PHE A 1 260 ? -15.143 8.812 10.019 1.00 92.94 260 PHE A O 1
ATOM 2043 N N . PRO A 1 261 ? -14.120 7.569 8.442 1.00 93.94 261 PRO A N 1
ATOM 2044 C CA . PRO A 1 261 ? -14.797 6.338 8.808 1.00 93.94 261 PRO A CA 1
ATOM 2045 C C . PRO A 1 261 ? -14.148 5.731 10.060 1.00 93.94 261 PRO A C 1
ATOM 2047 O O . PRO A 1 261 ? -13.046 6.108 10.475 1.00 93.94 261 PRO A O 1
ATOM 2050 N N . THR A 1 262 ? -14.809 4.735 10.630 1.00 93.25 262 THR A N 1
ATOM 2051 C CA . THR A 1 262 ? -14.202 3.825 11.609 1.00 93.25 262 THR A CA 1
ATOM 2052 C C . THR A 1 262 ? -13.752 2.543 10.922 1.00 93.25 262 THR A C 1
ATOM 2054 O O . THR A 1 262 ? -14.155 2.238 9.799 1.00 93.25 262 THR A O 1
ATOM 2057 N N . TYR A 1 263 ? -12.897 1.778 11.589 1.00 93.31 263 TYR A N 1
ATOM 2058 C CA . TYR A 1 263 ? -12.235 0.610 11.022 1.00 93.31 263 TYR A CA 1
ATOM 2059 C C . TYR A 1 263 ? -12.449 -0.630 11.880 1.00 93.31 263 TYR A C 1
ATOM 2061 O O . TYR A 1 263 ? -12.740 -0.523 13.071 1.00 93.31 263 TYR A O 1
ATOM 2069 N N . LYS A 1 264 ? -12.292 -1.808 11.280 1.00 93.06 264 LYS A N 1
ATOM 2070 C CA . LYS A 1 264 ? -12.398 -3.084 11.992 1.00 93.06 264 LYS A CA 1
ATOM 2071 C C . LYS A 1 264 ? -11.075 -3.474 12.635 1.00 93.06 264 LYS A C 1
ATOM 2073 O O . LYS A 1 264 ? -10.020 -3.366 12.001 1.00 93.06 264 LYS A O 1
ATOM 2078 N N . ALA A 1 265 ? -11.136 -3.987 13.858 1.00 93.38 265 ALA A N 1
ATOM 2079 C CA . ALA A 1 265 ? -10.038 -4.702 14.489 1.00 93.38 265 ALA A CA 1
ATOM 2080 C C . ALA A 1 265 ? -10.435 -6.150 14.793 1.00 93.38 265 ALA A C 1
ATOM 2082 O O . ALA A 1 265 ? -11.466 -6.396 15.418 1.00 93.38 265 ALA A O 1
ATOM 2083 N N . TYR A 1 266 ? -9.596 -7.084 14.356 1.00 94.19 266 TYR A N 1
ATOM 2084 C CA . TYR A 1 266 ? -9.768 -8.523 14.537 1.00 94.19 266 TYR A CA 1
ATOM 2085 C C . TYR A 1 266 ? -8.819 -9.044 15.612 1.00 94.19 266 TYR A C 1
ATOM 2087 O O . TYR A 1 266 ? -7.712 -8.526 15.770 1.00 94.19 266 TYR A O 1
ATOM 2095 N N . ILE A 1 267 ? -9.233 -10.085 16.327 1.00 91.81 267 ILE A N 1
ATOM 2096 C CA . ILE A 1 267 ? -8.427 -10.723 17.372 1.00 91.81 267 ILE A CA 1
ATOM 2097 C C . ILE A 1 267 ? -8.040 -12.120 16.890 1.00 91.81 267 ILE A C 1
ATOM 2099 O O . ILE A 1 267 ? -8.894 -12.881 16.454 1.00 91.81 267 ILE A O 1
ATOM 2103 N N . TYR A 1 268 ? -6.756 -12.456 16.964 1.00 93.31 268 TYR A N 1
ATOM 2104 C CA . TYR A 1 268 ? -6.226 -13.784 16.653 1.00 93.31 268 TYR A CA 1
ATOM 2105 C C . TYR A 1 268 ? -5.639 -14.385 17.918 1.00 93.31 268 TYR A C 1
ATOM 2107 O O . TYR A 1 268 ? -4.857 -13.712 18.586 1.00 93.31 268 TYR A O 1
ATOM 2115 N N . ARG A 1 269 ? -5.955 -15.647 18.214 1.00 91.06 269 ARG A N 1
ATOM 2116 C CA . ARG A 1 269 ? -5.422 -16.372 19.375 1.00 91.06 269 ARG A CA 1
ATOM 2117 C C . ARG A 1 269 ? -4.624 -17.602 18.966 1.00 91.06 269 ARG A C 1
ATOM 2119 O O . ARG A 1 269 ? -4.946 -18.265 17.974 1.00 91.06 269 ARG A O 1
ATOM 2126 N N . GLY A 1 270 ? -3.587 -17.917 19.731 1.00 90.56 270 GLY A N 1
ATOM 2127 C CA . GLY A 1 270 ? -2.719 -19.075 19.525 1.00 90.56 270 GLY A CA 1
ATOM 2128 C C . GLY A 1 270 ? -2.652 -19.948 20.771 1.00 90.56 270 GLY A C 1
ATOM 2129 O O . GLY A 1 270 ? -2.514 -19.422 21.869 1.00 90.56 270 GLY A O 1
ATOM 2130 N N . ASN A 1 271 ? -2.706 -21.274 20.611 1.00 89.62 271 ASN A N 1
ATOM 2131 C CA . ASN A 1 271 ? -2.483 -22.206 21.723 1.00 89.62 271 ASN A CA 1
ATOM 2132 C C . ASN A 1 271 ? -1.010 -22.268 22.138 1.00 89.62 271 ASN A C 1
ATOM 2134 O O . ASN A 1 271 ? -0.705 -22.763 23.211 1.00 89.62 271 ASN A O 1
ATOM 2138 N N . THR A 1 272 ? -0.107 -21.814 21.269 1.00 91.19 272 THR A N 1
ATOM 2139 C CA . THR A 1 272 ? 1.334 -21.784 21.509 1.00 91.19 272 THR A CA 1
ATOM 2140 C C . THR A 1 272 ? 1.918 -20.455 21.058 1.00 91.19 272 THR A C 1
ATOM 2142 O O . THR A 1 272 ? 1.393 -19.802 20.147 1.00 91.19 272 THR A O 1
ATOM 2145 N N . VAL A 1 273 ? 3.039 -20.068 21.663 1.00 89.50 273 VAL A N 1
ATOM 2146 C CA . VAL A 1 273 ? 3.792 -18.872 21.265 1.00 89.50 273 VAL A CA 1
ATOM 2147 C C . VAL A 1 273 ? 4.131 -18.900 19.766 1.00 89.50 273 VAL A C 1
ATOM 2149 O O . VAL A 1 273 ? 4.799 -19.806 19.265 1.00 89.50 273 VAL A O 1
ATOM 2152 N N . GLY A 1 274 ? 3.705 -17.862 19.050 1.00 91.75 274 GLY A N 1
ATOM 2153 C CA . GLY A 1 274 ? 3.904 -17.650 17.618 1.00 91.75 274 GLY A CA 1
ATOM 2154 C C . GLY A 1 274 ? 2.758 -18.159 16.739 1.00 91.75 274 GLY A C 1
ATOM 2155 O O . GLY A 1 274 ? 2.724 -17.842 15.545 1.00 91.75 274 GLY A O 1
ATOM 2156 N N . GLU A 1 275 ? 1.810 -18.932 17.273 1.00 94.38 275 GLU A N 1
ATOM 2157 C CA . GLU A 1 275 ? 0.683 -19.464 16.497 1.00 94.38 275 GLU A CA 1
ATOM 2158 C C . GLU A 1 275 ? -0.292 -18.360 16.066 1.00 94.38 275 GLU A C 1
ATOM 2160 O O . GLU A 1 275 ? -0.740 -18.365 14.918 1.00 94.38 275 GLU A O 1
ATOM 2165 N N . ALA A 1 276 ? -0.572 -17.374 16.927 1.00 93.88 276 ALA A N 1
ATOM 2166 C CA . ALA A 1 276 ? -1.467 -16.265 16.585 1.00 93.88 276 ALA A CA 1
ATOM 2167 C C . ALA A 1 276 ? -0.906 -15.438 15.412 1.00 93.88 276 ALA A C 1
ATOM 2169 O O . ALA A 1 276 ? -1.627 -15.078 14.478 1.00 93.88 276 ALA A O 1
ATOM 2170 N N . VAL A 1 277 ? 0.413 -15.214 15.402 1.00 94.69 277 VAL A N 1
ATOM 2171 C CA . VAL A 1 277 ? 1.114 -14.536 14.302 1.00 94.69 277 VAL A CA 1
ATOM 2172 C C . VAL A 1 277 ? 1.071 -15.366 13.016 1.00 94.69 277 VAL A C 1
ATOM 2174 O O . VAL A 1 277 ? 0.875 -14.805 11.937 1.00 94.69 277 VAL A O 1
ATOM 2177 N N . LYS A 1 278 ? 1.219 -16.696 13.092 1.00 95.19 278 LYS A N 1
ATOM 2178 C CA . LYS A 1 278 ? 1.093 -17.583 11.919 1.00 95.19 278 LYS A CA 1
ATOM 2179 C C . LYS A 1 278 ? -0.312 -17.546 11.320 1.00 95.19 278 LYS A C 1
ATOM 2181 O O . LYS A 1 278 ? -0.431 -17.402 10.103 1.00 95.19 278 LYS A O 1
ATOM 2186 N N . LYS A 1 279 ? -1.352 -17.608 12.160 1.00 94.94 279 LYS A N 1
ATOM 2187 C CA . LYS A 1 279 ? -2.756 -17.454 11.746 1.00 94.94 279 LYS A CA 1
ATOM 2188 C C . LYS A 1 279 ? -2.968 -16.142 10.994 1.00 94.94 279 LYS A C 1
ATOM 2190 O O . LYS A 1 279 ? -3.453 -16.160 9.866 1.00 94.94 279 LYS A O 1
ATOM 2195 N N . LEU A 1 280 ? -2.501 -15.026 11.557 1.00 95.06 280 LEU A N 1
ATOM 2196 C CA . LEU A 1 280 ? -2.584 -13.716 10.910 1.00 95.06 280 LEU A CA 1
ATOM 2197 C C . LEU A 1 280 ? -1.799 -13.655 9.587 1.00 95.06 280 LEU A C 1
ATOM 2199 O O . LEU A 1 280 ? -2.304 -13.133 8.596 1.00 95.06 280 LEU A O 1
ATOM 2203 N N . LYS A 1 281 ? -0.578 -14.209 9.530 1.00 94.31 281 LYS A N 1
ATOM 2204 C CA . LYS A 1 281 ? 0.225 -14.277 8.290 1.00 94.31 281 LYS A CA 1
ATOM 2205 C C . LYS A 1 281 ? -0.506 -15.038 7.186 1.00 94.31 281 LYS A C 1
ATOM 2207 O O . LYS A 1 281 ? -0.469 -14.619 6.028 1.00 94.31 281 LYS A O 1
ATOM 2212 N N . GLN A 1 282 ? -1.151 -16.149 7.536 1.00 91.12 282 GLN A N 1
ATOM 2213 C CA . GLN A 1 282 ? -1.971 -16.917 6.608 1.00 91.12 282 GLN A CA 1
ATOM 2214 C C . GLN A 1 282 ? -3.162 -16.086 6.118 1.00 91.12 282 GLN A C 1
ATOM 2216 O O . GLN A 1 282 ? -3.355 -15.952 4.912 1.00 91.12 282 GLN A O 1
ATOM 2221 N N . ASP A 1 283 ? -3.904 -15.470 7.028 1.00 89.94 283 ASP A N 1
ATOM 2222 C CA . ASP A 1 283 ? -5.106 -14.704 6.701 1.00 89.94 283 ASP A CA 1
ATOM 2223 C C . ASP A 1 283 ? -4.821 -13.466 5.844 1.00 89.94 283 ASP A C 1
ATOM 2225 O O . ASP A 1 283 ? -5.501 -13.247 4.843 1.00 89.94 283 ASP A O 1
ATOM 2229 N N . ILE A 1 284 ? -3.731 -12.739 6.109 1.00 83.81 284 ILE A N 1
ATOM 2230 C CA . ILE A 1 284 ? -3.261 -11.657 5.228 1.00 83.81 284 ILE A CA 1
ATOM 2231 C C . ILE A 1 284 ? -2.912 -12.196 3.836 1.00 83.81 284 ILE A C 1
ATOM 2233 O O . ILE A 1 284 ? -3.286 -11.603 2.825 1.00 83.81 284 ILE A O 1
ATOM 2237 N N . LYS A 1 285 ? -2.207 -13.332 3.760 1.00 83.38 285 LYS A N 1
ATOM 2238 C CA . LYS A 1 285 ? -1.795 -13.936 2.483 1.00 83.38 285 LYS A CA 1
ATOM 2239 C C . LYS A 1 285 ? -2.986 -14.349 1.619 1.00 83.38 285 LYS A C 1
ATOM 2241 O O . LYS A 1 285 ? -2.895 -14.270 0.395 1.00 83.38 285 LYS A O 1
ATOM 2246 N N . PHE A 1 286 ? -4.065 -14.815 2.240 1.00 77.88 286 PHE A N 1
ATOM 2247 C CA . PHE A 1 286 ? -5.266 -15.274 1.542 1.00 77.88 286 PHE A CA 1
ATOM 2248 C C . PHE A 1 286 ? -6.396 -14.238 1.515 1.00 77.88 286 PHE A C 1
ATOM 2250 O O . PHE A 1 286 ? -7.439 -14.524 0.933 1.00 77.88 286 PHE A O 1
ATOM 2257 N N . ASN A 1 287 ? -6.180 -13.044 2.078 1.00 76.94 287 ASN A N 1
ATOM 2258 C CA . ASN A 1 287 ? -7.183 -11.989 2.211 1.00 76.94 287 ASN A CA 1
ATOM 2259 C C . ASN A 1 287 ? -8.471 -12.489 2.901 1.00 76.94 287 ASN A C 1
ATOM 2261 O O . ASN A 1 287 ? -9.583 -12.276 2.416 1.00 76.94 287 ASN A O 1
ATOM 2265 N N . THR A 1 288 ? -8.301 -13.209 4.011 1.00 83.81 288 THR A N 1
ATOM 2266 C CA . THR A 1 288 ? -9.370 -13.775 4.849 1.00 83.81 288 THR A CA 1
ATOM 2267 C C . THR A 1 288 ? -9.222 -13.326 6.302 1.00 83.81 288 THR A C 1
ATOM 2269 O O . THR A 1 288 ? -8.193 -12.784 6.684 1.00 83.81 288 THR A O 1
ATOM 2272 N N . HIS A 1 289 ? -10.244 -13.588 7.119 1.00 87.00 289 HIS A N 1
ATOM 2273 C CA . HIS A 1 289 ? -10.204 -13.492 8.587 1.00 87.00 289 HIS A CA 1
ATOM 2274 C C . HIS A 1 289 ? -10.753 -14.781 9.225 1.00 87.00 289 HIS A C 1
ATOM 2276 O O . HIS A 1 289 ? -11.404 -14.752 10.262 1.00 87.00 289 HIS A O 1
ATOM 2282 N N . GLU A 1 290 ? -10.575 -15.920 8.548 1.00 87.94 290 GLU A N 1
ATOM 2283 C CA . GLU A 1 290 ? -11.151 -17.211 8.955 1.00 87.94 290 GLU A CA 1
ATOM 2284 C C . GLU A 1 290 ? -10.517 -17.762 10.239 1.00 87.94 290 GLU A C 1
ATOM 2286 O O . GLU A 1 290 ? -11.139 -18.566 10.926 1.00 87.94 290 GLU A O 1
ATOM 2291 N N . ASN A 1 291 ? -9.288 -17.339 10.550 1.00 90.25 291 ASN A N 1
ATOM 2292 C CA . ASN A 1 291 ? -8.561 -17.729 11.754 1.00 90.25 291 ASN A CA 1
ATOM 2293 C C . ASN A 1 291 ? -8.674 -16.677 12.871 1.00 90.25 291 ASN A C 1
ATOM 2295 O O . ASN A 1 291 ? -8.068 -16.852 13.932 1.00 90.25 291 ASN A O 1
ATOM 2299 N N . ALA A 1 292 ? -9.403 -15.586 12.622 1.00 89.62 292 ALA A N 1
ATOM 2300 C CA . ALA A 1 292 ? -9.737 -14.594 13.627 1.00 89.62 292 ALA A CA 1
ATOM 2301 C C . ALA A 1 292 ? -10.958 -15.030 14.443 1.00 89.62 292 ALA A C 1
ATOM 2303 O O . ALA A 1 292 ? -11.804 -15.808 14.002 1.00 89.62 292 ALA A O 1
ATOM 2304 N N . GLU A 1 293 ? -11.064 -14.464 15.632 1.00 84.88 293 GLU A N 1
ATOM 2305 C CA . GLU A 1 293 ? -12.244 -14.554 16.474 1.00 84.88 293 GLU A CA 1
ATOM 2306 C C . GLU A 1 293 ? -13.460 -13.910 15.811 1.00 84.88 293 GLU A C 1
ATOM 2308 O O . GLU A 1 293 ? -13.350 -12.984 15.005 1.00 84.88 293 GLU A O 1
ATOM 2313 N N . SER A 1 294 ? -14.648 -14.363 16.213 1.00 76.62 294 SER A N 1
ATOM 2314 C CA . SER A 1 294 ? -15.905 -13.760 15.751 1.00 76.62 294 SER A CA 1
ATOM 2315 C C . SER A 1 294 ? -16.079 -12.310 16.221 1.00 76.62 294 SER A C 1
ATOM 2317 O O . SER A 1 294 ? -16.773 -11.527 15.570 1.00 76.62 294 SER A O 1
ATOM 2319 N N . THR A 1 295 ? -15.433 -11.946 17.332 1.00 75.12 295 THR A N 1
ATOM 2320 C CA . THR A 1 295 ? -15.437 -10.594 17.887 1.00 75.12 295 THR A CA 1
ATOM 2321 C C . THR A 1 295 ? -14.658 -9.639 16.989 1.00 75.12 295 THR A C 1
ATOM 2323 O O . THR A 1 295 ? -13.454 -9.791 16.782 1.00 75.12 295 THR A O 1
ATOM 2326 N N . VAL A 1 296 ? -15.343 -8.597 16.520 1.00 83.44 296 VAL A N 1
ATOM 2327 C CA . VAL A 1 296 ? -14.764 -7.500 15.739 1.00 83.44 296 VAL A CA 1
ATOM 2328 C C . VAL A 1 296 ? -14.974 -6.197 16.495 1.00 83.44 296 VAL A C 1
ATOM 2330 O O . VAL A 1 296 ? -16.093 -5.891 16.903 1.00 83.44 296 VAL A O 1
ATOM 2333 N N . LEU A 1 297 ? -13.906 -5.420 16.671 1.00 86.88 297 LEU A N 1
ATOM 2334 C CA . LEU A 1 297 ? -13.982 -4.105 17.308 1.00 86.88 297 LEU A CA 1
ATOM 2335 C C . LEU A 1 297 ? -14.076 -3.004 16.260 1.00 86.88 297 LEU A C 1
ATOM 2337 O O . LEU A 1 297 ? -13.408 -3.059 15.229 1.00 86.88 297 LEU A O 1
ATOM 2341 N N . GLU A 1 298 ? -14.854 -1.973 16.566 1.00 90.00 298 GLU A N 1
ATOM 2342 C CA . GLU A 1 298 ? -14.902 -0.744 15.784 1.00 90.00 298 GLU A CA 1
ATOM 2343 C C . GLU A 1 298 ? -13.933 0.283 16.380 1.00 90.00 298 GLU A C 1
ATOM 2345 O O . GLU A 1 298 ? -13.993 0.605 17.572 1.00 90.00 298 GLU A O 1
ATOM 2350 N N . VAL A 1 299 ? -13.016 0.793 15.555 1.00 91.38 299 VAL A N 1
ATOM 2351 C CA . VAL A 1 299 ? -11.955 1.698 16.005 1.00 91.38 299 VAL A CA 1
ATOM 2352 C C . VAL A 1 299 ? -11.834 2.950 15.142 1.00 91.38 299 VAL A C 1
ATOM 2354 O O . VAL A 1 299 ? -11.797 2.893 13.914 1.00 91.38 299 VAL A O 1
ATOM 2357 N N . ALA A 1 300 ? -11.715 4.104 15.788 1.00 91.56 300 ALA A N 1
ATOM 2358 C CA . ALA A 1 300 ? -11.238 5.335 15.177 1.00 91.56 300 ALA A CA 1
ATOM 2359 C C . ALA A 1 300 ? -9.703 5.349 15.199 1.00 91.56 300 ALA A C 1
ATOM 2361 O O . ALA A 1 300 ? -9.075 4.969 16.190 1.00 91.56 300 ALA A O 1
ATOM 2362 N N . ARG A 1 301 ? -9.081 5.787 14.103 1.00 87.94 301 ARG A N 1
ATOM 2363 C CA . ARG A 1 301 ? -7.621 5.781 13.944 1.00 87.94 301 ARG A CA 1
ATOM 2364 C C . ARG A 1 301 ? -7.133 7.196 13.700 1.00 87.94 301 ARG A C 1
ATOM 2366 O O . ARG A 1 301 ? -7.402 7.755 12.639 1.00 87.94 301 ARG A O 1
ATOM 2373 N N . HIS A 1 302 ? -6.434 7.763 14.681 1.00 82.62 302 HIS A N 1
ATOM 2374 C CA . HIS A 1 302 ? -5.947 9.135 14.613 1.00 82.62 302 HIS A CA 1
ATOM 2375 C C . HIS A 1 302 ? -4.424 9.206 14.618 1.00 82.62 302 HIS A C 1
ATOM 2377 O O . HIS A 1 302 ? -3.770 8.573 15.445 1.00 82.62 302 HIS A O 1
ATOM 2383 N N . THR A 1 303 ? -3.833 10.025 13.746 1.00 79.38 303 THR A N 1
ATOM 2384 C CA . THR A 1 303 ? -2.393 10.356 13.821 1.00 79.38 303 THR A CA 1
ATOM 2385 C C . THR A 1 303 ? -2.150 11.740 14.402 1.00 79.38 303 THR A C 1
ATOM 2387 O O . THR A 1 303 ? -3.087 12.471 14.744 1.00 79.38 303 THR A O 1
ATOM 2390 N N . LEU A 1 304 ? -0.877 12.133 14.524 1.00 74.25 304 LEU A N 1
ATOM 2391 C CA . LEU A 1 304 ? -0.558 13.504 14.888 1.00 74.25 304 LEU A CA 1
ATOM 2392 C C . LEU A 1 304 ? -1.134 14.480 13.850 1.00 74.25 304 LEU A C 1
ATOM 2394 O O . LEU A 1 304 ? -1.124 14.233 12.643 1.00 74.25 304 LEU A O 1
ATOM 2398 N N . GLY A 1 305 ? -1.632 15.616 14.340 1.00 73.19 305 GLY A N 1
ATOM 2399 C CA . GLY A 1 305 ? -2.156 16.670 13.483 1.00 73.19 305 GLY A CA 1
ATOM 2400 C C . GLY A 1 305 ? -3.482 16.312 12.815 1.00 73.19 305 GLY A C 1
ATOM 2401 O O . GLY A 1 305 ? -3.840 17.004 11.866 1.00 73.19 305 GLY A O 1
ATOM 2402 N N . ASN A 1 306 ? -4.214 15.317 13.342 1.00 70.69 306 ASN A N 1
ATOM 2403 C CA . ASN A 1 306 ? -5.499 14.823 12.831 1.00 70.69 306 ASN A CA 1
ATOM 2404 C C . ASN A 1 306 ? -5.351 14.150 11.461 1.00 70.69 306 ASN A C 1
ATOM 2406 O O . ASN A 1 306 ? -5.823 14.662 10.451 1.00 70.69 306 ASN A O 1
ATOM 2410 N N . ASN A 1 307 ? -4.643 13.021 11.430 1.00 80.25 307 ASN A N 1
ATOM 2411 C CA . ASN A 1 307 ? -4.403 12.212 10.224 1.00 80.25 307 ASN A CA 1
ATOM 2412 C C . ASN A 1 307 ? -3.622 12.978 9.157 1.00 80.25 307 ASN A C 1
ATOM 2414 O O . ASN A 1 307 ? -3.982 12.971 7.981 1.00 80.25 307 ASN A O 1
ATOM 2418 N N . LYS A 1 308 ? -2.535 13.642 9.574 1.00 77.88 308 LYS A N 1
ATOM 2419 C CA . LYS A 1 308 ? -1.580 14.292 8.658 1.00 77.88 308 LYS A CA 1
ATOM 2420 C C . LYS A 1 308 ? -0.277 13.527 8.510 1.00 77.88 308 LYS A C 1
ATOM 2422 O O . LYS A 1 308 ? 0.275 13.474 7.418 1.00 77.88 308 LYS A O 1
ATOM 2427 N N . ASP A 1 309 ? 0.231 12.975 9.606 1.00 75.88 309 ASP A N 1
ATOM 2428 C CA . ASP A 1 309 ? 1.518 12.283 9.625 1.00 75.88 309 ASP A CA 1
ATOM 2429 C C . ASP A 1 309 ? 1.656 11.393 10.874 1.00 75.88 309 ASP A C 1
ATOM 2431 O O . ASP A 1 309 ? 1.109 11.704 11.938 1.00 75.88 309 ASP A O 1
ATOM 2435 N N . TYR A 1 310 ? 2.395 10.290 10.745 1.00 73.12 310 TYR A N 1
ATOM 2436 C CA . TYR A 1 310 ? 2.808 9.430 11.858 1.00 73.12 310 TYR A CA 1
ATOM 2437 C C . TYR A 1 310 ? 4.146 9.852 12.485 1.00 73.12 310 TYR A C 1
ATOM 2439 O O . TYR A 1 310 ? 4.405 9.513 13.636 1.00 73.12 310 TYR A O 1
ATOM 2447 N N . LYS A 1 311 ? 5.006 10.565 11.749 1.00 62.28 311 LYS A N 1
ATOM 2448 C CA . LYS A 1 311 ? 6.442 10.694 12.046 1.00 62.28 311 LYS A CA 1
ATOM 2449 C C . LYS A 1 311 ? 6.834 11.953 12.811 1.00 62.28 311 LYS A C 1
ATOM 2451 O O . LYS A 1 311 ? 7.905 11.990 13.404 1.00 62.28 311 LYS A O 1
ATOM 2456 N N . SER A 1 312 ? 6.004 12.988 12.799 1.00 60.53 312 SER A N 1
ATOM 2457 C CA . SER A 1 312 ? 6.382 14.305 13.321 1.00 60.53 312 SER A CA 1
ATOM 2458 C C . SER A 1 312 ? 6.554 14.349 14.842 1.00 60.53 312 SER A C 1
ATOM 2460 O O . SER A 1 312 ? 7.479 15.014 15.298 1.00 60.53 312 SER A O 1
ATOM 2462 N N . LYS A 1 313 ? 5.697 13.677 15.632 1.00 57.94 313 LYS A N 1
ATOM 2463 C CA . LYS A 1 313 ? 5.762 13.595 17.115 1.00 57.94 313 LYS A CA 1
ATOM 2464 C C . LYS A 1 313 ? 4.963 12.380 17.636 1.00 57.94 313 LYS A C 1
ATOM 2466 O O . LYS A 1 313 ? 3.832 12.534 18.110 1.00 57.94 313 LYS A O 1
ATOM 2471 N N . GLY A 1 314 ? 5.499 11.167 17.533 1.00 61.62 314 GLY A N 1
ATOM 2472 C CA . GLY A 1 314 ? 4.843 9.951 18.040 1.00 61.62 314 GLY A CA 1
ATOM 2473 C C . GLY A 1 314 ? 5.463 8.660 17.501 1.00 61.62 314 GLY A C 1
ATOM 2474 O O . GLY A 1 314 ? 6.245 8.726 16.551 1.00 61.62 314 GLY A O 1
ATOM 2475 N N . PRO A 1 315 ? 5.129 7.485 18.064 1.00 65.19 315 PRO A N 1
ATOM 2476 C CA . PRO A 1 315 ? 5.544 6.223 17.469 1.00 65.19 315 PRO A CA 1
ATOM 2477 C C . PRO A 1 315 ? 4.761 5.979 16.171 1.00 65.19 315 PRO A C 1
ATOM 2479 O O . PRO A 1 315 ? 3.566 6.269 16.072 1.00 65.19 315 PRO A O 1
ATOM 2482 N N . THR A 1 316 ? 5.431 5.413 15.171 1.00 74.31 316 THR A N 1
ATOM 2483 C CA . THR A 1 316 ? 4.737 4.878 13.994 1.00 74.31 316 THR A CA 1
ATOM 2484 C C . THR A 1 316 ? 4.078 3.555 14.392 1.00 74.31 316 THR A C 1
ATOM 2486 O O . THR A 1 316 ? 4.745 2.742 15.031 1.00 74.31 316 THR A O 1
ATOM 2489 N N . PRO A 1 317 ? 2.801 3.311 14.053 1.00 78.00 317 PRO A N 1
ATOM 2490 C CA . PRO A 1 317 ? 2.161 2.041 14.354 1.00 78.00 317 PRO A CA 1
ATOM 2491 C C . PRO A 1 317 ? 2.915 0.839 13.778 1.00 78.00 317 PRO A C 1
ATOM 2493 O O . PRO A 1 317 ? 3.534 0.965 12.716 1.00 78.00 317 PRO A O 1
ATOM 2496 N N . PRO A 1 318 ? 2.815 -0.336 14.421 1.00 80.62 318 PRO A N 1
ATOM 2497 C CA . PRO A 1 318 ? 3.372 -1.578 13.897 1.00 80.62 318 PRO A CA 1
ATOM 2498 C C . PRO A 1 318 ? 2.631 -1.971 12.617 1.00 80.62 318 PRO A C 1
ATOM 2500 O O . PRO A 1 318 ? 1.578 -2.591 12.671 1.00 80.62 318 PRO A O 1
ATOM 2503 N N . ASN A 1 319 ? 3.160 -1.615 11.453 1.00 82.56 319 ASN A N 1
ATOM 2504 C CA . ASN A 1 319 ? 2.576 -1.970 10.154 1.00 82.56 319 ASN A CA 1
ATOM 2505 C C . ASN A 1 319 ? 3.338 -3.103 9.451 1.00 82.56 319 ASN A C 1
ATOM 2507 O O . ASN A 1 319 ? 3.138 -3.356 8.265 1.00 82.56 319 ASN A O 1
ATOM 2511 N N . ASN A 1 320 ? 4.233 -3.768 10.181 1.00 85.81 320 ASN A N 1
ATOM 2512 C CA . ASN A 1 320 ? 5.016 -4.892 9.706 1.00 85.81 320 ASN A CA 1
ATOM 2513 C C . ASN A 1 320 ? 4.777 -6.088 10.628 1.00 85.81 320 ASN A C 1
ATOM 2515 O O . ASN A 1 320 ? 5.056 -6.026 11.823 1.00 85.81 320 ASN A O 1
ATOM 2519 N N . ILE A 1 321 ? 4.293 -7.185 10.050 1.00 85.88 321 ILE A N 1
ATOM 2520 C CA . ILE A 1 321 ? 3.966 -8.413 10.779 1.00 85.88 321 ILE A CA 1
ATOM 2521 C C . ILE A 1 321 ? 5.178 -9.108 11.412 1.00 85.88 321 ILE A C 1
ATOM 2523 O O . ILE A 1 321 ? 5.018 -9.906 12.329 1.00 85.88 321 ILE A O 1
ATOM 2527 N N . ASP A 1 322 ? 6.390 -8.793 10.960 1.00 84.75 322 ASP A N 1
ATOM 2528 C CA . ASP A 1 322 ? 7.634 -9.291 11.552 1.00 84.75 322 ASP A CA 1
ATOM 2529 C C . ASP A 1 322 ? 8.159 -8.375 12.673 1.00 84.75 322 ASP A C 1
ATOM 2531 O O . ASP A 1 322 ? 9.128 -8.713 13.349 1.00 84.75 322 ASP A O 1
ATOM 2535 N N . LYS A 1 323 ? 7.533 -7.207 12.879 1.00 84.56 323 LYS A N 1
ATOM 2536 C CA . LYS A 1 323 ? 7.883 -6.214 13.909 1.00 84.56 323 LYS A CA 1
ATOM 2537 C C . LYS A 1 323 ? 6.626 -5.715 14.620 1.00 84.56 323 LYS A C 1
ATOM 2539 O O . LYS A 1 323 ? 6.260 -4.542 14.533 1.00 84.56 323 LYS A O 1
ATOM 2544 N N . LEU A 1 324 ? 5.950 -6.637 15.298 1.00 87.56 324 LEU A N 1
ATOM 2545 C CA . LEU A 1 324 ? 4.744 -6.340 16.064 1.00 87.56 324 LEU A CA 1
ATOM 2546 C C . LEU A 1 324 ? 5.071 -5.563 17.339 1.00 87.56 324 LEU A C 1
ATOM 2548 O O . LEU A 1 324 ? 6.090 -5.807 17.988 1.00 87.56 324 LEU A O 1
ATOM 2552 N N . TYR A 1 325 ? 4.177 -4.655 17.718 1.00 87.94 325 TYR A N 1
ATOM 2553 C CA . TYR A 1 325 ? 4.258 -3.967 19.008 1.00 87.94 325 TYR A CA 1
ATOM 2554 C C . TYR A 1 325 ? 3.483 -4.755 20.057 1.00 87.94 325 TYR A C 1
ATOM 2556 O O . TYR A 1 325 ? 2.603 -5.547 19.722 1.00 87.94 325 TYR A O 1
ATOM 2564 N N . ARG A 1 326 ? 3.788 -4.526 21.334 1.00 84.69 326 ARG A N 1
ATOM 2565 C CA . ARG A 1 326 ? 3.039 -5.106 22.453 1.00 84.69 326 ARG A CA 1
ATOM 2566 C C . ARG A 1 326 ? 1.989 -4.131 22.959 1.00 84.69 326 ARG A C 1
ATOM 2568 O O . ARG A 1 326 ? 2.222 -2.921 22.979 1.00 84.69 326 ARG A O 1
ATOM 2575 N N . LEU A 1 327 ? 0.857 -4.660 23.412 1.00 83.19 327 LEU A N 1
ATOM 2576 C CA . LEU A 1 327 ? -0.076 -3.901 24.234 1.00 83.19 327 LEU A CA 1
ATOM 2577 C C . LEU A 1 327 ? 0.376 -3.977 25.695 1.00 83.19 327 LEU A C 1
ATOM 2579 O O . LEU A 1 327 ? 0.585 -5.060 26.236 1.00 83.19 327 LEU A O 1
ATOM 2583 N N . LYS A 1 328 ? 0.588 -2.819 26.318 1.00 77.81 328 LYS A N 1
ATOM 2584 C CA . LYS A 1 328 ? 1.147 -2.684 27.667 1.00 77.81 328 LYS A CA 1
ATOM 2585 C C . LYS A 1 328 ? 0.438 -1.593 28.439 1.00 77.81 328 LYS A C 1
ATOM 2587 O O . LYS A 1 328 ? -0.059 -0.638 27.861 1.00 77.81 328 LYS A O 1
ATOM 2592 N N . TYR A 1 329 ? 0.423 -1.698 29.755 1.00 74.62 329 TYR A N 1
ATOM 2593 C CA . TYR A 1 329 ? -0.291 -0.750 30.599 1.00 74.62 329 TYR A CA 1
ATOM 2594 C C . TYR A 1 329 ? 0.634 0.311 31.197 1.00 74.62 329 TYR A C 1
ATOM 2596 O O . TYR A 1 329 ? 1.776 0.026 31.566 1.00 74.62 329 TYR A O 1
ATOM 2604 N N . GLN A 1 330 ? 0.141 1.544 31.305 1.00 74.69 330 GLN A N 1
ATOM 2605 C CA . GLN A 1 330 ? 0.891 2.674 31.847 1.00 74.69 330 GLN A CA 1
ATOM 2606 C C . GLN A 1 330 ? 0.067 3.494 32.842 1.00 74.69 330 GLN A C 1
ATOM 2608 O O . GLN A 1 330 ? -1.084 3.844 32.562 1.00 74.69 330 GLN A O 1
ATOM 2613 N N . PHE A 1 331 ? 0.706 3.892 33.946 1.00 73.00 331 PHE A N 1
ATOM 2614 C CA . PHE A 1 331 ? 0.254 5.012 34.766 1.00 73.00 331 PHE A CA 1
ATOM 2615 C C . PHE A 1 331 ? 0.612 6.342 34.091 1.00 73.00 331 PHE A C 1
ATOM 2617 O O . PHE A 1 331 ? 1.749 6.564 33.674 1.00 73.00 331 PHE A O 1
ATOM 2624 N N . GLY A 1 332 ? -0.360 7.241 33.985 1.00 70.69 332 GLY A N 1
ATOM 2625 C CA . GLY A 1 332 ? -0.156 8.598 33.494 1.00 70.69 332 GLY A CA 1
ATOM 2626 C C . GLY A 1 332 ? -0.714 9.620 34.470 1.00 70.69 332 GLY A C 1
ATOM 2627 O O . GLY A 1 332 ? -1.872 9.511 34.867 1.00 70.69 332 GLY A O 1
ATOM 2628 N N . SER A 1 333 ? 0.080 10.640 34.795 1.00 68.31 333 SER A N 1
ATOM 2629 C CA . SER A 1 333 ? -0.368 11.825 35.528 1.00 68.31 333 SER A CA 1
ATOM 2630 C C . SER A 1 333 ? -0.216 13.058 34.643 1.00 68.31 333 SER A C 1
ATOM 2632 O O . SER A 1 333 ? 0.836 13.261 34.037 1.00 68.31 333 SER A O 1
ATOM 2634 N N . ASN A 1 334 ? -1.271 13.859 34.523 1.00 67.38 334 ASN A N 1
ATOM 2635 C CA . ASN A 1 334 ? -1.239 15.131 33.807 1.00 67.38 334 ASN A CA 1
ATOM 2636 C C . ASN A 1 334 ? -2.079 16.167 34.559 1.00 67.38 334 ASN A C 1
ATOM 2638 O O . ASN A 1 334 ? -3.269 15.942 34.779 1.00 67.38 334 ASN A O 1
ATOM 2642 N N . ASN A 1 335 ? -1.477 17.295 34.948 1.00 74.25 335 ASN A N 1
ATOM 2643 C CA . ASN A 1 335 ? -2.134 18.382 35.690 1.00 74.25 335 ASN A CA 1
ATOM 2644 C C . ASN A 1 335 ? -2.943 17.886 36.908 1.00 74.25 335 ASN A C 1
ATOM 2646 O O . ASN A 1 335 ? -4.111 18.237 37.071 1.00 74.25 335 ASN A O 1
ATOM 2650 N N . GLY A 1 336 ? -2.356 16.992 37.713 1.00 71.75 336 GLY A N 1
ATOM 2651 C CA . GLY A 1 336 ? -3.006 16.396 38.890 1.00 71.75 336 GLY A CA 1
ATOM 2652 C C . GLY A 1 336 ? -4.068 15.331 38.583 1.00 71.75 336 GLY A C 1
ATOM 2653 O O . GLY A 1 336 ? -4.613 14.731 39.505 1.00 71.75 336 GLY A O 1
ATOM 2654 N N . LYS A 1 337 ? -4.361 15.052 37.306 1.00 73.50 337 LYS A N 1
ATOM 2655 C CA . LYS A 1 337 ? -5.282 13.987 36.888 1.00 73.50 337 LYS A CA 1
ATOM 2656 C C . LYS A 1 337 ? -4.512 12.705 36.625 1.00 73.50 337 LYS A C 1
ATOM 2658 O O . LYS A 1 337 ? -3.590 12.689 35.811 1.00 73.50 337 LYS A O 1
ATOM 2663 N N . THR A 1 338 ? -4.938 11.624 37.262 1.00 74.81 338 THR A N 1
ATOM 2664 C CA . THR A 1 338 ? -4.346 10.297 37.096 1.00 74.81 338 THR A CA 1
ATOM 2665 C C . THR A 1 338 ? -5.152 9.444 36.123 1.00 74.81 338 THR A C 1
ATOM 2667 O O . THR A 1 338 ? -6.375 9.559 36.005 1.00 74.81 338 THR A O 1
ATOM 2670 N N . SER A 1 339 ? -4.444 8.601 35.381 1.00 73.12 339 SER A N 1
ATOM 2671 C CA . SER A 1 339 ? -5.001 7.668 34.410 1.00 73.12 339 SER A CA 1
ATOM 2672 C C . SER A 1 339 ? -4.176 6.400 34.321 1.00 73.12 339 SER A C 1
ATOM 2674 O O . SER A 1 339 ? -2.998 6.358 34.674 1.00 73.12 339 SER A O 1
ATOM 2676 N N . TYR A 1 340 ? -4.840 5.382 33.806 1.00 75.25 340 TYR A N 1
ATOM 2677 C CA . TYR A 1 340 ? -4.440 3.994 33.854 1.00 75.25 340 TYR A CA 1
ATOM 2678 C C . TYR A 1 340 ? -4.871 3.371 32.540 1.00 75.25 340 TYR A C 1
ATOM 2680 O O . TYR A 1 340 ? -6.065 3.167 32.342 1.00 75.25 340 TYR A O 1
ATOM 2688 N N . ARG A 1 341 ? -3.950 3.171 31.600 1.00 77.88 341 ARG A N 1
ATOM 2689 C CA . ARG A 1 341 ? -4.345 2.889 30.213 1.00 77.88 341 ARG A CA 1
ATOM 2690 C C . ARG A 1 341 ? -3.446 1.893 29.519 1.00 77.88 341 ARG A C 1
ATOM 2692 O O . ARG A 1 341 ? -2.229 1.909 29.715 1.00 77.88 341 ARG A O 1
ATOM 2699 N N . TYR A 1 342 ? -4.055 1.104 28.644 1.00 82.00 342 TYR A N 1
ATOM 2700 C CA . TYR A 1 342 ? -3.344 0.307 27.659 1.00 82.00 342 TYR A CA 1
ATOM 2701 C C . TYR A 1 342 ? -2.750 1.192 26.562 1.00 82.00 342 TYR A C 1
ATOM 2703 O O . TYR A 1 342 ? -3.362 2.155 26.090 1.00 82.00 342 TYR A O 1
ATOM 2711 N N . ARG A 1 343 ? -1.520 0.872 26.173 1.00 81.75 343 ARG A N 1
ATOM 2712 C CA . ARG A 1 343 ? -0.728 1.581 25.176 1.00 81.75 343 ARG A CA 1
ATOM 2713 C C . ARG A 1 343 ? 0.043 0.588 24.320 1.00 81.75 343 ARG A C 1
ATOM 2715 O O . ARG A 1 343 ? 0.522 -0.432 24.804 1.00 81.75 343 ARG A O 1
ATOM 2722 N N . ILE A 1 344 ? 0.165 0.910 23.046 1.00 85.31 344 ILE A N 1
ATOM 2723 C CA . ILE A 1 344 ? 0.853 0.119 22.034 1.00 85.31 344 ILE A CA 1
ATOM 2724 C C . ILE A 1 344 ? 2.293 0.626 21.966 1.00 85.31 344 ILE A C 1
ATOM 2726 O O . ILE A 1 344 ? 2.518 1.827 21.775 1.00 85.31 344 ILE A O 1
ATOM 2730 N N . VAL A 1 345 ? 3.253 -0.272 22.168 1.00 79.56 345 VAL A N 1
ATOM 2731 C CA . VAL A 1 345 ? 4.672 0.052 22.377 1.00 79.56 345 VAL A CA 1
ATOM 2732 C C . VAL A 1 345 ? 5.588 -0.913 21.643 1.00 79.56 345 VAL A C 1
ATOM 2734 O O . VAL A 1 345 ? 5.293 -2.106 21.562 1.00 79.56 345 VAL A O 1
ATOM 2737 N N . ASP A 1 346 ? 6.709 -0.397 21.134 1.00 77.81 346 ASP A N 1
ATOM 2738 C CA . ASP A 1 346 ? 7.710 -1.224 20.460 1.00 77.81 346 ASP A CA 1
ATOM 2739 C C . ASP A 1 346 ? 8.188 -2.364 21.371 1.00 77.81 346 ASP A C 1
ATOM 2741 O O . ASP A 1 346 ? 8.348 -2.206 22.584 1.00 77.81 346 ASP A O 1
ATOM 2745 N N . ASN A 1 347 ? 8.416 -3.526 20.771 1.00 74.06 347 ASN A N 1
ATOM 2746 C CA . ASN A 1 347 ? 8.819 -4.748 21.451 1.00 74.06 347 ASN A CA 1
ATOM 2747 C C . ASN A 1 347 ? 10.345 -4.795 21.679 1.00 74.06 347 ASN A C 1
ATOM 2749 O O . ASN A 1 347 ? 10.968 -5.835 21.492 1.00 74.06 347 ASN A O 1
ATOM 2753 N N . ASN A 1 348 ? 10.946 -3.661 22.060 1.00 65.44 348 ASN A N 1
ATOM 2754 C CA . ASN A 1 348 ? 12.376 -3.504 22.336 1.00 65.44 348 ASN A CA 1
ATOM 2755 C C . ASN A 1 348 ? 12.570 -2.853 23.720 1.00 65.44 348 ASN A C 1
ATOM 2757 O O . ASN A 1 348 ? 11.971 -1.834 24.055 1.00 65.44 348 ASN A O 1
ATOM 2761 N N . SER A 1 349 ? 13.365 -3.500 24.566 1.00 55.47 349 SER A N 1
ATOM 2762 C CA . SER A 1 349 ? 13.076 -3.693 25.991 1.00 55.47 349 SER A CA 1
ATOM 2763 C C . SER A 1 349 ? 13.869 -2.834 26.992 1.00 55.47 349 SER A C 1
ATOM 2765 O O . SER A 1 349 ? 14.174 -3.316 28.077 1.00 55.47 349 SER A O 1
ATOM 2767 N N . SER A 1 350 ? 14.192 -1.568 26.712 1.00 55.84 350 SER A N 1
ATOM 2768 C CA . SER A 1 350 ? 14.908 -0.720 27.697 1.00 55.84 350 SER A CA 1
ATOM 2769 C C . SER A 1 350 ? 14.004 0.096 28.636 1.00 55.84 350 SER A C 1
ATOM 2771 O O . SER A 1 350 ? 14.499 0.709 29.576 1.00 55.84 350 SER A O 1
ATOM 2773 N N . SER A 1 351 ? 12.681 0.103 28.428 1.00 49.28 351 SER A N 1
ATOM 2774 C CA . SER A 1 351 ? 11.723 0.912 29.216 1.00 49.28 351 SER A CA 1
ATOM 2775 C C . SER A 1 351 ? 10.822 0.099 30.158 1.00 49.28 351 SER A C 1
ATOM 2777 O O . SER A 1 351 ? 9.855 0.637 30.706 1.00 49.28 351 SER A O 1
ATOM 2779 N N . PHE A 1 352 ? 11.116 -1.194 30.328 1.00 58.53 352 PHE A N 1
ATOM 2780 C CA . PHE A 1 352 ? 10.281 -2.143 31.064 1.00 58.53 352 PHE A CA 1
ATOM 2781 C C . PHE A 1 352 ? 11.073 -2.807 32.195 1.00 58.53 352 PHE A C 1
ATOM 2783 O O . PHE A 1 352 ? 11.944 -3.629 31.919 1.00 58.53 352 PHE A O 1
ATOM 2790 N N . PRO A 1 353 ? 10.789 -2.488 33.462 1.00 58.19 353 PRO A N 1
ATOM 2791 C CA . PRO A 1 353 ? 11.368 -3.216 34.585 1.00 58.19 353 PRO A CA 1
ATOM 2792 C C . PRO A 1 353 ? 10.811 -4.648 34.651 1.00 58.19 353 PRO A C 1
ATOM 2794 O O . PRO A 1 353 ? 9.609 -4.865 34.491 1.00 58.19 353 PRO A O 1
ATOM 2797 N N . THR A 1 354 ? 11.677 -5.633 34.901 1.00 58.41 354 THR A N 1
ATOM 2798 C CA . THR A 1 354 ? 11.259 -7.010 35.206 1.00 58.41 354 THR A CA 1
ATOM 2799 C C . THR A 1 354 ? 10.456 -7.015 36.504 1.00 58.41 354 THR A C 1
ATOM 2801 O O . THR A 1 354 ? 10.953 -6.593 37.551 1.00 58.41 354 THR A O 1
ATOM 2804 N N . ILE A 1 355 ? 9.218 -7.499 36.446 1.00 60.94 355 ILE A N 1
ATOM 2805 C CA . ILE A 1 355 ? 8.304 -7.496 37.589 1.00 60.94 355 ILE A CA 1
ATOM 2806 C C . ILE A 1 355 ? 8.576 -8.742 38.428 1.00 60.94 355 ILE A C 1
ATOM 2808 O O . ILE A 1 355 ? 8.321 -9.859 37.993 1.00 60.94 355 ILE A O 1
ATOM 2812 N N . LYS A 1 356 ? 9.126 -8.546 39.630 1.00 59.97 356 LYS A N 1
ATOM 2813 C CA . LYS A 1 356 ? 9.373 -9.634 40.592 1.00 59.97 356 LYS A CA 1
ATOM 2814 C C . LYS A 1 356 ? 8.154 -9.938 41.470 1.00 59.97 356 LYS A C 1
ATOM 2816 O O . LYS A 1 356 ? 8.013 -11.057 41.941 1.00 59.97 356 LYS A O 1
ATOM 2821 N N . ASP A 1 357 ? 7.295 -8.941 41.683 1.00 65.00 357 ASP A N 1
ATOM 2822 C CA . ASP A 1 357 ? 6.059 -9.041 42.462 1.00 65.00 357 ASP A CA 1
ATOM 2823 C C . ASP A 1 357 ? 4.899 -8.457 41.646 1.00 65.00 357 ASP A C 1
ATOM 2825 O O . ASP A 1 357 ? 4.728 -7.237 41.551 1.00 65.00 357 ASP A O 1
ATOM 2829 N N . TYR A 1 358 ? 4.103 -9.341 41.041 1.00 57.81 358 TYR A N 1
ATOM 2830 C CA . TYR A 1 358 ? 2.973 -8.963 40.190 1.00 57.81 358 TYR A CA 1
ATOM 2831 C C . TYR A 1 358 ? 1.862 -8.227 40.957 1.00 57.81 358 TYR A C 1
ATOM 2833 O O . TYR A 1 358 ? 1.116 -7.459 40.352 1.00 57.81 358 TYR A O 1
ATOM 2841 N N . LYS A 1 359 ? 1.791 -8.354 42.292 1.00 57.69 359 LYS A N 1
ATOM 2842 C CA . LYS A 1 359 ? 0.844 -7.577 43.114 1.00 57.69 359 LYS A CA 1
ATOM 2843 C C . LYS A 1 359 ? 1.252 -6.104 43.237 1.00 57.69 359 LYS A C 1
ATOM 2845 O O . LYS A 1 359 ? 0.406 -5.244 43.471 1.00 57.69 359 LYS A O 1
ATOM 2850 N N . LYS A 1 360 ? 2.535 -5.779 43.030 1.00 57.84 360 LYS A N 1
ATOM 2851 C CA . LYS A 1 360 ? 3.087 -4.406 43.059 1.00 57.84 360 LYS A CA 1
ATOM 2852 C C . LYS A 1 360 ? 3.382 -3.843 41.671 1.00 57.84 360 LYS A C 1
ATOM 2854 O O . LYS A 1 360 ? 4.083 -2.835 41.525 1.00 57.84 360 LYS A O 1
ATOM 2859 N N . GLU A 1 361 ? 2.836 -4.461 40.631 1.00 56.84 361 GLU A N 1
ATOM 2860 C CA . GLU A 1 361 ? 3.092 -4.092 39.241 1.00 56.84 361 GLU A CA 1
ATOM 2861 C C . GLU A 1 361 ? 2.604 -2.668 38.900 1.00 56.84 361 GLU A C 1
ATOM 2863 O O . GLU A 1 361 ? 3.156 -2.004 38.027 1.00 56.84 361 GLU A O 1
ATOM 2868 N N . TYR A 1 362 ? 1.619 -2.122 39.621 1.00 56.97 362 TYR A N 1
ATOM 2869 C CA . TYR A 1 362 ? 1.201 -0.724 39.448 1.00 56.97 362 TYR A CA 1
ATOM 2870 C C . TYR A 1 362 ? 2.252 0.300 39.904 1.00 56.97 362 TYR A C 1
ATOM 2872 O O . TYR A 1 362 ? 2.311 1.387 39.333 1.00 56.97 362 TYR A O 1
ATOM 2880 N N . GLN A 1 363 ? 3.083 -0.051 40.891 1.00 55.62 363 GLN A N 1
ATOM 2881 C CA . GLN A 1 363 ? 4.154 0.801 41.424 1.00 55.62 363 GLN A CA 1
ATOM 2882 C C . GLN A 1 363 ? 5.462 0.590 40.662 1.00 55.62 363 GLN A C 1
ATOM 2884 O O . GLN A 1 363 ? 6.171 1.545 40.363 1.00 55.62 363 GLN A O 1
ATOM 2889 N N . SER A 1 364 ? 5.773 -0.673 40.354 1.00 55.44 364 SER A N 1
ATOM 2890 C CA . SER A 1 364 ? 7.086 -1.100 39.856 1.00 55.44 364 SER A CA 1
ATOM 2891 C C . SER A 1 364 ? 7.092 -1.563 38.401 1.00 55.44 364 SER A C 1
ATOM 2893 O O . SER A 1 364 ? 8.156 -1.605 37.805 1.00 55.44 364 SER A O 1
ATOM 2895 N N . GLY A 1 365 ? 5.931 -1.881 37.820 1.00 53.34 365 GLY A N 1
ATOM 2896 C CA . GLY A 1 365 ? 5.752 -2.343 36.436 1.00 53.34 365 GLY A CA 1
ATOM 2897 C C . GLY A 1 365 ? 5.074 -1.317 35.520 1.00 53.34 365 GLY A C 1
ATOM 2898 O O . GLY A 1 365 ? 4.746 -1.628 34.374 1.00 53.34 365 GLY A O 1
ATOM 2899 N N . SER A 1 366 ? 4.830 -0.089 36.000 1.00 59.41 366 SER A N 1
ATOM 2900 C CA . SER A 1 366 ? 4.451 1.019 35.119 1.00 59.41 366 SER A CA 1
ATOM 2901 C C . SER A 1 366 ? 5.639 1.386 34.238 1.00 59.41 366 SER A C 1
ATOM 2903 O O . SER A 1 366 ? 6.731 1.645 34.740 1.00 59.41 366 SER A O 1
ATOM 2905 N N . MET A 1 367 ? 5.424 1.457 32.924 1.00 60.88 367 MET A N 1
ATOM 2906 C CA . MET A 1 367 ? 6.476 1.898 32.012 1.00 60.88 367 MET A CA 1
ATOM 2907 C C . MET A 1 367 ? 6.896 3.339 32.342 1.00 60.88 367 MET A C 1
ATOM 2909 O O . MET A 1 367 ? 6.047 4.239 32.370 1.00 60.88 367 MET A O 1
ATOM 2913 N N . ASN A 1 368 ? 8.198 3.569 32.524 1.00 55.72 368 ASN A N 1
ATOM 2914 C CA . ASN A 1 368 ? 8.771 4.913 32.578 1.00 55.72 368 ASN A CA 1
ATOM 2915 C C . ASN A 1 368 ? 9.255 5.298 31.176 1.00 55.72 368 ASN A C 1
ATOM 2917 O O . ASN A 1 368 ? 10.435 5.215 30.847 1.00 55.72 368 ASN A O 1
ATOM 2921 N N . ILE A 1 369 ? 8.301 5.619 30.307 1.00 54.06 369 ILE A N 1
ATOM 2922 C CA . ILE A 1 369 ? 8.571 6.088 28.946 1.00 54.06 369 ILE A CA 1
ATOM 2923 C C . ILE A 1 369 ? 8.482 7.609 28.944 1.00 54.06 369 ILE A C 1
ATOM 2925 O O . ILE A 1 369 ? 7.496 8.172 29.424 1.00 54.06 369 ILE A O 1
ATOM 2929 N N . GLY A 1 370 ? 9.513 8.254 28.390 1.00 54.59 370 GLY A N 1
ATOM 2930 C CA . GLY A 1 370 ? 9.533 9.689 28.111 1.00 54.59 370 GLY A CA 1
ATOM 2931 C C . GLY A 1 370 ? 8.432 10.125 27.130 1.00 54.59 370 GLY A C 1
ATOM 2932 O O . GLY A 1 370 ? 7.452 9.421 26.876 1.00 54.59 370 GLY A O 1
ATOM 2933 N N . SER A 1 371 ? 8.554 11.323 26.562 1.00 52.16 371 SER A N 1
ATOM 2934 C CA . SER A 1 371 ? 7.503 11.897 25.716 1.00 52.16 371 SER A CA 1
ATOM 2935 C C . SER A 1 371 ? 7.196 11.047 24.461 1.00 52.16 371 SER A C 1
ATOM 2937 O O . SER A 1 371 ? 8.064 10.754 23.649 1.00 52.16 371 SER A O 1
ATOM 2939 N N . ARG A 1 372 ? 5.910 10.679 24.296 1.00 55.75 372 ARG A N 1
ATOM 2940 C CA . ARG A 1 372 ? 5.262 10.172 23.060 1.00 55.75 372 ARG A CA 1
ATOM 2941 C C . ARG A 1 372 ? 5.982 9.028 22.306 1.00 55.75 372 ARG A C 1
ATOM 2943 O O . ARG A 1 372 ? 5.992 9.031 21.083 1.00 55.75 372 ARG A O 1
ATOM 2950 N N . SER A 1 373 ? 6.482 8.000 22.988 1.00 63.34 373 SER A N 1
ATOM 2951 C CA . SER A 1 373 ? 6.947 6.749 22.345 1.00 63.34 373 SER A CA 1
ATOM 2952 C C . SER A 1 373 ? 5.884 5.633 22.280 1.00 63.34 373 SER A C 1
ATOM 2954 O O . SER A 1 373 ? 6.189 4.517 21.871 1.00 63.34 373 SER A O 1
ATOM 2956 N N . SER A 1 374 ? 4.632 5.915 22.669 1.00 75.31 374 SER A N 1
ATOM 2957 C CA . SER A 1 374 ? 3.536 4.933 22.740 1.00 75.31 374 SER A CA 1
ATOM 2958 C C . SER A 1 374 ? 2.197 5.474 22.217 1.00 75.31 374 SER A C 1
ATOM 2960 O O . SER A 1 374 ? 1.915 6.670 22.341 1.00 75.31 374 SER A O 1
ATOM 2962 N N . ILE A 1 375 ? 1.367 4.596 21.641 1.00 82.62 375 ILE A N 1
ATOM 2963 C CA . ILE A 1 375 ? 0.012 4.914 21.141 1.00 82.62 375 ILE A CA 1
ATOM 2964 C C . ILE A 1 375 ? -0.995 4.528 22.219 1.00 82.62 375 ILE A C 1
ATOM 2966 O O . ILE A 1 375 ? -1.005 3.376 22.636 1.00 82.62 375 ILE A O 1
ATOM 2970 N N . SER A 1 376 ? -1.834 5.445 22.694 1.00 82.62 376 SER A N 1
ATOM 2971 C CA . SER A 1 376 ? -2.856 5.102 23.697 1.00 82.62 376 SER A CA 1
ATOM 2972 C C . SER A 1 376 ? -4.095 4.475 23.058 1.00 82.62 376 SER A C 1
ATOM 2974 O O . SER A 1 376 ? -4.437 4.806 21.919 1.00 82.62 376 SER A O 1
ATOM 2976 N N . ILE A 1 377 ? -4.780 3.613 23.812 1.00 85.75 377 ILE A N 1
ATOM 2977 C CA . ILE A 1 377 ? -6.153 3.193 23.515 1.00 85.75 377 ILE A CA 1
ATOM 2978 C C . ILE A 1 377 ? -7.110 3.987 24.406 1.00 85.75 377 ILE A C 1
ATOM 2980 O O . ILE A 1 377 ? -7.038 3.909 25.632 1.00 85.75 377 ILE A O 1
ATOM 2984 N N . ASP A 1 378 ? -8.006 4.740 23.773 1.00 81.75 378 ASP A N 1
ATOM 2985 C CA . ASP A 1 378 ? -8.751 5.833 24.391 1.00 81.75 378 ASP A CA 1
ATOM 2986 C C . ASP A 1 378 ? -10.249 5.779 23.967 1.00 81.75 378 ASP A C 1
ATOM 2988 O O . ASP A 1 378 ? -10.550 5.704 22.785 1.00 81.75 378 ASP A O 1
ATOM 2992 N N . PRO A 1 379 ? -11.244 5.864 24.868 1.00 73.12 379 PRO A N 1
ATOM 2993 C CA . PRO A 1 379 ? -12.660 6.111 24.539 1.00 73.12 379 PRO A CA 1
ATOM 2994 C C . PRO A 1 379 ? -13.015 7.587 24.258 1.00 73.12 379 PRO A C 1
ATOM 2996 O O . PRO A 1 379 ? -14.193 7.937 24.278 1.00 73.12 379 PRO A O 1
ATOM 2999 N N . TRP A 1 380 ? -12.038 8.481 24.067 1.00 74.25 380 TRP A N 1
ATOM 3000 C CA . TRP A 1 380 ? -12.244 9.939 24.037 1.00 74.25 380 TRP A CA 1
ATOM 3001 C C . TRP A 1 380 ? -13.048 10.424 22.831 1.00 74.25 380 TRP A C 1
ATOM 3003 O O . TRP A 1 380 ? -13.232 9.706 21.849 1.00 74.25 380 TRP A O 1
ATOM 3013 N N . ASP A 1 381 ? -13.543 11.661 22.909 1.00 74.62 381 ASP A N 1
ATOM 3014 C CA . ASP A 1 381 ? -14.181 12.313 21.770 1.00 74.62 381 ASP A CA 1
ATOM 3015 C C . ASP A 1 381 ? -13.232 12.348 20.563 1.00 74.62 381 ASP A C 1
ATOM 3017 O O . ASP A 1 381 ? -12.012 12.453 20.698 1.00 74.62 381 ASP A O 1
ATOM 3021 N N . SER A 1 382 ? -13.803 12.241 19.367 1.00 79.31 382 SER A N 1
ATOM 3022 C CA . SER A 1 382 ? -13.050 12.230 18.113 1.00 79.31 382 SER A CA 1
ATOM 3023 C C . SER A 1 382 ? -12.103 13.421 17.987 1.00 79.31 382 SER A C 1
ATOM 3025 O O . SER A 1 382 ? -10.976 13.272 17.533 1.00 79.31 382 SER A O 1
ATOM 3027 N N . SER A 1 383 ? -12.501 14.598 18.476 1.00 74.69 383 SER A N 1
ATOM 3028 C CA . SER A 1 383 ? -11.707 15.818 18.327 1.00 74.69 383 SER A CA 1
ATOM 3029 C C . SER A 1 383 ? -10.396 15.829 19.122 1.00 74.69 383 SER A C 1
ATOM 3031 O O . SER A 1 383 ? -9.511 16.630 18.812 1.00 74.69 383 SER A O 1
ATOM 3033 N N . THR A 1 384 ? -10.245 14.945 20.115 1.00 74.44 384 THR A N 1
ATOM 3034 C CA . THR A 1 384 ? -9.074 14.888 21.002 1.00 74.44 384 THR A CA 1
ATOM 3035 C C . THR A 1 384 ? -8.209 13.636 20.834 1.00 74.44 384 THR A C 1
ATOM 3037 O O . THR A 1 384 ? -7.159 13.550 21.473 1.00 74.44 384 THR A O 1
ATOM 3040 N N . LEU A 1 385 ? -8.554 12.709 19.930 1.00 80.31 385 LEU A N 1
ATOM 3041 C CA . LEU A 1 385 ? -7.847 11.430 19.714 1.00 80.31 385 LEU A CA 1
ATOM 3042 C C . LEU A 1 385 ? -6.453 11.533 19.051 1.00 80.31 385 LEU A C 1
ATOM 3044 O O . LEU A 1 385 ? -5.922 10.557 18.535 1.00 80.31 385 LEU A O 1
ATOM 3048 N N . ILE A 1 386 ? -5.793 12.689 19.084 1.00 79.56 386 ILE A N 1
ATOM 3049 C CA . ILE A 1 386 ? -4.598 12.999 18.283 1.00 79.56 386 ILE A CA 1
ATOM 3050 C C . ILE A 1 386 ? -3.405 12.063 18.584 1.00 79.56 386 ILE A C 1
ATOM 3052 O O . ILE A 1 386 ? -2.621 12.289 19.519 1.00 79.56 386 ILE A O 1
ATOM 3056 N N . GLY A 1 387 ? -3.181 11.090 17.694 1.00 79.19 387 GLY A N 1
ATOM 3057 C CA . GLY A 1 387 ? -2.118 10.084 17.802 1.00 79.19 387 GLY A CA 1
ATOM 3058 C C . GLY A 1 387 ? -2.494 8.852 18.630 1.00 79.19 387 GLY A C 1
ATOM 3059 O O . GLY A 1 387 ? -1.592 8.150 19.086 1.00 79.19 387 GLY A O 1
ATOM 3060 N N . CYS A 1 388 ? -3.788 8.619 18.851 1.00 83.75 388 CYS A N 1
ATOM 3061 C CA . CYS A 1 388 ? -4.330 7.517 19.640 1.00 83.75 388 CYS A CA 1
ATOM 3062 C C . CYS A 1 388 ? -5.308 6.660 18.818 1.00 83.75 388 CYS A C 1
ATOM 3064 O O . CYS A 1 388 ? -5.738 7.030 17.721 1.00 83.75 388 CYS A O 1
ATOM 3066 N N . ILE A 1 389 ? -5.667 5.502 19.371 1.00 89.06 389 ILE A N 1
ATOM 3067 C CA . ILE A 1 389 ? -6.720 4.633 18.842 1.00 89.06 389 ILE A CA 1
ATOM 3068 C C . ILE A 1 389 ? -7.977 4.819 19.683 1.00 89.06 389 ILE A C 1
ATOM 3070 O O . ILE A 1 389 ? -7.951 4.648 20.901 1.00 89.06 389 ILE A O 1
ATOM 3074 N N . GLY A 1 390 ? -9.070 5.167 19.013 1.00 89.06 390 GLY A N 1
ATOM 3075 C CA . GLY A 1 390 ? -10.377 5.351 19.617 1.00 89.06 390 GLY A CA 1
ATOM 3076 C C . GLY A 1 390 ? -11.194 4.070 19.597 1.00 89.06 390 GLY A C 1
ATOM 3077 O O . GLY A 1 390 ? -11.498 3.609 18.507 1.00 89.06 390 GLY A O 1
ATOM 3078 N N . ILE A 1 391 ? -11.617 3.517 20.733 1.00 88.31 391 ILE A N 1
ATOM 3079 C CA . ILE A 1 391 ? -12.612 2.425 20.708 1.00 88.31 391 ILE A CA 1
ATOM 3080 C C . ILE A 1 391 ? -14.012 3.024 20.572 1.00 88.31 391 ILE A C 1
ATOM 3082 O O . ILE A 1 391 ? -14.403 3.900 21.353 1.00 88.31 391 ILE A O 1
ATOM 3086 N N . ARG A 1 392 ? -14.764 2.563 19.572 1.00 86.19 392 ARG A N 1
ATOM 3087 C CA . ARG A 1 392 ? -16.091 3.075 19.222 1.00 86.19 392 ARG A CA 1
ATOM 3088 C C . ARG A 1 392 ? -17.168 2.015 19.433 1.00 86.19 392 ARG A C 1
ATOM 3090 O O . ARG A 1 392 ? -16.911 0.818 19.372 1.00 86.19 392 ARG A O 1
ATOM 3097 N N . GLY A 1 393 ? -18.370 2.484 19.744 1.00 81.19 393 GLY A N 1
ATOM 3098 C CA . GLY A 1 393 ? -19.594 1.711 19.571 1.00 81.19 393 GLY A CA 1
ATOM 3099 C C . GLY A 1 393 ? -20.162 1.931 18.172 1.00 81.19 393 GLY A C 1
ATOM 3100 O O . GLY A 1 393 ? -19.574 2.652 17.366 1.00 81.19 393 GLY A O 1
ATOM 3101 N N . GLU A 1 394 ? -21.340 1.362 17.924 1.00 77.75 394 GLU A N 1
ATOM 3102 C CA . GLU A 1 394 ? -22.009 1.463 16.627 1.00 77.75 394 GLU A CA 1
ATOM 3103 C C . GLU A 1 394 ? -22.106 2.908 16.135 1.00 77.75 394 GLU A C 1
ATOM 3105 O O . GLU A 1 394 ? -22.393 3.840 16.906 1.00 77.75 394 GLU A O 1
ATOM 3110 N N . LYS A 1 395 ? -21.875 3.068 14.830 1.00 76.62 395 LYS A N 1
ATOM 3111 C CA . LYS A 1 395 ? -21.909 4.346 14.116 1.00 76.62 395 LYS A CA 1
ATOM 3112 C C . LYS A 1 395 ? -20.969 5.399 14.707 1.00 76.62 395 LYS A C 1
ATOM 3114 O O . LYS A 1 395 ? -21.290 6.586 14.708 1.00 76.62 395 LYS A O 1
ATOM 3119 N N . GLY A 1 396 ? -19.834 4.972 15.262 1.00 76.69 396 GLY A N 1
ATOM 3120 C CA . GLY A 1 396 ? -18.854 5.878 15.860 1.00 76.69 396 GLY A CA 1
ATOM 3121 C C . GLY A 1 396 ? -19.276 6.523 17.182 1.00 76.69 396 GLY A C 1
ATOM 3122 O O . GLY A 1 396 ? -18.605 7.427 17.684 1.00 76.69 396 GLY A O 1
ATOM 3123 N N . THR A 1 397 ? -20.371 6.062 17.791 1.00 82.50 397 THR A N 1
ATOM 3124 C CA . THR A 1 397 ? -20.773 6.549 19.115 1.00 82.50 397 THR A CA 1
ATOM 3125 C C . THR A 1 397 ? -19.781 6.108 20.194 1.00 82.50 397 THR A C 1
ATOM 3127 O O . THR A 1 397 ? -18.950 5.220 19.993 1.00 82.50 397 THR A O 1
ATOM 3130 N N . PHE A 1 398 ? -19.857 6.709 21.386 1.00 82.12 398 PHE A N 1
ATOM 3131 C CA . PHE A 1 398 ? -19.129 6.160 22.528 1.00 82.12 398 PHE A CA 1
ATOM 3132 C C . PHE A 1 398 ? -19.554 4.713 22.785 1.00 82.12 398 PHE A C 1
ATOM 3134 O O . PHE A 1 398 ? -20.743 4.384 22.715 1.00 82.12 398 PHE A O 1
ATOM 3141 N N . HIS A 1 399 ? -18.581 3.869 23.119 1.00 81.38 399 HIS A N 1
ATOM 3142 C CA . HIS A 1 399 ? -18.841 2.484 23.476 1.00 81.38 399 HIS A CA 1
ATOM 3143 C C . HIS A 1 399 ? -19.846 2.383 24.644 1.00 81.38 399 HIS A C 1
ATOM 3145 O O . HIS A 1 399 ? -19.911 3.271 25.504 1.00 81.38 399 HIS A O 1
ATOM 3151 N N . SER A 1 400 ? -20.643 1.311 24.685 1.00 80.00 400 SER A N 1
ATOM 3152 C CA . SER A 1 400 ? -21.706 1.116 25.687 1.00 80.00 400 SER A CA 1
ATOM 3153 C C . SER A 1 400 ? -21.181 1.180 27.125 1.00 80.00 400 SER A C 1
ATOM 3155 O O . SER A 1 400 ? -21.821 1.794 27.979 1.00 80.00 400 SER A O 1
ATOM 3157 N N . SER A 1 401 ? -19.971 0.668 27.367 1.00 78.50 401 SER A N 1
ATOM 3158 C CA . SER A 1 401 ? -19.299 0.743 28.673 1.00 78.50 401 SER A CA 1
ATOM 3159 C C . SER A 1 401 ? -19.085 2.179 29.166 1.00 78.50 401 SER A C 1
ATOM 3161 O O . SER A 1 401 ? -19.179 2.440 30.361 1.00 78.50 401 SER A O 1
ATOM 3163 N N . TYR A 1 402 ? -18.864 3.138 28.262 1.00 80.44 402 TYR A N 1
ATOM 3164 C CA . TYR A 1 402 ? -18.791 4.558 28.612 1.00 80.44 402 TYR A CA 1
ATOM 3165 C C . TYR A 1 402 ? -20.181 5.180 28.790 1.00 80.44 402 TYR A C 1
ATOM 3167 O O . TYR A 1 402 ? -20.385 6.027 29.665 1.00 80.44 402 TYR A O 1
ATOM 3175 N N . LYS A 1 403 ? -21.160 4.777 27.966 1.00 80.25 403 LYS A N 1
ATOM 3176 C CA . LYS A 1 403 ? -22.543 5.278 28.060 1.00 80.25 403 LYS A CA 1
ATOM 3177 C C . LYS A 1 403 ? -23.164 4.953 29.417 1.00 80.25 403 LYS A C 1
ATOM 3179 O O . LYS A 1 403 ? -23.819 5.838 29.968 1.00 80.25 403 LYS A O 1
ATOM 3184 N N . ALA A 1 404 ? -22.874 3.766 29.952 1.00 82.25 404 ALA A N 1
ATOM 3185 C CA . ALA A 1 404 ? -23.336 3.280 31.250 1.00 82.25 404 ALA A CA 1
ATOM 3186 C C . ALA A 1 404 ? -22.868 4.126 32.451 1.00 82.25 404 ALA A C 1
ATOM 3188 O O . ALA A 1 404 ? -23.480 4.063 33.511 1.00 82.25 404 ALA A O 1
ATOM 3189 N N . LEU A 1 405 ? -21.820 4.948 32.301 1.00 83.31 405 LEU A N 1
ATOM 3190 C CA . LEU A 1 405 ? -21.358 5.825 33.378 1.00 83.31 405 LEU A CA 1
ATOM 3191 C C . LEU A 1 405 ? -22.349 6.961 33.656 1.00 83.31 405 LEU A C 1
ATOM 3193 O O . LEU A 1 405 ? -22.851 7.620 32.736 1.00 83.31 405 LEU A O 1
ATOM 3197 N N . THR A 1 406 ? -22.555 7.275 34.932 1.00 86.50 406 THR A N 1
ATOM 3198 C CA . THR A 1 406 ? -23.336 8.446 35.350 1.00 86.50 406 THR A CA 1
ATOM 3199 C C . THR A 1 406 ? -22.666 9.756 34.901 1.00 86.50 406 THR A C 1
ATOM 3201 O O . THR A 1 406 ? -21.449 9.800 34.679 1.00 86.50 406 THR A O 1
ATOM 3204 N N . PRO A 1 407 ? -23.415 10.872 34.782 1.00 86.38 407 PRO A N 1
ATOM 3205 C CA . PRO A 1 407 ? -22.837 12.177 34.456 1.00 86.38 407 PRO A CA 1
ATOM 3206 C C . PRO A 1 407 ? -21.703 12.605 35.397 1.00 86.38 407 PRO A C 1
ATOM 3208 O O . PRO A 1 407 ? -20.749 13.235 34.948 1.00 86.38 407 PRO A O 1
ATOM 3211 N N . GLN A 1 408 ? -21.776 12.242 36.683 1.00 84.31 408 GLN A N 1
ATOM 3212 C CA . GLN A 1 408 ? -20.735 12.557 37.659 1.00 84.31 408 GLN A CA 1
ATOM 3213 C C . GLN A 1 408 ? -19.488 11.689 37.452 1.00 84.31 408 GLN A C 1
ATOM 3215 O O . GLN A 1 408 ? -18.385 12.228 37.363 1.00 84.31 408 GLN A O 1
ATOM 3220 N N . GLN A 1 409 ? -19.653 10.379 37.239 1.00 83.94 409 GLN A N 1
ATOM 3221 C CA . GLN A 1 409 ? -18.536 9.483 36.914 1.00 83.94 409 GLN A CA 1
ATOM 3222 C C . GLN A 1 409 ? -17.824 9.896 35.619 1.00 83.94 409 GLN A C 1
ATOM 3224 O O . GLN A 1 409 ? -16.599 9.824 35.543 1.00 83.94 409 GLN A O 1
ATOM 3229 N N . LYS A 1 410 ? -18.563 10.400 34.621 1.00 82.56 410 LYS A N 1
ATOM 3230 C CA . LYS A 1 410 ? -18.006 10.930 33.363 1.00 82.56 410 LYS A CA 1
ATOM 3231 C C . LYS A 1 410 ? -17.127 12.174 33.559 1.00 82.56 410 LYS A C 1
ATOM 3233 O O . LYS A 1 410 ? -16.343 12.488 32.662 1.00 82.56 410 LYS A O 1
ATOM 3238 N N . LYS A 1 411 ? -17.214 12.893 34.684 1.00 80.38 411 LYS A N 1
ATOM 3239 C CA . LYS A 1 411 ? -16.317 14.030 34.981 1.00 80.38 411 LYS A CA 1
ATOM 3240 C C . LYS A 1 411 ? -14.945 13.565 35.478 1.00 80.38 411 LYS A C 1
ATOM 3242 O O . LYS A 1 411 ? -13.949 14.250 35.243 1.00 80.38 411 LYS A O 1
ATOM 3247 N N . THR A 1 412 ? -14.873 12.390 36.098 1.00 80.31 412 THR A N 1
ATOM 3248 C CA . THR A 1 412 ? -13.634 11.827 36.644 1.00 80.31 412 THR A CA 1
ATOM 3249 C C . THR A 1 412 ? -12.794 11.189 35.537 1.00 80.31 412 THR A C 1
ATOM 3251 O O . THR A 1 412 ? -13.215 10.250 34.865 1.00 80.31 412 THR A O 1
ATOM 3254 N N . TYR A 1 413 ? -11.569 11.689 35.345 1.00 76.38 413 TYR A N 1
ATOM 3255 C CA . TYR A 1 413 ? -10.669 11.245 34.268 1.00 76.38 413 TYR A CA 1
ATOM 3256 C C . TYR A 1 413 ? -10.320 9.751 34.367 1.00 76.38 413 TYR A C 1
ATOM 3258 O O . TYR A 1 413 ? -10.338 9.039 33.365 1.00 76.38 413 TYR A O 1
ATOM 3266 N N . LYS A 1 414 ? -10.078 9.278 35.592 1.00 77.81 414 LYS A N 1
ATOM 3267 C CA . LYS A 1 414 ? -9.782 7.882 35.926 1.00 77.81 414 LYS A CA 1
ATOM 3268 C C . LYS A 1 414 ? -10.922 6.931 35.525 1.00 77.81 414 LYS A C 1
ATOM 3270 O O . LYS A 1 414 ? -10.672 5.936 34.849 1.00 77.81 414 LYS A O 1
ATOM 3275 N N . ASN A 1 415 ? -12.171 7.302 35.818 1.00 79.75 415 ASN A N 1
ATOM 3276 C CA . ASN A 1 415 ? -13.362 6.490 35.543 1.00 79.75 415 ASN A CA 1
ATOM 3277 C C . ASN A 1 415 ? -13.541 6.169 34.047 1.00 79.75 415 ASN A C 1
ATOM 3279 O O . ASN A 1 415 ? -13.902 5.051 33.682 1.00 79.75 415 ASN A O 1
ATOM 3283 N N . LYS A 1 416 ? -13.214 7.116 33.157 1.00 80.50 416 LYS A N 1
ATOM 3284 C CA . LYS A 1 416 ? -13.281 6.891 31.701 1.00 80.50 416 LYS A CA 1
ATOM 3285 C C . LYS A 1 416 ? -12.328 5.796 31.225 1.00 80.50 416 LYS A C 1
ATOM 3287 O O . LYS A 1 416 ? -12.655 5.051 30.310 1.00 80.50 416 LYS A O 1
ATOM 3292 N N . TYR A 1 417 ? -11.142 5.710 31.822 1.00 81.00 417 TYR A N 1
ATOM 3293 C CA . TYR A 1 417 ? -10.185 4.664 31.472 1.00 81.00 417 TYR A CA 1
ATOM 3294 C C . TYR A 1 417 ? -10.561 3.317 32.085 1.00 81.00 417 TYR A C 1
ATOM 3296 O O . TYR A 1 417 ? -10.417 2.283 31.445 1.00 81.00 417 TYR A O 1
ATOM 3304 N N . HIS A 1 418 ? -11.094 3.324 33.303 1.00 79.56 418 HIS A N 1
ATOM 3305 C CA . HIS A 1 418 ? -11.550 2.105 33.963 1.00 79.56 418 HIS A CA 1
ATOM 3306 C C . HIS A 1 418 ? -12.663 1.409 33.174 1.00 79.56 418 HIS A C 1
ATOM 3308 O O . HIS A 1 418 ? -12.577 0.209 32.930 1.00 79.56 418 HIS A O 1
ATOM 3314 N N . CYS A 1 419 ? -13.641 2.158 32.651 1.00 80.69 419 CYS A N 1
ATOM 3315 C CA . CYS A 1 419 ? -14.707 1.552 31.852 1.00 80.69 419 CYS A CA 1
ATOM 3316 C C . CYS A 1 419 ? -14.218 0.958 30.519 1.00 80.69 419 CYS A C 1
ATOM 3318 O O . CYS A 1 419 ? -14.777 -0.041 30.062 1.00 80.69 419 CYS A O 1
ATOM 3320 N N . ILE A 1 420 ? -13.202 1.551 29.873 1.00 82.12 420 ILE A N 1
ATOM 3321 C CA . ILE A 1 420 ? -12.648 0.975 28.640 1.00 82.12 420 ILE A CA 1
ATOM 3322 C C . ILE A 1 420 ? -11.740 -0.215 28.931 1.00 82.12 420 ILE A C 1
ATOM 3324 O O . ILE A 1 420 ? -11.823 -1.196 28.205 1.00 82.12 420 ILE A O 1
ATOM 3328 N N . ASN A 1 421 ? -10.925 -0.169 29.987 1.00 81.44 421 ASN A N 1
ATOM 3329 C CA . ASN A 1 421 ? -10.053 -1.284 30.351 1.00 81.44 421 ASN A CA 1
ATOM 3330 C C . ASN A 1 421 ? -10.889 -2.511 30.723 1.00 81.44 421 ASN A C 1
ATOM 3332 O O . ASN A 1 421 ? -10.651 -3.575 30.167 1.00 81.44 421 ASN A O 1
ATOM 3336 N N . ASN A 1 422 ? -11.934 -2.330 31.545 1.00 79.31 422 ASN A N 1
ATOM 3337 C CA . ASN A 1 422 ? -12.887 -3.396 31.864 1.00 79.31 422 ASN A CA 1
ATOM 3338 C C . ASN A 1 422 ? -13.468 -4.018 30.589 1.00 79.31 422 ASN A C 1
ATOM 3340 O O . ASN A 1 422 ? -13.477 -5.234 30.451 1.00 79.31 422 ASN A O 1
ATOM 3344 N N . TYR A 1 423 ? -13.905 -3.197 29.628 1.00 81.56 423 TYR A N 1
ATOM 3345 C CA . TYR A 1 423 ? -14.421 -3.704 28.354 1.00 81.56 423 TYR A CA 1
ATOM 3346 C C . TYR A 1 423 ? -13.358 -4.441 27.526 1.00 81.56 423 TYR A C 1
ATOM 3348 O O . TYR A 1 423 ? -13.625 -5.524 27.014 1.00 81.56 423 TYR A O 1
ATOM 3356 N N . LEU A 1 424 ? -12.152 -3.882 27.400 1.00 81.56 424 LEU A N 1
ATOM 3357 C CA . LEU A 1 424 ? -11.045 -4.532 26.694 1.00 81.56 424 LEU A CA 1
ATOM 3358 C C . LEU A 1 424 ? -10.703 -5.889 27.315 1.00 81.56 424 LEU A C 1
ATOM 3360 O O . LEU A 1 424 ? -10.356 -6.814 26.592 1.00 81.56 424 LEU A O 1
ATOM 3364 N N . GLU A 1 425 ? -10.863 -6.034 28.623 1.00 79.69 425 GLU A N 1
ATOM 3365 C CA . GLU A 1 425 ? -10.629 -7.289 29.335 1.00 79.69 425 GLU A CA 1
ATOM 3366 C C . GLU A 1 425 ? -11.770 -8.292 29.196 1.00 79.69 425 GLU A C 1
ATOM 3368 O O . GLU A 1 425 ? -11.519 -9.490 29.239 1.00 79.69 425 GLU A O 1
ATOM 3373 N N . THR A 1 426 ? -13.008 -7.858 28.942 1.00 76.44 426 THR A N 1
ATOM 3374 C CA . THR A 1 426 ? -14.078 -8.815 28.619 1.00 76.44 426 THR A CA 1
ATOM 3375 C C . THR A 1 426 ? -13.908 -9.430 27.230 1.00 76.44 426 THR A C 1
ATOM 3377 O O . THR A 1 426 ? -14.383 -10.532 26.982 1.00 76.44 426 THR A O 1
ATOM 3380 N N . ILE A 1 427 ? -13.275 -8.706 26.303 1.00 76.12 427 ILE A N 1
ATOM 3381 C CA . ILE A 1 427 ? -13.101 -9.130 24.899 1.00 76.12 427 ILE A CA 1
ATOM 3382 C C . ILE A 1 427 ? -11.726 -9.758 24.637 1.00 76.12 427 ILE A C 1
ATOM 3384 O O . ILE A 1 427 ? -11.595 -10.629 23.772 1.00 76.12 427 ILE A O 1
ATOM 3388 N N . ILE A 1 428 ? -10.713 -9.333 25.393 1.00 77.00 428 ILE A N 1
ATOM 3389 C CA . ILE A 1 428 ? -9.344 -9.849 25.385 1.00 77.00 428 ILE A CA 1
ATOM 3390 C C . ILE A 1 428 ? -8.997 -10.196 26.842 1.00 77.00 428 ILE A C 1
ATOM 3392 O O . ILE A 1 428 ? -8.309 -9.419 27.512 1.00 77.00 428 ILE A O 1
ATOM 3396 N N . PRO A 1 429 ? -9.486 -11.327 27.381 1.00 72.81 429 PRO A N 1
ATOM 3397 C CA . PRO A 1 429 ? -9.247 -11.663 28.782 1.00 72.81 429 PRO A CA 1
ATOM 3398 C C . PRO A 1 429 ? -7.775 -11.990 29.083 1.00 72.81 429 PRO A C 1
ATOM 3400 O O . PRO A 1 429 ? -7.352 -12.050 30.233 1.00 72.81 429 PRO A O 1
ATOM 3403 N N . GLU A 1 430 ? -6.939 -12.097 28.052 1.00 72.69 430 GLU A N 1
ATOM 3404 C CA . GLU A 1 430 ? -5.479 -12.060 28.151 1.00 72.69 430 GLU A CA 1
ATOM 3405 C C . GLU A 1 430 ? -4.959 -10.780 28.823 1.00 72.69 430 GLU A C 1
ATOM 3407 O O . GLU A 1 430 ? -3.896 -10.785 29.447 1.00 72.69 430 GLU A O 1
ATOM 3412 N N . LEU A 1 431 ? -5.714 -9.683 28.712 1.00 72.44 431 LEU A N 1
ATOM 3413 C CA . LEU A 1 431 ? -5.428 -8.417 29.379 1.00 72.44 431 LEU A CA 1
ATOM 3414 C C . LEU A 1 431 ? -5.851 -8.417 30.848 1.00 72.44 431 LEU A C 1
ATOM 3416 O O . LEU A 1 431 ? -5.341 -7.590 31.600 1.00 72.44 431 LEU A O 1
ATOM 3420 N N . THR A 1 432 ? -6.718 -9.339 31.287 1.00 60.28 432 THR A N 1
ATOM 3421 C CA . THR A 1 432 ? -7.261 -9.369 32.658 1.00 60.28 432 THR A CA 1
ATOM 3422 C C . THR A 1 432 ? -6.140 -9.450 33.700 1.00 60.28 432 THR A C 1
ATOM 3424 O O . THR A 1 432 ? -6.212 -8.815 34.751 1.00 60.28 432 THR A O 1
ATOM 3427 N N . GLY A 1 433 ? -5.009 -10.077 33.356 1.00 53.31 433 GLY A N 1
ATOM 3428 C CA . GLY A 1 433 ? -3.798 -10.078 34.178 1.00 53.31 433 GLY A CA 1
ATOM 3429 C C . GLY A 1 433 ? -3.169 -8.695 34.424 1.00 53.31 433 GLY A C 1
ATOM 3430 O O . GLY A 1 433 ? -2.444 -8.504 35.391 1.00 53.31 433 GLY A O 1
ATOM 3431 N N . ILE A 1 434 ? -3.392 -7.686 33.596 1.00 57.88 434 ILE A N 1
ATOM 3432 C CA . ILE A 1 434 ? -2.613 -6.443 33.673 1.00 57.88 434 ILE A CA 1
ATOM 3433 C C . ILE A 1 434 ? -3.294 -5.391 34.561 1.00 57.88 434 ILE A C 1
ATOM 3435 O O . ILE A 1 434 ? -2.605 -4.669 35.279 1.00 57.88 434 ILE A O 1
ATOM 3439 N N . TYR A 1 435 ? -4.622 -5.311 34.567 1.00 57.22 435 TYR A N 1
ATOM 3440 C CA . TYR A 1 435 ? -5.380 -4.310 35.329 1.00 57.22 435 TYR A CA 1
ATOM 3441 C C . TYR A 1 435 ? -5.998 -4.887 36.613 1.00 57.22 435 TYR A C 1
ATOM 3443 O O . TYR A 1 435 ? -5.834 -4.291 37.679 1.00 57.22 435 TYR A O 1
ATOM 3451 N N . GLY A 1 436 ? -6.606 -6.079 36.545 1.00 52.97 436 GLY A N 1
ATOM 3452 C CA . GLY A 1 436 ? -7.235 -6.760 37.684 1.00 52.97 436 GLY A CA 1
ATOM 3453 C C . GLY A 1 436 ? -6.259 -7.282 38.747 1.00 52.97 436 GLY A C 1
ATOM 3454 O O . GLY A 1 436 ? -6.588 -7.285 39.929 1.00 52.97 436 GLY A O 1
ATOM 3455 N N . ARG A 1 437 ? -5.017 -7.654 38.381 1.00 52.78 437 ARG A N 1
ATOM 3456 C CA . ARG A 1 437 ? -3.962 -8.047 39.355 1.00 52.78 437 ARG A CA 1
ATOM 3457 C C . ARG A 1 437 ? -3.445 -6.887 40.212 1.00 52.78 437 ARG A C 1
ATOM 3459 O O . ARG A 1 437 ? -2.773 -7.108 41.216 1.00 52.78 437 ARG A O 1
ATOM 3466 N N . ARG A 1 438 ? -3.702 -5.644 39.798 1.00 52.31 438 ARG A N 1
ATOM 3467 C CA . ARG A 1 438 ? -3.040 -4.442 40.323 1.00 52.31 438 ARG A CA 1
ATOM 3468 C C . ARG A 1 438 ? -3.790 -3.752 41.466 1.00 52.31 438 ARG A C 1
ATOM 3470 O O . ARG A 1 438 ? -3.421 -2.635 41.817 1.00 52.31 438 ARG A O 1
ATOM 3477 N N . GLY A 1 439 ? -4.802 -4.403 42.050 1.00 46.34 439 GLY A N 1
ATOM 3478 C CA . GLY A 1 439 ? -5.393 -3.992 43.328 1.00 46.34 439 GLY A CA 1
ATOM 3479 C C . GLY A 1 439 ? -5.936 -2.561 43.358 1.00 46.34 439 GLY A C 1
ATOM 3480 O O . GLY A 1 439 ? -5.851 -1.910 44.398 1.00 46.34 439 GLY A O 1
ATOM 3481 N N . TYR A 1 440 ? -6.474 -2.047 42.244 1.00 52.97 440 TYR A N 1
ATOM 3482 C CA . TYR A 1 440 ? -7.291 -0.836 42.324 1.00 52.97 440 TYR A CA 1
ATOM 3483 C C . TYR A 1 440 ? -8.602 -1.199 43.010 1.00 52.97 440 TYR A C 1
ATOM 3485 O O . TYR A 1 440 ? -9.395 -1.989 42.503 1.00 52.97 440 TYR A O 1
ATOM 3493 N N . SER A 1 441 ? -8.719 -0.690 44.233 1.00 44.38 441 SER A N 1
ATOM 3494 C CA . SER A 1 441 ? -9.672 -1.107 45.239 1.00 44.38 441 SER A CA 1
ATOM 3495 C C . SER A 1 441 ? -11.109 -0.861 44.805 1.00 44.38 441 SER A C 1
ATOM 3497 O O . SER A 1 441 ? -11.453 0.143 44.184 1.00 44.38 441 SER A O 1
ATOM 3499 N N . SER A 1 442 ? -11.965 -1.751 45.282 1.00 47.06 442 SER A N 1
ATOM 3500 C CA . SER A 1 442 ? -13.416 -1.647 45.461 1.00 47.06 442 SER A CA 1
ATOM 3501 C C . SER A 1 442 ? -13.921 -0.364 46.159 1.00 47.06 442 SER A C 1
ATOM 3503 O O . SER A 1 442 ? -15.068 -0.318 46.592 1.00 47.06 442 SER A O 1
ATOM 3505 N N . THR A 1 443 ? -13.088 0.673 46.291 1.00 45.88 443 THR A N 1
ATOM 3506 C CA . THR A 1 443 ? -13.391 1.974 46.900 1.00 45.88 443 THR A CA 1
ATOM 3507 C C . THR A 1 443 ? -13.504 3.106 45.871 1.00 45.88 443 THR A C 1
ATOM 3509 O O . THR A 1 443 ? -13.805 4.231 46.255 1.00 45.88 443 THR A O 1
ATOM 3512 N N . ASP A 1 444 ? -13.204 2.853 44.593 1.00 60.56 444 ASP A N 1
ATOM 3513 C CA . ASP A 1 444 ? -13.444 3.796 43.493 1.00 60.56 444 ASP A CA 1
ATOM 3514 C C . ASP A 1 444 ? -14.865 3.620 42.913 1.00 60.56 444 ASP A C 1
ATOM 3516 O O . ASP A 1 444 ? -15.459 2.548 43.010 1.00 60.56 444 ASP A O 1
ATOM 3520 N N . ASP A 1 445 ? -15.395 4.646 42.233 1.00 66.81 445 ASP A N 1
ATOM 3521 C CA . ASP A 1 445 ? -16.755 4.633 41.652 1.00 66.81 445 ASP A CA 1
ATOM 3522 C C . ASP A 1 445 ? -17.004 3.524 40.608 1.00 66.81 445 ASP A C 1
ATOM 3524 O O . ASP A 1 445 ? -18.148 3.306 40.201 1.00 66.81 445 ASP A O 1
ATOM 3528 N N . ILE A 1 446 ? -15.946 2.898 40.081 1.00 72.06 446 ILE A N 1
ATOM 3529 C CA . ILE A 1 446 ? -16.019 1.826 39.085 1.00 72.06 446 ILE A CA 1
ATOM 3530 C C . ILE A 1 446 ? -15.204 0.647 39.596 1.00 72.06 446 ILE A C 1
ATOM 3532 O O . ILE A 1 446 ? -13.976 0.717 39.651 1.00 72.06 446 ILE A O 1
ATOM 3536 N N . ALA A 1 447 ? -15.901 -0.440 39.920 1.00 69.06 447 ALA A N 1
ATOM 3537 C CA . ALA A 1 447 ? -15.277 -1.677 40.356 1.00 69.06 447 ALA A CA 1
ATOM 3538 C C . ALA A 1 447 ? -14.399 -2.289 39.252 1.00 69.06 447 ALA A C 1
ATOM 3540 O O . ALA A 1 447 ? -14.743 -2.282 38.063 1.00 69.06 447 ALA A O 1
ATOM 3541 N N . VAL A 1 448 ? -13.273 -2.852 39.681 1.00 66.81 448 VAL A N 1
ATOM 3542 C CA . VAL A 1 448 ? -12.341 -3.617 38.853 1.00 66.81 448 VAL A CA 1
ATOM 3543 C C . VAL A 1 448 ? -12.395 -5.062 39.323 1.00 66.81 448 VAL A C 1
ATOM 3545 O O . VAL A 1 448 ? -12.333 -5.319 40.524 1.00 66.81 448 VAL A O 1
ATOM 3548 N N . VAL A 1 449 ? -12.549 -6.000 38.391 1.00 63.84 449 VAL A N 1
ATOM 3549 C CA . VAL A 1 449 ? -12.598 -7.430 38.719 1.00 63.84 449 VAL A CA 1
ATOM 3550 C C . VAL A 1 449 ? -11.177 -7.931 38.968 1.00 63.84 449 VAL A C 1
ATOM 3552 O O . VAL A 1 449 ? -10.273 -7.662 38.178 1.00 63.84 449 VAL A O 1
ATOM 3555 N N . GLU A 1 450 ? -10.974 -8.656 40.067 1.00 63.44 450 GLU A N 1
ATOM 3556 C CA . GLU A 1 450 ? -9.690 -9.297 40.349 1.00 63.44 450 GLU A CA 1
ATOM 3557 C C . GLU A 1 450 ? -9.404 -10.400 39.319 1.00 63.44 450 GLU A C 1
ATOM 3559 O O . GLU A 1 450 ? -10.286 -11.155 38.909 1.00 63.44 450 GLU A O 1
ATOM 3564 N N . SER A 1 451 ? -8.152 -10.486 38.879 1.00 63.44 451 SER A N 1
ATOM 3565 C CA . SER A 1 451 ? -7.737 -11.447 37.859 1.00 63.44 451 SER A CA 1
ATOM 3566 C C . SER A 1 451 ? -7.364 -12.797 38.456 1.00 63.44 451 SER A C 1
ATOM 3568 O O . SER A 1 451 ? -6.518 -12.862 39.343 1.00 63.44 451 SER A O 1
ATOM 3570 N N . SER A 1 452 ? -7.872 -13.881 37.867 1.00 61.81 452 SER A N 1
ATOM 3571 C CA . SER A 1 452 ? -7.476 -15.259 38.195 1.00 61.81 452 SER A CA 1
ATOM 3572 C C . SER A 1 452 ? -6.161 -15.717 37.538 1.00 61.81 452 SER A C 1
ATOM 3574 O O . SER A 1 452 ? -5.648 -16.781 37.876 1.00 61.81 452 SER A O 1
ATOM 3576 N N . TYR A 1 453 ? -5.591 -14.938 36.608 1.00 63.56 453 TYR A N 1
ATOM 3577 C CA . TYR A 1 453 ? -4.367 -15.296 35.876 1.00 63.56 453 TYR A CA 1
ATOM 3578 C C . TYR A 1 453 ? -3.087 -15.143 36.700 1.00 63.56 453 TYR A C 1
ATOM 3580 O O . TYR A 1 453 ? -2.794 -14.066 37.222 1.00 63.56 453 TYR A O 1
ATOM 3588 N N . THR A 1 454 ? -2.249 -16.179 36.701 1.00 62.66 454 THR A N 1
ATOM 3589 C CA . THR A 1 454 ? -0.943 -16.195 37.379 1.00 62.66 454 THR A CA 1
ATOM 3590 C C . THR A 1 454 ? 0.209 -15.657 36.522 1.00 62.66 454 THR A C 1
ATOM 3592 O O . THR A 1 454 ? 1.223 -15.246 37.078 1.00 62.66 454 THR A O 1
ATOM 3595 N N . GLU A 1 455 ? 0.050 -15.579 35.193 1.00 67.44 455 GLU A N 1
ATOM 3596 C CA . GLU A 1 455 ? 1.097 -15.152 34.243 1.00 67.44 455 GLU A CA 1
ATOM 3597 C C . GLU A 1 455 ? 0.601 -14.088 33.242 1.00 67.44 455 GLU A C 1
ATOM 3599 O O . GLU A 1 455 ? -0.601 -13.855 33.107 1.00 67.44 455 GLU A O 1
ATOM 3604 N N . GLU A 1 456 ? 1.510 -13.341 32.602 1.00 71.38 456 GLU A N 1
ATOM 3605 C CA . GLU A 1 456 ? 1.164 -12.368 31.549 1.00 71.38 456 GLU A CA 1
ATOM 3606 C C . GLU A 1 456 ? 1.071 -13.065 30.185 1.00 71.38 456 GLU A C 1
ATOM 3608 O O . GLU A 1 456 ? 2.075 -13.558 29.673 1.00 71.38 456 GLU A O 1
ATOM 3613 N N . ILE A 1 457 ? -0.099 -13.009 29.545 1.00 76.94 457 ILE A N 1
ATOM 3614 C CA . ILE A 1 457 ? -0.246 -13.430 28.150 1.00 76.94 457 ILE A CA 1
ATOM 3615 C C . ILE A 1 457 ? 0.280 -12.329 27.221 1.00 76.94 457 ILE A C 1
ATOM 3617 O O . ILE A 1 457 ? 0.023 -11.134 27.400 1.00 76.94 457 ILE A O 1
ATOM 3621 N N . LYS A 1 458 ? 1.049 -12.716 26.199 1.00 82.19 458 LYS A N 1
ATOM 3622 C CA . LYS A 1 458 ? 1.597 -11.759 25.233 1.00 82.19 458 LYS A CA 1
ATOM 3623 C C . LYS A 1 458 ? 0.506 -11.329 24.256 1.00 82.19 458 LYS A C 1
ATOM 3625 O O . LYS A 1 458 ? 0.091 -12.105 23.402 1.00 82.19 458 LYS A O 1
ATOM 3630 N N . VAL A 1 459 ? 0.096 -10.066 24.362 1.00 87.50 459 VAL A N 1
ATOM 3631 C CA . VAL A 1 459 ? -0.804 -9.426 23.397 1.00 87.50 459 VAL A CA 1
ATOM 3632 C C . VAL A 1 459 ? -0.002 -8.516 22.475 1.00 87.50 459 VAL A C 1
ATOM 3634 O O . VAL A 1 459 ? 0.592 -7.519 22.905 1.00 87.50 459 VAL A O 1
ATOM 3637 N N . PHE A 1 460 ? 0.019 -8.871 21.198 1.00 91.12 460 PHE A N 1
ATOM 3638 C CA . PHE A 1 460 ? 0.642 -8.103 20.131 1.00 91.12 460 PHE A CA 1
ATOM 3639 C C . PHE A 1 460 ? -0.387 -7.274 19.375 1.00 91.12 460 PHE A C 1
ATOM 3641 O O . PHE A 1 460 ? -1.581 -7.566 19.382 1.00 91.12 460 PHE A O 1
ATOM 3648 N N . VAL A 1 461 ? 0.083 -6.238 18.691 1.00 92.19 461 VAL A N 1
ATOM 3649 C CA . VAL A 1 461 ? -0.750 -5.384 17.850 1.00 92.19 461 VAL A CA 1
ATOM 3650 C C . VAL A 1 461 ? -0.096 -5.212 16.485 1.00 92.19 461 VAL A C 1
ATOM 3652 O O . VAL A 1 461 ? 1.104 -4.941 16.395 1.00 92.19 461 VAL A O 1
ATOM 3655 N N . LEU A 1 462 ? -0.904 -5.342 15.435 1.00 93.12 462 LEU A N 1
ATOM 3656 C CA . LEU A 1 462 ? -0.601 -4.936 14.064 1.00 93.12 462 LEU A CA 1
ATOM 3657 C C . LEU A 1 462 ? -1.623 -3.871 13.650 1.00 93.12 462 LEU A C 1
ATOM 3659 O O . LEU A 1 462 ? -2.813 -4.026 13.911 1.00 93.12 462 LEU A O 1
ATOM 3663 N N . ILE A 1 463 ? -1.177 -2.797 13.006 1.00 91.31 463 ILE A N 1
ATOM 3664 C CA . ILE A 1 463 ? -2.040 -1.722 12.511 1.00 91.31 463 ILE A CA 1
ATOM 3665 C C . ILE A 1 463 ? -1.714 -1.453 11.046 1.00 91.31 463 ILE A C 1
ATOM 3667 O O . ILE A 1 463 ? -0.583 -1.096 10.708 1.00 91.31 463 ILE A O 1
ATOM 3671 N N . ASP A 1 464 ? -2.717 -1.562 10.179 1.00 89.19 464 ASP A N 1
ATOM 3672 C CA . ASP A 1 464 ? -2.569 -1.156 8.787 1.00 89.19 464 ASP A CA 1
ATOM 3673 C C . ASP A 1 464 ? -2.271 0.347 8.675 1.00 89.19 464 ASP A C 1
ATOM 3675 O O . ASP A 1 464 ? -2.837 1.151 9.425 1.00 89.19 464 ASP A O 1
ATOM 3679 N N . PRO A 1 465 ? -1.479 0.773 7.677 1.00 83.06 465 PRO A N 1
ATOM 3680 C CA . PRO A 1 465 ? -1.349 2.184 7.351 1.00 83.06 465 PRO A CA 1
ATOM 3681 C C . PRO A 1 465 ? -2.714 2.813 7.048 1.00 83.06 465 PRO A C 1
ATOM 3683 O O . PRO A 1 465 ? -3.532 2.229 6.335 1.00 83.06 465 PRO A O 1
ATOM 3686 N N . LEU A 1 466 ? -2.938 4.029 7.539 1.00 82.62 466 LEU A N 1
ATOM 3687 C CA . LEU A 1 466 ? -4.061 4.853 7.097 1.00 82.62 466 LEU A CA 1
ATOM 3688 C C . LEU A 1 466 ? -3.956 5.132 5.599 1.00 82.62 466 LEU A C 1
ATOM 3690 O O . LEU A 1 466 ? -2.907 5.554 5.110 1.00 82.62 466 LEU A O 1
ATOM 3694 N N . LYS A 1 467 ? -5.046 4.870 4.878 1.00 79.38 467 LYS A N 1
ATOM 3695 C CA . LYS A 1 467 ? -5.077 4.907 3.411 1.00 79.38 467 LYS A CA 1
ATOM 3696 C C . LYS A 1 467 ? -5.013 6.334 2.876 1.00 79.38 467 LYS A C 1
ATOM 3698 O O . LYS A 1 467 ? -4.438 6.559 1.819 1.00 79.38 467 LYS A O 1
ATOM 3703 N N . GLU A 1 468 ? -5.568 7.282 3.620 1.00 78.50 468 GLU A N 1
ATOM 3704 C CA . GLU A 1 468 ? -5.571 8.708 3.309 1.00 78.50 468 GLU A CA 1
ATOM 3705 C C . GLU A 1 468 ? -4.221 9.385 3.575 1.00 78.50 468 GLU A C 1
ATOM 3707 O O . GLU A 1 468 ? -3.993 10.510 3.126 1.00 78.50 468 GLU A O 1
ATOM 3712 N N . LEU A 1 469 ? -3.313 8.720 4.296 1.00 78.25 469 LEU A N 1
ATOM 3713 C CA . LEU A 1 469 ? -1.987 9.254 4.551 1.00 78.25 469 LEU A CA 1
ATOM 3714 C C . LEU A 1 469 ? -1.044 8.972 3.399 1.00 78.25 469 LEU A C 1
ATOM 3716 O O . LEU A 1 469 ? -0.730 7.824 3.078 1.00 78.25 469 LEU A O 1
ATOM 3720 N N . CYS A 1 470 ? -0.496 10.052 2.849 1.00 69.44 470 CYS A N 1
ATOM 3721 C CA . CYS A 1 470 ? 0.461 9.934 1.776 1.00 69.44 470 CYS A CA 1
ATOM 3722 C C . CYS A 1 470 ? 1.879 9.652 2.269 1.00 69.44 470 CYS A C 1
ATOM 3724 O O . CYS A 1 470 ? 2.713 10.548 2.404 1.00 69.44 470 CYS A O 1
ATOM 3726 N N . ASN A 1 471 ? 2.175 8.375 2.498 1.00 65.06 471 ASN A N 1
ATOM 3727 C CA . ASN A 1 471 ? 3.515 7.917 2.842 1.00 65.06 471 ASN A CA 1
ATOM 3728 C C . ASN A 1 471 ? 4.310 7.567 1.583 1.00 65.06 471 ASN A C 1
ATOM 3730 O O . ASN A 1 471 ? 4.567 6.401 1.294 1.00 65.06 471 ASN A O 1
ATOM 3734 N N . CYS A 1 472 ? 4.737 8.590 0.843 1.00 68.88 472 CYS A N 1
ATOM 3735 C CA . CYS A 1 472 ? 5.694 8.401 -0.242 1.00 68.88 472 CYS A CA 1
ATOM 3736 C C . CYS A 1 472 ? 6.998 7.802 0.295 1.00 68.88 472 CYS A C 1
ATOM 3738 O O . CYS A 1 472 ? 7.778 8.479 0.974 1.00 68.88 472 CYS A O 1
ATOM 3740 N N . ILE A 1 473 ? 7.248 6.535 -0.023 1.00 67.38 473 ILE A N 1
ATOM 3741 C CA . ILE A 1 473 ? 8.537 5.902 0.236 1.00 67.38 473 ILE A CA 1
ATOM 3742 C C . ILE A 1 473 ? 9.533 6.529 -0.735 1.00 67.38 473 ILE A C 1
ATOM 3744 O O . ILE A 1 473 ? 9.401 6.381 -1.948 1.00 67.38 473 ILE A O 1
ATOM 3748 N N . LYS A 1 474 ? 10.518 7.255 -0.198 1.00 74.62 474 LYS A N 1
ATOM 3749 C CA . LYS A 1 474 ? 11.605 7.792 -1.015 1.00 74.62 474 LYS A CA 1
ATOM 3750 C C . LYS A 1 474 ? 12.388 6.636 -1.628 1.00 74.62 474 LYS A C 1
ATOM 3752 O O . LYS A 1 474 ? 12.624 5.616 -0.973 1.00 74.62 474 LYS A O 1
ATOM 3757 N N . LEU A 1 475 ? 12.794 6.812 -2.879 1.00 84.75 475 LEU A N 1
ATOM 3758 C CA . LEU A 1 475 ? 13.771 5.932 -3.496 1.00 84.75 475 LEU A CA 1
ATOM 3759 C C . LEU A 1 475 ? 15.083 5.980 -2.705 1.00 84.75 475 LEU A C 1
ATOM 3761 O O . LEU A 1 475 ? 15.353 6.929 -1.963 1.00 84.75 475 LEU A O 1
ATOM 3765 N N . LYS A 1 476 ? 15.893 4.926 -2.834 1.00 85.69 476 LYS A N 1
ATOM 3766 C CA . LYS A 1 476 ? 17.232 4.933 -2.246 1.00 85.69 476 LYS A CA 1
ATOM 3767 C C . LYS A 1 476 ? 18.020 6.091 -2.863 1.00 85.69 476 LYS A C 1
ATOM 3769 O O . LYS A 1 476 ? 18.005 6.260 -4.077 1.00 85.69 476 LYS A O 1
ATOM 3774 N N . ASN A 1 477 ? 18.701 6.862 -2.020 1.00 87.00 477 ASN A N 1
ATOM 3775 C CA . ASN A 1 477 ? 19.529 7.976 -2.461 1.00 87.00 477 ASN A CA 1
ATOM 3776 C C . ASN A 1 477 ? 20.876 7.459 -2.999 1.00 87.00 477 ASN A C 1
ATOM 3778 O O . ASN A 1 477 ? 21.873 7.455 -2.282 1.00 87.00 477 ASN A O 1
ATOM 3782 N N . ASP A 1 478 ? 20.872 6.913 -4.215 1.00 89.94 478 ASP A N 1
ATOM 3783 C CA . ASP A 1 478 ? 22.054 6.373 -4.903 1.00 89.94 478 ASP A CA 1
ATOM 3784 C C . ASP A 1 478 ? 22.138 6.794 -6.384 1.00 89.94 478 ASP A C 1
ATOM 3786 O O . ASP A 1 478 ? 22.705 6.076 -7.206 1.00 89.94 478 ASP A O 1
ATOM 3790 N N . GLY A 1 479 ? 21.560 7.950 -6.729 1.00 89.19 479 GLY A N 1
ATOM 3791 C CA . GLY A 1 479 ? 21.563 8.501 -8.091 1.00 89.19 479 GLY A CA 1
ATOM 3792 C C . GLY A 1 479 ? 20.440 7.981 -8.998 1.00 89.19 479 GLY A C 1
ATOM 3793 O O . GLY A 1 479 ? 20.315 8.397 -10.152 1.00 89.19 479 GLY A O 1
ATOM 3794 N N . ARG A 1 480 ? 19.617 7.038 -8.514 1.00 94.38 480 ARG A N 1
ATOM 3795 C CA . ARG A 1 480 ? 18.566 6.417 -9.334 1.00 94.38 480 ARG A CA 1
ATOM 3796 C C . ARG A 1 480 ? 17.438 7.362 -9.712 1.00 94.38 480 ARG A C 1
ATOM 3798 O O . ARG A 1 480 ? 16.862 7.213 -10.783 1.00 94.38 480 ARG A O 1
ATOM 3805 N N . GLU A 1 481 ? 17.100 8.299 -8.832 1.00 91.94 481 GLU A N 1
ATOM 3806 C CA . GLU A 1 481 ? 16.011 9.243 -9.079 1.00 91.94 481 GLU A CA 1
ATOM 3807 C C . GLU A 1 481 ? 16.395 10.188 -10.220 1.00 91.94 481 GLU A C 1
ATOM 3809 O O . GLU A 1 481 ? 15.623 10.375 -11.158 1.00 91.94 481 GLU A O 1
ATOM 3814 N N . GLU A 1 482 ? 17.629 10.688 -10.210 1.00 91.56 482 GLU A N 1
ATOM 3815 C CA . GLU A 1 482 ? 18.203 11.493 -11.282 1.00 91.56 482 GLU A CA 1
ATOM 3816 C C . GLU A 1 482 ? 18.265 10.716 -12.600 1.00 91.56 482 GLU A C 1
ATOM 3818 O O . GLU A 1 482 ? 17.868 11.249 -13.635 1.00 91.56 482 GLU A O 1
ATOM 3823 N N . PHE A 1 483 ? 18.703 9.453 -12.560 1.00 94.75 483 PHE A N 1
ATOM 3824 C CA . PHE A 1 483 ? 18.747 8.571 -13.730 1.00 94.75 483 PHE A CA 1
ATOM 3825 C C . PHE A 1 483 ? 17.359 8.328 -14.345 1.00 94.75 483 PHE A C 1
ATOM 3827 O O . PHE A 1 483 ? 17.190 8.413 -15.564 1.00 94.75 483 PHE A O 1
ATOM 3834 N N . TYR A 1 484 ? 16.345 8.047 -13.520 1.00 95.62 484 TYR A N 1
ATOM 3835 C CA . TYR A 1 484 ? 14.978 7.865 -14.010 1.00 95.62 484 TYR A CA 1
ATOM 3836 C C . TYR A 1 484 ? 14.399 9.168 -14.562 1.00 95.62 484 TYR A C 1
ATOM 3838 O O . TYR A 1 484 ? 13.719 9.137 -15.587 1.00 95.62 484 TYR A O 1
ATOM 3846 N N . ASN A 1 485 ? 14.707 10.309 -13.940 1.00 92.94 485 ASN A N 1
ATOM 3847 C CA . ASN A 1 485 ? 14.259 11.617 -14.410 1.00 92.94 485 ASN A CA 1
ATOM 3848 C C . ASN A 1 485 ? 14.916 12.031 -15.738 1.00 92.94 485 ASN A C 1
ATOM 3850 O O . ASN A 1 485 ? 14.274 12.751 -16.503 1.00 92.94 485 ASN A O 1
ATOM 3854 N N . SER A 1 486 ? 16.133 11.560 -16.044 1.00 91.50 486 SER A N 1
ATOM 3855 C CA . SER A 1 486 ? 16.809 11.798 -17.327 1.00 91.50 486 SER A CA 1
ATOM 3856 C C . SER A 1 486 ? 16.541 10.687 -18.353 1.00 91.50 486 SER A C 1
ATOM 3858 O O . SER A 1 486 ? 15.584 10.764 -19.128 1.00 91.50 486 SER A O 1
ATOM 3860 N N . PHE A 1 487 ? 17.372 9.644 -18.366 1.00 93.69 487 PHE A N 1
ATOM 3861 C CA . PHE A 1 487 ? 17.354 8.570 -19.358 1.00 93.69 487 PHE A CA 1
ATOM 3862 C C . PHE A 1 487 ? 16.030 7.804 -19.321 1.00 93.69 487 PHE A C 1
ATOM 3864 O O . PHE A 1 487 ? 15.470 7.474 -20.368 1.00 93.69 487 PHE A O 1
ATOM 3871 N N . GLY A 1 488 ? 15.492 7.572 -18.120 1.00 95.88 488 GLY A N 1
ATOM 3872 C CA . GLY A 1 488 ? 14.222 6.877 -17.938 1.00 95.88 488 GLY A CA 1
ATOM 3873 C C . GLY A 1 488 ? 13.053 7.580 -18.634 1.00 95.88 488 GLY A C 1
ATOM 3874 O O . GLY A 1 488 ? 12.396 6.995 -19.496 1.00 95.88 488 GLY A O 1
ATOM 3875 N N . THR A 1 489 ? 12.833 8.857 -18.315 1.00 94.94 489 THR A N 1
ATOM 3876 C CA . THR A 1 489 ? 11.813 9.705 -18.955 1.00 94.94 489 THR A CA 1
ATOM 3877 C C . THR A 1 489 ? 12.004 9.777 -20.468 1.00 94.94 489 THR A C 1
ATOM 3879 O O . THR A 1 489 ? 11.040 9.609 -21.214 1.00 94.94 489 THR A O 1
ATOM 3882 N N . LYS A 1 490 ? 13.244 9.979 -20.937 1.00 94.38 490 LYS A N 1
ATOM 3883 C CA . LYS A 1 490 ? 13.568 10.042 -22.372 1.00 94.38 490 LYS A CA 1
ATOM 3884 C C . LYS A 1 490 ? 13.135 8.769 -23.104 1.00 94.38 490 LYS A C 1
ATOM 3886 O O . LYS A 1 490 ? 12.481 8.842 -24.141 1.00 94.38 490 LYS A O 1
ATOM 3891 N N . THR A 1 491 ? 13.444 7.613 -22.524 1.00 95.94 491 THR A N 1
ATOM 3892 C CA . THR A 1 491 ? 13.155 6.302 -23.114 1.00 95.94 491 THR A CA 1
ATOM 3893 C C . THR A 1 491 ? 11.653 6.000 -23.134 1.00 95.94 491 THR A C 1
ATOM 3895 O O . THR A 1 491 ? 11.140 5.518 -24.142 1.00 95.94 491 THR A O 1
ATOM 3898 N N . ILE A 1 492 ? 10.928 6.319 -22.056 1.00 97.81 492 ILE A N 1
ATOM 3899 C CA . ILE A 1 492 ? 9.463 6.156 -21.999 1.00 97.81 492 ILE A CA 1
ATOM 3900 C C . ILE A 1 492 ? 8.790 7.039 -23.051 1.00 97.81 492 ILE A C 1
ATOM 3902 O O . ILE A 1 492 ? 7.974 6.549 -23.827 1.00 97.81 492 ILE A O 1
ATOM 3906 N N . ASN A 1 493 ? 9.191 8.310 -23.138 1.00 96.62 493 ASN A N 1
ATOM 3907 C CA . ASN A 1 493 ? 8.653 9.247 -24.124 1.00 96.62 493 ASN A CA 1
ATOM 3908 C C . ASN A 1 493 ? 8.926 8.804 -25.568 1.00 96.62 493 ASN A C 1
ATOM 3910 O O . ASN A 1 493 ? 8.130 9.100 -26.454 1.00 96.62 493 ASN A O 1
ATOM 3914 N N . TYR A 1 494 ? 10.048 8.126 -25.826 1.00 96.12 494 TYR A N 1
ATOM 3915 C CA . TYR A 1 494 ? 10.348 7.586 -27.150 1.00 96.12 494 TYR A CA 1
ATOM 3916 C C . TYR A 1 494 ? 9.340 6.505 -27.566 1.00 96.12 494 TYR A C 1
ATOM 3918 O O . TYR A 1 494 ? 8.820 6.569 -28.678 1.00 96.12 494 TYR A O 1
ATOM 3926 N N . ILE A 1 495 ? 9.027 5.550 -26.681 1.00 96.81 495 ILE A N 1
ATOM 3927 C CA . ILE A 1 495 ? 8.040 4.499 -26.982 1.00 96.81 495 ILE A CA 1
ATOM 3928 C C . ILE A 1 495 ? 6.638 5.094 -27.116 1.00 96.81 495 ILE A C 1
ATOM 3930 O O . ILE A 1 495 ? 5.976 4.829 -28.116 1.00 96.81 495 ILE A O 1
ATOM 3934 N N . ASP A 1 496 ? 6.240 5.950 -26.171 1.00 96.19 496 ASP A N 1
ATOM 3935 C CA . ASP A 1 496 ? 4.924 6.610 -26.134 1.00 96.19 496 ASP A CA 1
ATOM 3936 C C . ASP A 1 496 ? 4.623 7.403 -27.417 1.00 96.19 496 ASP A C 1
ATOM 3938 O O . ASP A 1 496 ? 3.505 7.406 -27.919 1.00 96.19 496 ASP A O 1
ATOM 3942 N N . LYS A 1 497 ? 5.643 8.049 -27.998 1.00 96.62 497 LYS A N 1
ATOM 3943 C CA . LYS A 1 497 ? 5.504 8.794 -29.260 1.00 96.62 497 LYS A CA 1
ATOM 3944 C C . LYS A 1 497 ? 5.534 7.911 -30.504 1.00 96.62 497 LYS A C 1
ATOM 3946 O O . LYS A 1 497 ? 5.039 8.333 -31.546 1.00 96.62 497 LYS A O 1
ATOM 3951 N N . LYS A 1 498 ? 6.187 6.748 -30.444 1.00 94.06 498 LYS A N 1
ATOM 3952 C CA . LYS A 1 498 ? 6.449 5.908 -31.624 1.00 94.06 498 LYS A CA 1
ATOM 3953 C C . LYS A 1 498 ? 5.394 4.818 -31.829 1.00 94.06 498 LYS A C 1
ATOM 3955 O O . LYS A 1 498 ? 5.270 4.315 -32.943 1.00 94.06 498 LYS A O 1
ATOM 3960 N N . SER A 1 499 ? 4.648 4.440 -30.793 1.00 94.00 499 SER A N 1
ATOM 3961 C CA . SER A 1 499 ? 3.632 3.386 -30.863 1.00 94.00 499 SER A CA 1
ATOM 3962 C C . SER A 1 499 ? 2.545 3.567 -29.802 1.00 94.00 499 SER A C 1
ATOM 3964 O O . SER A 1 499 ? 2.762 4.221 -28.790 1.00 94.00 499 SER A O 1
ATOM 3966 N N . ASN A 1 500 ? 1.402 2.908 -30.009 1.00 93.12 500 ASN A N 1
ATOM 3967 C CA . ASN A 1 500 ? 0.330 2.769 -29.016 1.00 93.12 500 ASN A CA 1
ATOM 3968 C C . ASN A 1 500 ? 0.549 1.586 -28.052 1.00 93.12 500 ASN A C 1
ATOM 3970 O O . ASN A 1 500 ? -0.314 1.307 -27.221 1.00 93.12 500 ASN A O 1
ATOM 3974 N N . ALA A 1 501 ? 1.660 0.855 -28.193 1.00 93.88 501 ALA A N 1
ATOM 3975 C CA . ALA A 1 501 ? 2.050 -0.185 -27.248 1.00 93.88 501 ALA A CA 1
ATOM 3976 C C . ALA A 1 501 ? 2.269 0.399 -25.845 1.00 93.88 501 ALA A C 1
ATOM 3978 O O . ALA A 1 501 ? 2.462 1.604 -25.669 1.00 93.88 501 ALA A O 1
ATOM 3979 N N . ASN A 1 502 ? 2.295 -0.461 -24.830 1.00 97.00 502 ASN A N 1
ATOM 3980 C CA . ASN A 1 502 ? 2.565 -0.054 -23.460 1.00 97.00 502 ASN A CA 1
ATOM 3981 C C . ASN A 1 502 ? 3.900 0.709 -23.371 1.00 97.00 502 ASN A C 1
ATOM 3983 O O . ASN A 1 502 ? 4.977 0.111 -23.432 1.00 97.00 502 ASN A O 1
ATOM 3987 N N . LYS A 1 503 ? 3.830 2.030 -23.153 1.00 97.06 503 LYS A N 1
ATOM 3988 C CA . LYS A 1 503 ? 4.996 2.928 -23.076 1.00 97.06 503 LYS A CA 1
ATOM 3989 C C . LYS A 1 503 ? 6.062 2.485 -22.073 1.00 97.06 503 LYS A C 1
ATOM 3991 O O . LYS A 1 503 ? 7.243 2.792 -22.234 1.00 97.06 503 LYS A O 1
ATOM 3996 N N . PHE A 1 504 ? 5.678 1.714 -21.053 1.00 98.31 504 PHE A N 1
ATOM 3997 C CA . PHE A 1 504 ? 6.606 1.175 -20.063 1.00 98.31 504 PHE A CA 1
ATOM 3998 C C . PHE A 1 504 ? 7.424 -0.023 -20.563 1.00 98.31 504 PHE A C 1
ATOM 4000 O O . PHE A 1 504 ? 8.337 -0.445 -19.861 1.00 98.31 504 PHE A O 1
ATOM 4007 N N . LYS A 1 505 ? 7.237 -0.511 -21.795 1.00 97.94 505 LYS A N 1
ATOM 4008 C CA . LYS A 1 505 ? 8.228 -1.384 -22.459 1.00 97.94 505 LYS A CA 1
ATOM 4009 C C . LYS A 1 505 ? 9.605 -0.731 -22.582 1.00 97.94 505 LYS A C 1
ATOM 4011 O O . LYS A 1 505 ? 10.619 -1.424 -22.597 1.00 97.94 505 LYS A O 1
ATOM 4016 N N . ALA A 1 506 ? 9.669 0.599 -22.519 1.00 98.00 506 ALA A N 1
ATOM 4017 C CA . ALA A 1 506 ? 10.905 1.347 -22.306 1.00 98.00 506 ALA A CA 1
ATOM 4018 C C . ALA A 1 506 ? 11.740 0.852 -21.107 1.00 98.00 506 ALA A C 1
ATOM 4020 O O . ALA A 1 506 ? 12.966 0.975 -21.123 1.00 98.00 506 ALA A O 1
ATOM 4021 N N . LEU A 1 507 ? 11.108 0.263 -20.081 1.00 98.62 507 LEU A N 1
ATOM 4022 C CA . LEU A 1 507 ? 11.808 -0.291 -18.923 1.00 98.62 507 LEU A CA 1
ATOM 4023 C C . LEU A 1 507 ? 12.771 -1.430 -19.295 1.00 98.62 507 LEU A C 1
ATOM 4025 O O . LEU A 1 507 ? 13.724 -1.654 -18.552 1.00 98.62 507 LEU A O 1
ATOM 4029 N N . TYR A 1 508 ? 12.586 -2.103 -20.434 1.00 98.56 508 TYR A N 1
ATOM 4030 C CA . TYR A 1 508 ? 13.520 -3.121 -20.927 1.00 98.56 508 TYR A CA 1
ATOM 4031 C C . TYR A 1 508 ? 14.869 -2.497 -21.310 1.00 98.56 508 TYR A C 1
ATOM 4033 O O . TYR A 1 508 ? 15.919 -2.932 -20.837 1.00 98.56 508 TYR A O 1
ATOM 4041 N N . MET A 1 509 ? 14.839 -1.390 -22.061 1.00 98.31 509 MET A N 1
ATOM 4042 C CA . MET A 1 509 ? 16.042 -0.619 -22.393 1.00 98.31 509 MET A CA 1
ATOM 4043 C C . MET A 1 509 ? 16.660 0.027 -21.150 1.00 98.31 509 MET A C 1
ATOM 4045 O O . MET A 1 509 ? 17.878 0.063 -21.016 1.00 98.31 509 MET A O 1
ATOM 4049 N N . ILE A 1 510 ? 15.843 0.502 -20.205 1.00 98.31 510 ILE A N 1
ATOM 4050 C CA . ILE A 1 510 ? 16.339 1.067 -18.939 1.00 98.31 510 ILE A CA 1
ATOM 4051 C C . ILE A 1 510 ? 17.037 -0.016 -18.101 1.00 98.31 510 ILE A C 1
ATOM 4053 O O . ILE A 1 510 ? 18.073 0.250 -17.494 1.00 98.31 510 ILE A O 1
ATOM 4057 N N . ALA A 1 511 ? 16.517 -1.244 -18.081 1.00 98.31 511 ALA A N 1
ATOM 4058 C CA . ALA A 1 511 ? 17.146 -2.373 -17.401 1.00 98.31 511 ALA A CA 1
ATOM 4059 C C . ALA A 1 511 ? 18.478 -2.774 -18.047 1.00 98.31 511 ALA A C 1
ATOM 4061 O O . ALA A 1 511 ? 19.456 -3.009 -17.338 1.00 98.31 511 ALA A O 1
ATOM 4062 N N . GLN A 1 512 ? 18.554 -2.782 -19.376 1.00 97.75 512 GLN A N 1
ATOM 4063 C CA . GLN A 1 512 ? 19.819 -2.994 -20.073 1.00 97.75 512 GLN A CA 1
ATOM 4064 C C . GLN A 1 512 ? 20.799 -1.842 -19.801 1.00 97.75 512 GLN A C 1
ATOM 4066 O O . GLN A 1 512 ? 21.947 -2.076 -19.440 1.00 97.75 512 GLN A O 1
ATOM 4071 N N . ARG A 1 513 ? 20.339 -0.587 -19.818 1.00 96.25 513 ARG A N 1
ATOM 4072 C CA . ARG A 1 513 ? 21.158 0.585 -19.471 1.00 96.25 513 ARG A CA 1
ATOM 4073 C C . ARG A 1 513 ? 21.760 0.492 -18.066 1.00 96.25 513 ARG A C 1
ATOM 4075 O O . ARG A 1 513 ? 22.869 0.977 -17.819 1.00 96.25 513 ARG A O 1
ATOM 4082 N N . ARG A 1 514 ? 21.024 -0.119 -17.139 1.00 96.06 514 ARG A N 1
ATOM 4083 C CA . ARG A 1 514 ? 21.477 -0.408 -15.775 1.00 96.06 514 ARG A CA 1
ATOM 4084 C C . ARG A 1 514 ? 22.552 -1.487 -15.739 1.00 96.06 514 ARG A C 1
ATOM 4086 O O . ARG A 1 514 ? 23.448 -1.387 -14.906 1.00 96.06 514 ARG A O 1
ATOM 4093 N N . GLN A 1 515 ? 22.456 -2.485 -16.612 1.00 95.00 515 GLN A N 1
ATOM 4094 C CA . GLN A 1 515 ? 23.460 -3.534 -16.750 1.00 95.00 515 GLN A CA 1
ATOM 4095 C C . GLN A 1 515 ? 24.769 -2.974 -17.321 1.00 95.00 515 GLN A C 1
ATOM 4097 O O . GLN A 1 515 ? 25.834 -3.325 -16.825 1.00 95.00 515 GLN A O 1
ATOM 4102 N N . GLU A 1 516 ? 24.682 -2.066 -18.294 1.00 92.69 516 GLU A N 1
ATOM 4103 C CA . GLU A 1 516 ? 25.852 -1.501 -18.979 1.00 92.69 516 GLU A CA 1
ATOM 4104 C C . GLU A 1 516 ? 26.585 -0.440 -18.158 1.00 92.69 516 GLU A C 1
ATOM 4106 O O . GLU A 1 516 ? 27.808 -0.420 -18.081 1.00 92.69 516 GLU A O 1
ATOM 4111 N N . ASN A 1 517 ? 25.838 0.473 -17.540 1.00 92.75 517 ASN A N 1
ATOM 4112 C CA . ASN A 1 517 ? 26.412 1.705 -16.997 1.00 92.75 517 ASN A CA 1
ATOM 4113 C C . ASN A 1 517 ? 25.792 2.102 -15.644 1.00 92.75 517 ASN A C 1
ATOM 4115 O O . ASN A 1 517 ? 25.872 3.259 -15.218 1.00 92.75 517 ASN A O 1
ATOM 4119 N N . GLY A 1 518 ? 25.109 1.176 -14.963 1.00 93.31 518 GLY A N 1
ATOM 4120 C CA . GLY A 1 518 ? 24.515 1.417 -13.648 1.00 93.31 518 GLY A CA 1
ATOM 4121 C C . GLY A 1 518 ? 23.557 2.616 -13.624 1.00 93.31 518 GLY A C 1
ATOM 4122 O O . GLY A 1 518 ? 22.722 2.776 -14.509 1.00 93.31 518 GLY A O 1
ATOM 4123 N N . PHE A 1 519 ? 23.643 3.445 -12.577 1.00 94.00 519 PHE A N 1
ATOM 4124 C CA . PHE A 1 519 ? 22.901 4.718 -12.465 1.00 94.00 519 PHE A CA 1
ATOM 4125 C C . PHE A 1 519 ? 23.723 5.930 -12.939 1.00 94.00 519 PHE A C 1
ATOM 4127 O O . PHE A 1 519 ? 23.307 7.067 -12.733 1.00 94.00 519 PHE A O 1
ATOM 4134 N N . THR A 1 520 ? 24.900 5.717 -13.534 1.00 89.75 520 THR A N 1
ATOM 4135 C CA . THR A 1 520 ? 25.811 6.805 -13.900 1.00 89.75 520 THR A CA 1
ATOM 4136 C C . THR A 1 520 ? 25.138 7.748 -14.887 1.00 89.75 520 THR A C 1
ATOM 4138 O O . THR A 1 520 ? 24.722 7.320 -15.962 1.00 89.75 520 THR A O 1
ATOM 4141 N N . LYS A 1 521 ? 25.043 9.031 -14.528 1.00 83.12 521 LYS A N 1
ATOM 4142 C CA . LYS A 1 521 ? 24.417 10.060 -15.367 1.00 83.12 521 LYS A CA 1
ATOM 4143 C C . LYS A 1 521 ? 25.292 10.441 -16.564 1.00 83.12 521 LYS A C 1
ATOM 4145 O O . LYS A 1 521 ? 24.797 10.513 -17.678 1.00 83.12 521 LYS A O 1
ATOM 4150 N N . ASN A 1 522 ? 26.589 10.638 -16.328 1.00 86.12 522 ASN A N 1
ATOM 4151 C CA . ASN A 1 522 ? 27.553 11.025 -17.356 1.00 86.12 522 ASN A CA 1
ATOM 4152 C C . ASN A 1 522 ? 28.372 9.798 -17.759 1.00 86.12 522 ASN A C 1
ATOM 4154 O O . ASN A 1 522 ? 29.280 9.391 -17.036 1.00 86.12 522 ASN A O 1
ATOM 4158 N N . VAL A 1 523 ? 28.012 9.185 -18.880 1.00 90.44 523 VAL A N 1
ATOM 4159 C CA . VAL A 1 523 ? 28.727 8.030 -19.436 1.00 90.44 523 VAL A CA 1
ATOM 4160 C C . VAL A 1 523 ? 29.867 8.469 -20.339 1.00 90.44 523 VAL A C 1
ATOM 4162 O O . VAL A 1 523 ? 29.783 9.498 -21.012 1.00 90.44 523 VAL A O 1
ATOM 4165 N N . ILE A 1 524 ? 30.930 7.670 -20.362 1.00 91.06 524 ILE A N 1
ATOM 4166 C CA . ILE A 1 524 ? 32.092 7.923 -21.211 1.00 91.06 524 ILE A CA 1
ATOM 4167 C C . ILE A 1 524 ? 31.650 7.913 -22.681 1.00 91.06 524 ILE A C 1
ATOM 4169 O O . ILE A 1 524 ? 30.858 7.072 -23.105 1.00 91.06 524 ILE A O 1
ATOM 4173 N N . GLY A 1 525 ? 32.124 8.904 -23.440 1.00 93.31 525 GLY A N 1
ATOM 4174 C CA . GLY A 1 525 ? 31.810 9.071 -24.859 1.00 93.31 525 GLY A CA 1
ATOM 4175 C C . GLY A 1 525 ? 30.334 9.306 -25.169 1.00 93.31 525 GLY A C 1
ATOM 4176 O O . GLY A 1 525 ? 29.904 8.999 -26.275 1.00 93.31 525 GLY A O 1
ATOM 4177 N N . ASN A 1 526 ? 29.537 9.773 -24.197 1.00 94.62 526 ASN A N 1
ATOM 4178 C CA . ASN A 1 526 ? 28.086 9.926 -24.336 1.00 94.62 526 ASN A CA 1
ATOM 4179 C C . ASN A 1 526 ? 27.387 8.654 -24.856 1.00 94.62 526 ASN A C 1
ATOM 4181 O O . ASN A 1 526 ? 26.370 8.726 -25.544 1.00 94.62 526 ASN A O 1
ATOM 4185 N N . ASN A 1 527 ? 27.940 7.483 -24.532 1.00 94.62 527 ASN A N 1
ATOM 4186 C CA . ASN A 1 527 ? 27.490 6.192 -25.023 1.00 94.62 527 ASN A CA 1
ATOM 4187 C C . ASN A 1 527 ? 26.693 5.469 -23.927 1.00 94.62 527 ASN A C 1
ATOM 4189 O O . ASN A 1 527 ? 27.277 4.773 -23.095 1.00 94.62 527 ASN A O 1
ATOM 4193 N N . PRO A 1 528 ? 25.357 5.640 -23.860 1.00 92.62 528 PRO A N 1
ATOM 4194 C CA . PRO A 1 528 ? 24.569 5.113 -22.750 1.00 92.62 528 PRO A CA 1
ATOM 4195 C C . PRO A 1 528 ? 24.651 3.590 -22.650 1.00 92.62 528 PRO A C 1
ATOM 4197 O O . PRO A 1 528 ? 24.609 3.048 -21.550 1.00 92.62 528 PRO A O 1
ATOM 4200 N N . MET A 1 529 ? 24.805 2.898 -23.773 1.00 94.06 529 MET A N 1
ATOM 4201 C CA . MET A 1 529 ? 24.655 1.447 -23.834 1.00 94.06 529 MET A CA 1
ATOM 4202 C C . MET A 1 529 ? 25.983 0.711 -24.058 1.00 94.06 529 MET A C 1
ATOM 4204 O O . MET A 1 529 ? 25.956 -0.481 -24.331 1.00 94.06 529 MET A O 1
ATOM 4208 N N . ASN A 1 530 ? 27.133 1.390 -23.954 1.00 92.94 530 ASN A N 1
ATOM 4209 C CA . ASN A 1 530 ? 28.454 0.819 -24.266 1.00 92.94 530 ASN A CA 1
ATOM 4210 C C . ASN A 1 530 ? 28.498 0.149 -25.653 1.00 92.94 530 ASN A C 1
ATOM 4212 O O . ASN A 1 530 ? 29.027 -0.943 -25.836 1.00 92.94 530 ASN A O 1
ATOM 4216 N N . ILE A 1 531 ? 27.930 0.814 -26.658 1.00 92.19 531 ILE A N 1
ATOM 4217 C CA . ILE A 1 531 ? 27.932 0.337 -28.044 1.00 92.19 531 ILE A CA 1
ATOM 4218 C C . ILE A 1 531 ? 29.364 0.310 -28.578 1.00 92.19 531 ILE A C 1
ATOM 4220 O O . ILE A 1 531 ? 30.068 1.321 -28.509 1.00 92.19 531 ILE A O 1
ATOM 4224 N N . LYS A 1 532 ? 29.780 -0.813 -29.164 1.00 88.00 532 LYS A N 1
ATOM 4225 C CA . LYS A 1 532 ? 31.044 -0.918 -29.907 1.00 88.00 532 LYS A CA 1
ATOM 4226 C C . LYS A 1 532 ? 30.916 -0.336 -31.318 1.00 88.00 532 LYS A C 1
ATOM 4228 O O . LYS A 1 532 ? 29.833 -0.316 -31.898 1.00 88.00 532 LYS A O 1
ATOM 4233 N N . GLY A 1 533 ? 32.037 0.089 -31.900 1.00 86.19 533 GLY A N 1
ATOM 4234 C CA . GLY A 1 533 ? 32.083 0.647 -33.258 1.00 86.19 533 GLY A CA 1
ATOM 4235 C C . GLY A 1 533 ? 32.289 2.159 -33.270 1.00 86.19 533 GLY A C 1
ATOM 4236 O O . GLY A 1 533 ? 32.965 2.680 -32.389 1.00 86.19 533 GLY A O 1
ATOM 4237 N N . ASN A 1 534 ? 31.769 2.843 -34.292 1.00 90.94 534 ASN A N 1
ATOM 4238 C CA . ASN A 1 534 ? 31.921 4.289 -34.476 1.00 90.94 534 ASN A CA 1
ATOM 4239 C C . ASN A 1 534 ? 30.626 5.018 -34.100 1.00 90.94 534 ASN A C 1
ATOM 4241 O O . ASN A 1 534 ? 29.556 4.653 -34.585 1.00 90.94 534 ASN A O 1
ATOM 4245 N N . GLY A 1 535 ? 30.739 6.054 -33.272 1.00 93.19 535 GLY A N 1
ATOM 4246 C CA . GLY A 1 535 ? 29.723 7.096 -33.135 1.00 93.19 535 GLY A CA 1
ATOM 4247 C C . GLY A 1 535 ? 30.009 8.263 -34.084 1.00 93.19 535 GLY A C 1
ATOM 4248 O O . GLY A 1 535 ? 30.924 8.192 -34.908 1.00 93.19 535 GLY A O 1
ATOM 4249 N N . ASP A 1 536 ? 29.248 9.351 -33.968 1.00 93.75 536 ASP A N 1
ATOM 4250 C CA . ASP A 1 536 ? 29.428 10.553 -34.802 1.00 93.75 536 ASP A CA 1
ATOM 4251 C C . ASP A 1 536 ? 30.754 11.290 -34.526 1.00 93.75 536 ASP A C 1
ATOM 4253 O O . ASP A 1 536 ? 31.237 12.020 -35.388 1.00 93.75 536 ASP A O 1
ATOM 4257 N N . LEU A 1 537 ? 31.390 11.035 -33.377 1.00 95.19 537 LEU A N 1
ATOM 4258 C CA . LEU A 1 537 ? 32.751 11.475 -33.048 1.00 95.19 537 LEU A CA 1
ATOM 4259 C C . LEU A 1 537 ? 33.790 10.343 -33.131 1.00 95.19 537 LEU A C 1
ATOM 4261 O O . LEU A 1 537 ? 34.873 10.438 -32.550 1.00 95.19 537 LEU A O 1
ATOM 4265 N N . GLY A 1 538 ? 33.477 9.250 -33.827 1.00 95.38 538 GLY A N 1
ATOM 4266 C CA . GLY A 1 538 ? 34.374 8.105 -33.963 1.00 95.38 538 GLY A CA 1
ATOM 4267 C C . GLY A 1 538 ? 34.368 7.216 -32.721 1.00 95.38 538 GLY A C 1
ATOM 4268 O O . GLY A 1 538 ? 33.319 6.696 -32.340 1.00 95.38 538 GLY A O 1
ATOM 4269 N N . GLN A 1 539 ? 35.533 6.988 -32.109 1.00 95.50 539 GLN A N 1
ATOM 4270 C CA . GLN A 1 539 ? 35.697 6.004 -31.033 1.00 95.50 539 GLN A CA 1
ATOM 4271 C C . GLN A 1 539 ? 36.395 6.590 -29.807 1.00 95.50 539 GLN A C 1
ATOM 4273 O O . GLN A 1 539 ? 37.224 7.491 -29.922 1.00 95.50 539 GLN A O 1
ATOM 4278 N N . VAL A 1 540 ? 36.096 6.032 -28.638 1.00 93.00 540 VAL A N 1
ATOM 4279 C CA . VAL A 1 540 ? 36.766 6.313 -27.367 1.00 93.00 540 VAL A CA 1
ATOM 4280 C C . VAL A 1 540 ? 37.257 5.002 -26.757 1.00 93.00 540 VAL A C 1
ATOM 4282 O O . VAL A 1 540 ? 36.586 3.974 -26.845 1.00 93.00 540 VAL A O 1
ATOM 4285 N N . ALA A 1 541 ? 38.454 5.030 -26.176 1.00 90.44 541 ALA A N 1
ATOM 4286 C CA . ALA A 1 541 ? 39.046 3.878 -25.511 1.00 90.44 541 ALA A CA 1
ATOM 4287 C C . ALA A 1 541 ? 38.487 3.746 -24.087 1.00 90.44 541 ALA A C 1
ATOM 4289 O O . ALA A 1 541 ? 38.530 4.708 -23.316 1.00 90.44 541 ALA A O 1
ATOM 4290 N N . ILE A 1 542 ? 37.968 2.569 -23.742 1.00 85.25 542 ILE A N 1
ATOM 4291 C CA . ILE A 1 542 ? 37.432 2.253 -22.415 1.00 85.25 542 ILE A CA 1
ATOM 4292 C C . ILE A 1 542 ? 37.976 0.889 -21.987 1.00 85.25 542 ILE A C 1
ATOM 4294 O O . ILE A 1 542 ? 37.976 -0.065 -22.764 1.00 85.25 542 ILE A O 1
ATOM 4298 N N . ASP A 1 543 ? 38.433 0.792 -20.742 1.00 83.50 543 ASP A N 1
ATOM 4299 C CA . ASP A 1 543 ? 38.807 -0.490 -20.149 1.00 83.50 543 ASP A CA 1
ATOM 4300 C C . ASP A 1 543 ? 37.539 -1.305 -19.850 1.00 83.50 543 ASP A C 1
ATOM 4302 O O . ASP A 1 543 ? 36.621 -0.830 -19.179 1.00 83.50 543 ASP A O 1
ATOM 4306 N N . THR A 1 544 ? 37.482 -2.539 -20.347 1.00 79.50 544 THR A N 1
ATOM 4307 C CA . THR A 1 544 ? 36.324 -3.436 -20.231 1.00 79.50 544 THR A CA 1
ATOM 4308 C C . THR A 1 544 ? 36.760 -4.841 -19.809 1.00 79.50 544 THR A C 1
ATOM 4310 O O . THR A 1 544 ? 37.920 -5.073 -19.472 1.00 79.50 544 THR A O 1
ATOM 4313 N N . HIS A 1 545 ? 35.832 -5.791 -19.781 1.00 79.38 545 HIS A N 1
ATOM 4314 C CA . HIS A 1 545 ? 36.123 -7.211 -19.639 1.00 79.38 545 HIS A CA 1
ATOM 4315 C C . HIS A 1 545 ? 35.483 -7.995 -20.782 1.00 79.38 545 HIS A C 1
ATOM 4317 O O . HIS A 1 545 ? 34.386 -7.657 -21.221 1.00 79.38 545 HIS A O 1
ATOM 4323 N N . GLU A 1 546 ? 36.145 -9.060 -21.219 1.00 73.81 546 GLU A N 1
ATOM 4324 C CA . GLU A 1 546 ? 35.684 -9.919 -22.310 1.00 73.81 546 GLU A CA 1
ATOM 4325 C C . GLU A 1 546 ? 35.833 -11.392 -21.941 1.00 73.81 546 GLU A C 1
ATOM 4327 O O . GLU A 1 546 ? 36.748 -11.772 -21.205 1.00 73.81 546 GLU A O 1
ATOM 4332 N N . THR A 1 547 ? 34.950 -12.225 -22.493 1.00 73.50 547 THR A N 1
ATOM 4333 C CA . THR A 1 547 ? 35.103 -13.682 -22.447 1.00 73.50 547 THR A CA 1
ATOM 4334 C C . THR A 1 547 ? 35.784 -14.156 -23.722 1.00 73.50 547 THR A C 1
ATOM 4336 O O . THR A 1 547 ? 35.244 -14.032 -24.823 1.00 73.50 547 THR A O 1
ATOM 4339 N N . LEU A 1 548 ? 36.991 -14.697 -23.574 1.00 74.06 548 LEU A N 1
ATOM 4340 C CA . LEU A 1 548 ? 37.781 -15.262 -24.663 1.00 74.06 548 LEU A CA 1
ATOM 4341 C C . LEU A 1 548 ? 37.121 -16.534 -25.226 1.00 74.06 548 LEU A C 1
ATOM 4343 O O . LEU A 1 548 ? 36.276 -17.160 -24.589 1.00 74.06 548 LEU A O 1
ATOM 4347 N N . LYS A 1 549 ? 37.550 -16.977 -26.418 1.00 69.00 549 LYS A N 1
ATOM 4348 C CA . LYS A 1 549 ? 37.027 -18.201 -27.067 1.00 69.00 549 LYS A CA 1
ATOM 4349 C C . LYS A 1 549 ? 37.181 -19.474 -26.218 1.00 69.00 549 LYS A C 1
ATOM 4351 O O . LYS A 1 549 ? 36.454 -20.434 -26.440 1.00 69.00 549 LYS A O 1
ATOM 4356 N N . ASN A 1 550 ? 38.118 -19.484 -25.269 1.00 69.06 550 ASN A N 1
ATOM 4357 C CA . ASN A 1 550 ? 38.342 -20.574 -24.313 1.00 69.06 550 ASN A CA 1
ATOM 4358 C C . ASN A 1 550 ? 37.436 -20.487 -23.060 1.00 69.06 550 ASN A C 1
ATOM 4360 O O . ASN A 1 550 ? 37.555 -21.328 -22.175 1.00 69.06 550 ASN A O 1
ATOM 4364 N N . GLY A 1 551 ? 36.552 -19.485 -22.970 1.00 68.62 551 GLY A N 1
ATOM 4365 C CA . GLY A 1 551 ? 35.648 -19.256 -21.839 1.00 68.62 551 GLY A CA 1
ATOM 4366 C C . GLY A 1 551 ? 36.240 -18.431 -20.689 1.00 68.62 551 GLY A C 1
ATOM 4367 O O . GLY A 1 551 ? 35.558 -18.219 -19.686 1.00 68.62 551 GLY A O 1
ATOM 4368 N N . GLU A 1 552 ? 37.482 -17.957 -20.806 1.00 75.50 552 GLU A N 1
ATOM 4369 C CA . GLU A 1 552 ? 38.149 -17.174 -19.763 1.00 75.50 552 GLU A CA 1
ATOM 4370 C C . GLU A 1 552 ? 37.699 -15.705 -19.779 1.00 75.50 552 GLU A C 1
ATOM 4372 O O . GLU A 1 552 ? 37.713 -15.057 -20.823 1.00 75.50 552 GLU A O 1
ATOM 4377 N N . TYR A 1 553 ? 37.312 -15.175 -18.613 1.00 76.69 553 TYR A N 1
ATOM 4378 C CA . TYR A 1 553 ? 36.865 -13.789 -18.444 1.00 76.69 553 TYR A CA 1
ATOM 4379 C C . TYR A 1 553 ? 38.024 -12.900 -17.991 1.00 76.69 553 TYR A C 1
ATOM 4381 O O . TYR A 1 553 ? 38.452 -12.989 -16.835 1.00 76.69 553 TYR A O 1
ATOM 4389 N N . VAL A 1 554 ? 38.510 -12.036 -18.881 1.00 81.06 554 VAL A N 1
ATOM 4390 C CA . VAL A 1 554 ? 39.727 -11.236 -18.678 1.00 81.06 554 VAL A CA 1
ATOM 4391 C C . VAL A 1 554 ? 39.455 -9.734 -18.821 1.00 81.06 554 VAL A C 1
ATOM 4393 O O . VAL A 1 554 ? 38.597 -9.343 -19.615 1.00 81.06 554 VAL A O 1
ATOM 4396 N N . PRO A 1 555 ? 40.165 -8.866 -18.077 1.00 81.56 555 PRO A N 1
ATOM 4397 C CA . PRO A 1 555 ? 40.137 -7.429 -18.322 1.00 81.56 555 PRO A CA 1
ATOM 4398 C C . PRO A 1 555 ? 40.861 -7.096 -19.635 1.00 81.56 555 PRO A C 1
ATOM 4400 O O . PRO A 1 555 ? 41.975 -7.563 -19.876 1.00 81.56 555 PRO A O 1
ATOM 4403 N N . VAL A 1 556 ? 40.253 -6.250 -20.463 1.00 81.06 556 VAL A N 1
ATOM 4404 C CA . VAL A 1 556 ? 40.805 -5.758 -21.731 1.00 81.06 556 VAL A CA 1
ATOM 4405 C C . VAL A 1 556 ? 40.948 -4.246 -21.637 1.00 81.06 556 VAL A C 1
ATOM 4407 O O . VAL A 1 556 ? 39.976 -3.536 -21.379 1.00 81.06 556 VAL A O 1
ATOM 4410 N N . LYS A 1 557 ? 42.174 -3.746 -21.822 1.00 82.75 557 LYS A N 1
ATOM 4411 C CA . LYS A 1 557 ? 42.464 -2.312 -21.747 1.00 82.75 557 LYS A CA 1
ATOM 4412 C C . LYS A 1 557 ? 42.316 -1.633 -23.100 1.00 82.75 557 LYS A C 1
ATOM 4414 O O . LYS A 1 557 ? 42.787 -2.158 -24.106 1.00 82.75 557 LYS A O 1
ATOM 4419 N N . GLY A 1 558 ? 41.738 -0.436 -23.092 1.00 79.19 558 GLY A N 1
ATOM 4420 C CA . GLY A 1 558 ? 41.648 0.429 -24.267 1.00 79.19 558 GLY A CA 1
ATOM 4421 C C . GLY A 1 558 ? 40.769 -0.102 -25.404 1.00 79.19 558 GLY A C 1
ATOM 4422 O O . GLY A 1 558 ? 41.020 0.220 -26.567 1.00 79.19 558 GLY A O 1
ATOM 4423 N N . GLU A 1 559 ? 39.746 -0.897 -25.085 1.00 84.56 559 GLU A N 1
ATOM 4424 C CA . GLU A 1 559 ? 38.771 -1.370 -26.070 1.00 84.56 559 GLU A CA 1
ATOM 4425 C C . GLU A 1 559 ? 38.009 -0.173 -26.663 1.00 84.56 559 GLU A C 1
ATOM 4427 O O . GLU A 1 559 ? 37.684 0.792 -25.965 1.00 84.56 559 GLU A O 1
ATOM 4432 N N . LYS A 1 560 ? 37.748 -0.203 -27.974 1.00 89.94 560 LYS A N 1
ATOM 4433 C CA . LYS A 1 560 ? 37.178 0.941 -28.696 1.00 89.94 560 LYS A CA 1
ATOM 4434 C C . LYS A 1 560 ? 35.652 0.895 -28.730 1.00 89.94 560 LYS A C 1
ATOM 4436 O O . LYS A 1 560 ? 35.051 0.080 -29.434 1.00 89.94 560 LYS A O 1
ATOM 4441 N N . PHE A 1 561 ? 35.033 1.840 -28.035 1.00 92.81 561 PHE A N 1
ATOM 4442 C CA . PHE A 1 561 ? 33.589 2.053 -28.023 1.00 92.81 561 PHE A CA 1
ATOM 4443 C C . PHE A 1 561 ? 33.206 3.269 -28.856 1.00 92.81 561 PHE A C 1
ATOM 4445 O O . PHE A 1 561 ? 34.014 4.174 -29.060 1.00 92.81 561 PHE A O 1
ATOM 4452 N N . ALA A 1 562 ? 31.963 3.303 -29.329 1.00 95.44 562 ALA A N 1
ATOM 4453 C CA . ALA A 1 562 ? 31.435 4.439 -30.067 1.00 95.44 562 ALA A CA 1
ATOM 4454 C C . ALA A 1 562 ? 31.468 5.706 -29.199 1.00 95.44 562 ALA A C 1
ATOM 4456 O O . ALA A 1 562 ? 31.091 5.669 -28.024 1.00 95.44 562 ALA A O 1
ATOM 4457 N N . ASN A 1 563 ? 31.927 6.811 -29.784 1.00 97.12 563 ASN A N 1
ATOM 4458 C CA . ASN A 1 563 ? 31.987 8.122 -29.151 1.00 97.12 563 ASN A CA 1
ATOM 4459 C C . ASN A 1 563 ? 30.967 9.057 -29.800 1.00 97.12 563 ASN A C 1
ATOM 4461 O O . ASN A 1 563 ? 30.967 9.210 -31.024 1.00 97.12 563 ASN A O 1
ATOM 4465 N N . PHE A 1 564 ? 30.122 9.675 -28.980 1.00 96.94 564 PHE A N 1
ATOM 4466 C CA . PHE A 1 564 ? 29.010 10.492 -29.430 1.00 96.94 564 PHE A CA 1
ATOM 4467 C C . PHE A 1 564 ? 29.132 11.955 -29.001 1.00 96.94 564 PHE A C 1
ATOM 4469 O O . PHE A 1 564 ? 29.588 12.266 -27.898 1.00 96.94 564 PHE A O 1
ATOM 4476 N N . SER A 1 565 ? 28.655 12.866 -29.845 1.00 96.06 565 SER A N 1
ATOM 4477 C CA . SER A 1 565 ? 28.618 14.311 -29.571 1.00 96.06 565 SER A CA 1
ATOM 4478 C C . SER A 1 565 ? 27.728 14.689 -28.385 1.00 96.06 565 SER A C 1
ATOM 4480 O O . SER A 1 565 ? 27.975 15.685 -27.707 1.00 96.06 565 SER A O 1
ATOM 4482 N N . SER A 1 566 ? 26.703 13.882 -28.107 1.00 94.75 566 SER A N 1
ATOM 4483 C CA . SER A 1 566 ? 25.751 14.077 -27.012 1.00 94.75 566 SER A CA 1
ATOM 4484 C C . SER A 1 566 ? 25.093 12.761 -26.598 1.00 94.75 566 SER A C 1
ATOM 4486 O O . SER A 1 566 ? 25.098 11.786 -27.350 1.00 94.75 566 SER A O 1
ATOM 4488 N N . GLU A 1 567 ? 24.482 12.724 -25.409 1.00 90.50 567 GLU A N 1
ATOM 4489 C CA . GLU A 1 567 ? 23.720 11.549 -24.952 1.00 90.50 567 GLU A CA 1
ATOM 4490 C C . GLU A 1 567 ? 22.534 11.240 -25.887 1.00 90.50 567 GLU A C 1
ATOM 4492 O O . GLU A 1 567 ? 22.169 10.079 -26.055 1.00 90.50 567 GLU A O 1
ATOM 4497 N N . ASP A 1 568 ? 21.941 12.258 -26.522 1.00 92.94 568 ASP A N 1
ATOM 4498 C CA . ASP A 1 568 ? 20.868 12.075 -27.507 1.00 92.94 568 ASP A CA 1
ATOM 4499 C C . ASP A 1 568 ? 21.382 11.409 -28.787 1.00 92.94 568 ASP A C 1
ATOM 4501 O O . ASP A 1 568 ? 20.737 10.490 -29.296 1.00 92.94 568 ASP A O 1
ATOM 4505 N N . ALA A 1 569 ? 22.568 11.803 -29.265 1.00 95.44 569 ALA A N 1
ATOM 4506 C CA . ALA A 1 569 ? 23.232 11.130 -30.379 1.00 95.44 569 ALA A CA 1
ATOM 4507 C C . ALA A 1 569 ? 23.560 9.668 -30.029 1.00 95.44 569 ALA A C 1
ATOM 4509 O O . ALA A 1 569 ? 23.289 8.772 -30.828 1.00 95.44 569 ALA A O 1
ATOM 4510 N N . GLY A 1 570 ? 24.041 9.406 -28.809 1.00 95.12 570 GLY A N 1
ATOM 4511 C CA . GLY A 1 570 ? 24.286 8.046 -28.326 1.00 95.12 570 GLY A CA 1
ATOM 4512 C C . GLY A 1 570 ? 23.015 7.205 -28.188 1.00 95.12 570 GLY A C 1
ATOM 4513 O O . GLY A 1 570 ? 22.995 6.040 -28.587 1.00 95.12 570 GLY A O 1
ATOM 4514 N N . PHE A 1 571 ? 21.922 7.783 -27.680 1.00 95.50 571 PHE A N 1
ATOM 4515 C CA . PHE A 1 571 ? 20.621 7.109 -27.623 1.00 95.50 571 PHE A CA 1
ATOM 4516 C C . PHE A 1 571 ? 20.082 6.810 -29.026 1.00 95.50 571 PHE A C 1
ATOM 4518 O O . PHE A 1 571 ? 19.587 5.712 -29.268 1.00 95.50 571 PHE A O 1
ATOM 4525 N N . LYS A 1 572 ? 20.221 7.739 -29.977 1.00 95.62 572 LYS A N 1
ATOM 4526 C CA . LYS A 1 572 ? 19.856 7.480 -31.373 1.00 95.62 572 LYS A CA 1
ATOM 4527 C C . LYS A 1 572 ? 20.703 6.350 -31.966 1.00 95.62 572 LYS A C 1
ATOM 4529 O O . LYS A 1 572 ? 20.138 5.427 -32.542 1.00 95.62 572 LYS A O 1
ATOM 4534 N N . GLY A 1 573 ? 22.021 6.377 -31.765 1.00 96.25 573 GLY A N 1
ATOM 4535 C CA . GLY A 1 573 ? 22.922 5.314 -32.220 1.00 96.25 573 GLY A CA 1
ATOM 4536 C C . GLY A 1 573 ? 22.550 3.941 -31.653 1.00 96.25 573 GLY A C 1
ATOM 4537 O O . GLY A 1 573 ? 22.605 2.940 -32.363 1.00 96.25 573 GLY A O 1
ATOM 4538 N N . TYR A 1 574 ? 22.089 3.892 -30.401 1.00 97.31 574 TYR A N 1
ATOM 4539 C CA . TYR A 1 574 ? 21.547 2.674 -29.798 1.00 97.31 574 TYR A CA 1
ATOM 4540 C C . TYR A 1 574 ? 20.288 2.166 -30.509 1.00 97.31 574 TYR A C 1
ATOM 4542 O O . TYR A 1 574 ? 20.196 0.985 -30.841 1.00 97.31 574 TYR A O 1
ATOM 4550 N N . ILE A 1 575 ? 19.323 3.051 -30.759 1.00 97.25 575 ILE A N 1
ATOM 4551 C CA . ILE A 1 575 ? 18.093 2.702 -31.474 1.00 97.25 575 ILE A CA 1
ATOM 4552 C C . ILE A 1 575 ? 18.406 2.199 -32.890 1.00 97.25 575 ILE A C 1
ATOM 4554 O O . ILE A 1 575 ? 17.879 1.161 -33.289 1.00 97.25 575 ILE A O 1
ATOM 4558 N N . ASP A 1 576 ? 19.300 2.878 -33.613 1.00 95.94 576 ASP A N 1
ATOM 4559 C CA . ASP A 1 576 ? 19.728 2.478 -34.959 1.00 95.94 576 ASP A CA 1
ATOM 4560 C C . ASP A 1 576 ? 20.401 1.084 -34.937 1.00 95.94 576 ASP A C 1
ATOM 4562 O O . ASP A 1 576 ? 20.196 0.256 -35.833 1.00 95.94 576 ASP A O 1
ATOM 4566 N N . LEU A 1 577 ? 21.180 0.782 -33.889 1.00 96.19 577 LEU A N 1
ATOM 4567 C CA . LEU A 1 577 ? 21.790 -0.535 -33.688 1.00 96.19 577 LEU A CA 1
ATOM 4568 C C . LEU A 1 577 ? 20.743 -1.622 -33.420 1.00 96.19 577 LEU A C 1
ATOM 4570 O O . LEU A 1 577 ? 20.827 -2.703 -34.007 1.00 96.19 577 LEU A O 1
ATOM 4574 N N . LEU A 1 578 ? 19.759 -1.354 -32.557 1.00 96.94 578 LEU A N 1
ATOM 4575 C CA . LEU A 1 578 ? 18.666 -2.294 -32.311 1.00 96.94 578 LEU A CA 1
ATOM 4576 C C . LEU A 1 578 ? 17.912 -2.601 -33.605 1.00 96.94 578 LEU A C 1
ATOM 4578 O O . LEU A 1 578 ? 17.705 -3.762 -33.944 1.00 96.94 578 LEU A O 1
ATOM 4582 N N . GLU A 1 579 ? 17.537 -1.572 -34.357 1.00 95.88 579 GLU A N 1
ATOM 4583 C CA . GLU A 1 579 ? 16.757 -1.732 -35.582 1.00 95.88 579 GLU A CA 1
ATOM 4584 C C . GLU A 1 579 ? 17.521 -2.530 -36.650 1.00 95.88 579 GLU A C 1
ATOM 4586 O O . GLU A 1 579 ? 16.959 -3.437 -37.275 1.00 95.88 579 GLU A O 1
ATOM 4591 N N . SER A 1 580 ? 18.814 -2.240 -36.821 1.00 95.19 580 SER A N 1
ATOM 4592 C CA . SER A 1 580 ? 19.646 -2.850 -37.862 1.00 95.19 580 SER A CA 1
ATOM 4593 C C . SER A 1 580 ? 20.156 -4.251 -37.508 1.00 95.19 580 SER A C 1
ATOM 4595 O O . SER A 1 580 ? 20.141 -5.131 -38.380 1.00 95.19 580 SER A O 1
ATOM 4597 N N . ASN A 1 581 ? 20.592 -4.471 -36.263 1.00 95.56 581 ASN A N 1
ATOM 4598 C CA . ASN A 1 581 ? 21.304 -5.678 -35.834 1.00 95.56 581 ASN A CA 1
ATOM 4599 C C . ASN A 1 581 ? 20.503 -6.572 -34.876 1.00 95.56 581 ASN A C 1
ATOM 4601 O O . ASN A 1 581 ? 20.603 -7.788 -35.002 1.00 95.56 581 ASN A O 1
ATOM 4605 N N . PHE A 1 582 ? 19.700 -5.998 -33.975 1.00 97.25 582 PHE A N 1
ATOM 4606 C CA . PHE A 1 582 ? 18.930 -6.720 -32.944 1.00 97.25 582 PHE A CA 1
ATOM 4607 C C . PHE A 1 582 ? 17.420 -6.536 -33.146 1.00 97.25 582 PHE A C 1
ATOM 4609 O O . PHE A 1 582 ? 16.684 -6.090 -32.262 1.00 97.25 582 PHE A O 1
ATOM 4616 N N . ASN A 1 583 ? 16.957 -6.825 -34.364 1.00 97.38 583 ASN A N 1
ATOM 4617 C CA . ASN A 1 583 ? 15.635 -6.408 -34.825 1.00 97.38 583 ASN A CA 1
ATOM 4618 C C . ASN A 1 583 ? 14.479 -7.043 -34.027 1.00 97.38 583 ASN A C 1
ATOM 4620 O O . ASN A 1 583 ? 13.449 -6.399 -33.838 1.00 97.38 583 ASN A O 1
ATOM 4624 N N . ASP A 1 584 ? 14.648 -8.264 -33.517 1.00 97.69 584 ASP A N 1
ATOM 4625 C CA . ASP A 1 584 ? 13.628 -8.910 -32.682 1.00 97.69 584 ASP A CA 1
ATOM 4626 C C . ASP A 1 584 ? 13.509 -8.232 -31.312 1.00 97.69 584 ASP A C 1
ATOM 4628 O O . ASP A 1 584 ? 12.395 -7.970 -30.848 1.00 97.69 584 ASP A O 1
ATOM 4632 N N . ALA A 1 585 ? 14.641 -7.841 -30.710 1.00 97.94 585 ALA A N 1
ATOM 4633 C CA . ALA A 1 585 ? 14.638 -7.024 -29.499 1.00 97.94 585 ALA A CA 1
ATOM 4634 C C . ALA A 1 585 ? 13.960 -5.679 -29.771 1.00 97.94 585 ALA A C 1
ATOM 4636 O O . ALA A 1 585 ? 13.087 -5.266 -29.008 1.00 9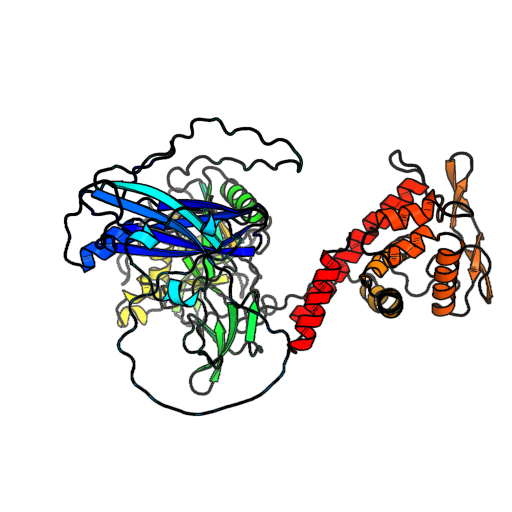7.94 585 ALA A O 1
ATOM 4637 N N . TYR A 1 586 ? 14.282 -5.033 -30.895 1.00 98.19 586 TYR A N 1
ATOM 4638 C CA . TYR A 1 586 ? 13.649 -3.781 -31.302 1.00 98.19 586 TYR A CA 1
ATOM 4639 C C . TYR A 1 586 ? 12.124 -3.905 -31.415 1.00 98.19 586 TYR A C 1
ATOM 4641 O O . TYR A 1 586 ? 11.388 -3.136 -30.797 1.00 98.19 586 TYR A O 1
ATOM 4649 N N . LYS A 1 587 ? 11.635 -4.909 -32.150 1.00 97.44 587 LYS A N 1
ATOM 4650 C CA . LYS A 1 587 ? 10.199 -5.166 -32.341 1.00 97.44 587 LYS A CA 1
ATOM 4651 C C . LYS A 1 587 ? 9.479 -5.452 -31.026 1.00 97.44 587 LYS A C 1
ATOM 4653 O O . LYS A 1 587 ? 8.360 -4.981 -30.835 1.00 97.44 587 LYS A O 1
ATOM 4658 N N . SER A 1 588 ? 10.125 -6.158 -30.096 1.00 97.56 588 SER A N 1
ATOM 4659 C CA . SER A 1 588 ? 9.533 -6.477 -28.790 1.00 97.56 588 SER A CA 1
ATOM 4660 C C . SER A 1 588 ? 9.165 -5.239 -27.958 1.00 97.56 588 SER A C 1
ATOM 4662 O O . SER A 1 588 ? 8.279 -5.314 -27.104 1.00 97.56 588 SER A O 1
ATOM 4664 N N . LEU A 1 589 ? 9.786 -4.082 -28.224 1.00 97.69 589 LEU A N 1
ATOM 4665 C CA . LEU A 1 589 ? 9.480 -2.815 -27.552 1.00 97.69 589 LEU A CA 1
ATOM 4666 C C . LEU A 1 589 ? 8.129 -2.219 -27.974 1.00 97.69 589 LEU A C 1
ATOM 4668 O O . LEU A 1 589 ? 7.610 -1.356 -27.269 1.00 97.69 589 LEU A O 1
ATOM 4672 N N . PHE A 1 590 ? 7.549 -2.687 -29.083 1.00 97.06 590 PHE A N 1
ATOM 4673 C CA . PHE A 1 590 ? 6.339 -2.120 -29.687 1.00 97.06 590 PHE A CA 1
ATOM 4674 C C . PHE A 1 590 ? 5.190 -3.128 -29.845 1.00 97.06 590 PHE A C 1
ATOM 4676 O O . PHE A 1 590 ? 4.203 -2.817 -30.505 1.00 97.06 590 PHE A O 1
ATOM 4683 N N . ASP A 1 591 ? 5.301 -4.314 -29.245 1.00 95.69 591 ASP A N 1
ATOM 4684 C CA . ASP A 1 591 ? 4.293 -5.379 -29.311 1.00 95.69 591 ASP A CA 1
ATOM 4685 C C . ASP A 1 591 ? 3.946 -5.872 -27.902 1.00 95.69 591 ASP A C 1
ATOM 4687 O O . ASP A 1 591 ? 4.750 -6.553 -27.267 1.00 95.69 591 ASP A O 1
ATOM 4691 N N . ASP A 1 592 ? 2.751 -5.548 -27.404 1.00 95.50 592 ASP A N 1
ATOM 4692 C CA . ASP A 1 592 ? 2.278 -5.891 -26.051 1.00 95.50 592 ASP A CA 1
ATOM 4693 C C . ASP A 1 592 ? 2.153 -7.395 -25.771 1.00 95.50 592 ASP A C 1
ATOM 4695 O O . ASP A 1 592 ? 2.057 -7.787 -24.605 1.00 95.50 592 ASP A O 1
ATOM 4699 N N . SER A 1 593 ? 2.210 -8.248 -26.797 1.00 95.69 593 SER A N 1
ATOM 4700 C CA . SER A 1 593 ? 2.298 -9.699 -26.607 1.00 95.69 593 SER A CA 1
ATOM 4701 C C . SER A 1 593 ? 3.689 -10.166 -26.159 1.00 95.69 593 SER A C 1
ATOM 4703 O O . SER A 1 593 ? 3.813 -11.252 -25.591 1.00 95.69 593 SER A O 1
ATOM 4705 N N . LYS A 1 594 ? 4.723 -9.343 -26.379 1.00 97.00 594 LYS A N 1
ATOM 4706 C CA . LYS A 1 594 ? 6.129 -9.642 -26.076 1.00 97.00 594 LYS A CA 1
ATOM 4707 C C . LYS A 1 594 ? 6.523 -9.229 -24.662 1.00 97.00 594 LYS A C 1
ATOM 4709 O O . LYS A 1 594 ? 6.008 -8.241 -24.132 1.00 97.00 594 LYS A O 1
ATOM 4714 N N . THR A 1 595 ? 7.475 -9.932 -24.067 1.00 97.88 595 THR A N 1
ATOM 4715 C CA . THR A 1 595 ? 7.950 -9.695 -22.694 1.00 97.88 595 THR A CA 1
ATOM 4716 C C . THR A 1 595 ? 9.427 -9.296 -22.660 1.00 97.88 595 THR A C 1
ATOM 4718 O O . THR A 1 595 ? 10.097 -9.219 -23.695 1.00 97.88 595 THR A O 1
ATOM 4721 N N . ILE A 1 596 ? 9.965 -9.067 -21.456 1.00 98.12 596 ILE A N 1
ATOM 4722 C CA . ILE A 1 596 ? 11.413 -8.910 -21.257 1.00 98.12 596 ILE A CA 1
ATOM 4723 C C . ILE A 1 596 ? 12.208 -10.126 -21.768 1.00 98.12 596 ILE A C 1
ATOM 4725 O O . ILE A 1 596 ? 13.361 -9.979 -22.174 1.00 98.12 596 ILE A O 1
ATOM 4729 N N . ASP A 1 597 ? 11.610 -11.322 -21.783 1.00 97.81 597 ASP A N 1
ATOM 4730 C CA . ASP A 1 597 ? 12.264 -12.520 -22.309 1.00 97.81 597 ASP A CA 1
ATOM 4731 C C . ASP A 1 597 ? 12.540 -12.369 -23.804 1.00 97.81 597 ASP A C 1
ATOM 4733 O O . ASP A 1 597 ? 13.696 -12.506 -24.204 1.00 97.81 597 ASP A O 1
ATOM 4737 N N . ASP A 1 598 ? 11.529 -11.983 -24.591 1.00 98.38 598 ASP A N 1
ATOM 4738 C CA . ASP A 1 598 ? 11.671 -11.730 -26.030 1.00 98.38 598 ASP A CA 1
ATOM 4739 C C . ASP A 1 598 ? 12.720 -10.648 -26.311 1.00 98.38 598 ASP A C 1
ATOM 4741 O O . ASP A 1 598 ? 13.549 -10.805 -27.206 1.00 98.38 598 ASP A O 1
ATOM 4745 N N . PHE A 1 599 ? 12.722 -9.571 -25.517 1.00 98.44 599 PHE A N 1
ATOM 4746 C CA . PHE A 1 599 ? 13.709 -8.502 -25.650 1.00 98.44 599 PHE A CA 1
ATOM 4747 C C . PHE A 1 599 ? 15.135 -9.026 -25.448 1.00 98.44 599 PHE A C 1
ATOM 4749 O O . PHE A 1 599 ? 16.008 -8.809 -26.285 1.00 98.44 599 PHE A O 1
ATOM 4756 N N . THR A 1 600 ? 15.377 -9.758 -24.359 1.00 97.56 600 THR A N 1
ATOM 4757 C CA . THR A 1 600 ? 16.717 -10.283 -24.050 1.00 97.56 600 THR A CA 1
ATOM 4758 C C . THR A 1 600 ? 17.164 -11.396 -25.002 1.00 97.56 600 THR A C 1
ATOM 4760 O O . THR A 1 600 ? 18.338 -11.447 -25.355 1.00 97.56 600 THR A O 1
ATOM 4763 N N . THR A 1 601 ? 16.251 -12.246 -25.476 1.00 96.69 601 THR A N 1
ATOM 4764 C CA . THR A 1 601 ? 16.535 -13.229 -26.533 1.00 96.69 601 THR A CA 1
ATOM 4765 C C . THR A 1 601 ? 16.872 -12.535 -27.849 1.00 96.69 601 THR A C 1
ATOM 4767 O O . THR A 1 601 ? 17.823 -12.929 -28.515 1.00 96.69 601 THR A O 1
ATOM 4770 N N . GLY A 1 602 ? 16.178 -11.450 -28.194 1.00 97.31 602 GLY A N 1
ATOM 4771 C CA . GLY A 1 602 ? 16.501 -10.660 -29.380 1.00 97.31 602 GLY A CA 1
ATOM 4772 C C . GLY A 1 602 ? 17.877 -9.980 -29.329 1.00 97.31 602 GLY A C 1
ATOM 4773 O O . GLY A 1 602 ? 18.468 -9.715 -30.374 1.00 97.31 602 GLY A O 1
ATOM 4774 N N . LEU A 1 603 ? 18.390 -9.691 -28.128 1.00 96.56 603 LEU A N 1
ATOM 4775 C CA . LEU A 1 603 ? 19.730 -9.129 -27.931 1.00 96.56 603 LEU A CA 1
ATOM 4776 C C . LEU A 1 603 ? 20.827 -10.192 -28.029 1.00 96.56 603 LEU A C 1
ATOM 4778 O O . LEU A 1 603 ? 21.885 -9.932 -28.592 1.00 96.56 603 LEU A O 1
ATOM 4782 N N . GLU A 1 604 ? 20.592 -11.373 -27.466 1.00 95.31 604 GLU A N 1
ATOM 4783 C CA . GLU A 1 604 ? 21.647 -12.368 -27.255 1.00 95.31 604 GLU A CA 1
ATOM 4784 C C . GLU A 1 604 ? 21.631 -13.510 -28.276 1.00 95.31 604 GLU A C 1
ATOM 4786 O O . GLU A 1 604 ? 22.685 -14.003 -28.668 1.00 95.31 604 GLU A O 1
ATOM 4791 N N . ASP A 1 605 ? 20.449 -13.907 -28.749 1.00 94.25 605 ASP A N 1
ATOM 4792 C CA . ASP A 1 605 ? 20.277 -15.141 -29.518 1.00 94.25 605 ASP A CA 1
ATOM 4793 C C . ASP A 1 605 ? 20.007 -14.868 -31.012 1.00 94.25 605 ASP A C 1
ATOM 4795 O O . ASP A 1 605 ? 20.341 -15.700 -31.855 1.00 94.25 605 ASP A O 1
ATOM 4799 N N . THR A 1 606 ? 19.424 -13.711 -31.369 1.00 93.38 606 THR A N 1
ATOM 4800 C CA . THR A 1 606 ? 19.009 -13.409 -32.761 1.00 93.38 606 THR A CA 1
ATOM 4801 C C . THR A 1 606 ? 19.702 -12.201 -33.400 1.00 93.38 606 THR A C 1
ATOM 4803 O O . THR A 1 606 ? 19.349 -11.777 -34.505 1.00 93.38 606 THR A O 1
ATOM 4806 N N . GLY A 1 607 ? 20.736 -11.661 -32.749 1.00 90.50 607 GLY A N 1
ATOM 4807 C CA . GLY A 1 607 ? 21.542 -10.572 -33.296 1.00 90.50 607 GLY A CA 1
ATOM 4808 C C . GLY A 1 607 ? 22.278 -10.972 -34.581 1.00 90.50 607 GLY A C 1
ATOM 4809 O O . GLY A 1 607 ? 23.008 -11.963 -34.611 1.00 90.50 607 GLY A O 1
ATOM 4810 N N . LYS A 1 608 ? 22.150 -10.177 -35.654 1.00 91.62 608 LYS A N 1
ATOM 4811 C CA . LYS A 1 608 ? 22.739 -10.503 -36.975 1.00 91.62 608 LYS A CA 1
ATOM 4812 C C . LYS A 1 608 ? 24.263 -10.646 -36.948 1.00 91.62 608 LYS A C 1
ATOM 4814 O O . LYS A 1 608 ? 24.820 -11.436 -37.704 1.00 91.62 608 LYS A O 1
ATOM 4819 N N . LYS A 1 609 ? 24.937 -9.855 -36.112 1.00 87.94 609 LYS A N 1
ATOM 4820 C CA . LYS A 1 609 ? 26.398 -9.868 -35.922 1.00 87.94 609 LYS A CA 1
ATOM 4821 C C . LYS A 1 609 ? 26.827 -10.593 -34.639 1.00 87.94 609 LYS A C 1
ATOM 4823 O O . LYS A 1 609 ? 27.955 -10.403 -34.194 1.00 87.94 609 LYS A O 1
ATOM 4828 N N . GLY A 1 610 ? 25.946 -11.410 -34.062 1.00 89.06 610 GLY A N 1
ATOM 4829 C CA . GLY A 1 610 ? 26.162 -12.085 -32.782 1.00 89.06 610 GLY A CA 1
ATOM 4830 C C . GLY A 1 610 ? 25.493 -11.374 -31.596 1.00 89.06 610 GLY A C 1
ATOM 4831 O O . GLY A 1 610 ? 24.739 -10.418 -31.812 1.00 89.06 610 GLY A O 1
ATOM 4832 N N . PRO A 1 611 ? 25.748 -11.857 -30.363 1.00 91.69 611 PRO A N 1
ATOM 4833 C CA . PRO A 1 611 ? 25.129 -11.353 -29.137 1.00 91.69 611 PRO A CA 1
ATOM 4834 C C . PRO A 1 611 ? 25.521 -9.907 -28.827 1.00 91.69 611 PRO A C 1
ATOM 4836 O O . PRO A 1 611 ? 26.593 -9.443 -29.226 1.00 91.69 611 PRO A O 1
ATOM 4839 N N . TYR A 1 612 ? 24.676 -9.210 -28.066 1.00 91.88 612 TYR A N 1
ATOM 4840 C CA . TYR A 1 612 ? 24.992 -7.881 -27.544 1.00 91.88 612 TYR A CA 1
ATOM 4841 C C . TYR A 1 612 ? 26.154 -7.937 -26.547 1.00 91.88 612 TYR A C 1
ATOM 4843 O O . TYR A 1 612 ? 27.077 -7.126 -26.640 1.00 91.88 612 TYR A O 1
ATOM 4851 N N . ALA A 1 613 ? 26.137 -8.905 -25.624 1.00 86.75 613 ALA A N 1
ATOM 4852 C CA . ALA A 1 613 ? 27.178 -9.074 -24.620 1.00 86.75 613 ALA A CA 1
ATOM 4853 C C . ALA A 1 613 ? 27.577 -10.543 -24.434 1.00 86.75 613 ALA A C 1
ATOM 4855 O O . ALA A 1 613 ? 26.763 -11.414 -24.162 1.00 86.75 613 ALA A O 1
ATOM 4856 N N . THR A 1 614 ? 28.878 -10.826 -24.472 1.00 75.88 614 THR A N 1
ATOM 4857 C CA . THR A 1 614 ? 29.392 -12.189 -24.261 1.00 75.88 614 THR A CA 1
ATOM 4858 C C . THR A 1 614 ? 29.343 -12.624 -22.791 1.00 75.88 614 THR A C 1
ATOM 4860 O O . THR A 1 614 ? 29.289 -13.823 -22.532 1.00 75.88 614 THR A O 1
ATOM 4863 N N . GLY A 1 615 ? 29.294 -11.675 -21.840 1.00 68.94 615 GLY A N 1
ATOM 4864 C CA . GLY A 1 615 ? 29.060 -11.889 -20.401 1.00 68.94 615 GLY A CA 1
ATOM 4865 C C . GLY A 1 615 ? 30.092 -12.783 -19.696 1.00 68.94 615 GLY A C 1
ATOM 4866 O O . GLY A 1 615 ? 30.993 -13.321 -20.322 1.00 68.94 615 GLY A O 1
ATOM 4867 N N . LYS A 1 616 ? 29.977 -12.967 -18.371 1.00 76.00 616 LYS A N 1
ATOM 4868 C CA . LYS A 1 616 ? 30.806 -13.922 -17.606 1.00 76.00 616 LYS A CA 1
ATOM 4869 C C . LYS A 1 616 ? 29.983 -15.168 -17.301 1.00 76.00 616 LYS A C 1
ATOM 4871 O O . LYS A 1 616 ? 28.959 -15.058 -16.634 1.00 76.00 616 LYS A O 1
ATOM 4876 N N . ALA A 1 617 ? 30.456 -16.346 -17.707 1.00 77.12 617 ALA A N 1
ATOM 4877 C CA . ALA A 1 617 ? 29.826 -17.604 -17.312 1.00 77.12 617 ALA A CA 1
ATOM 4878 C C . ALA A 1 617 ? 29.871 -17.762 -15.779 1.00 77.12 617 ALA A C 1
ATOM 4880 O O . ALA A 1 617 ? 30.945 -17.813 -15.172 1.00 77.12 617 ALA A O 1
ATOM 4881 N N . GLN A 1 618 ? 28.704 -17.794 -15.129 1.00 76.25 618 GLN A N 1
ATOM 4882 C CA . GLN A 1 618 ? 28.592 -17.877 -13.672 1.00 76.25 618 GLN A CA 1
ATOM 4883 C C . GLN A 1 618 ? 27.401 -18.750 -13.262 1.00 76.25 618 GLN A C 1
ATOM 4885 O O . GLN A 1 618 ? 26.322 -18.681 -13.843 1.00 76.25 618 GLN A O 1
ATOM 4890 N N . GLY A 1 619 ? 27.588 -19.581 -12.230 1.00 77.00 619 GLY A N 1
ATOM 4891 C CA . GLY A 1 619 ? 26.511 -20.412 -11.677 1.00 77.00 619 GLY A CA 1
ATOM 4892 C C . GLY A 1 619 ? 25.967 -21.468 -12.646 1.00 77.00 619 GLY A C 1
ATOM 4893 O O . GLY A 1 619 ? 24.782 -21.779 -12.582 1.00 77.00 619 GLY A O 1
ATOM 4894 N N . GLY A 1 620 ? 26.811 -21.985 -13.547 1.00 80.69 620 GLY A N 1
ATOM 4895 C CA . GLY A 1 620 ? 26.437 -22.998 -14.543 1.00 80.69 620 GLY A CA 1
ATOM 4896 C C . GLY A 1 620 ? 25.729 -22.455 -15.790 1.00 80.69 620 GLY A C 1
ATOM 4897 O O . GLY A 1 620 ? 25.249 -23.248 -16.592 1.00 80.69 620 GLY A O 1
ATOM 4898 N N . LEU A 1 621 ? 25.651 -21.131 -15.954 1.00 84.75 621 LEU A N 1
ATOM 4899 C CA . LEU A 1 621 ? 25.086 -20.478 -17.137 1.00 84.75 621 LEU A CA 1
ATOM 4900 C C . LEU A 1 621 ? 26.182 -20.081 -18.131 1.00 84.75 621 LEU A C 1
ATOM 4902 O O . LEU A 1 621 ? 27.301 -19.753 -17.724 1.00 84.75 621 LEU A O 1
ATOM 4906 N N . SER A 1 622 ? 25.834 -20.058 -19.421 1.00 85.56 622 SER A N 1
ATOM 4907 C CA . SER A 1 622 ? 26.652 -19.394 -20.440 1.00 85.56 622 SER A CA 1
ATOM 4908 C C . SER A 1 622 ? 26.720 -17.885 -20.160 1.00 85.56 622 SER A C 1
ATOM 4910 O O . SER A 1 622 ? 25.894 -17.342 -19.422 1.00 85.56 622 SER A O 1
ATOM 4912 N N . GLY A 1 623 ? 27.709 -17.188 -20.721 1.00 84.44 623 GLY A N 1
ATOM 4913 C CA . GLY A 1 623 ? 27.835 -15.746 -20.500 1.00 84.44 623 GLY A CA 1
ATOM 4914 C C . GLY A 1 623 ? 26.653 -14.937 -21.061 1.00 84.44 623 GLY A C 1
ATOM 4915 O O . GLY A 1 623 ? 26.192 -14.008 -20.395 1.00 84.44 623 GLY A O 1
ATOM 4916 N N . THR A 1 624 ? 26.082 -15.353 -22.196 1.00 88.31 624 THR A N 1
ATOM 4917 C CA . THR A 1 624 ? 24.870 -14.750 -22.776 1.00 88.31 624 THR A CA 1
ATOM 4918 C C . THR A 1 624 ? 23.632 -15.044 -21.918 1.00 88.31 624 THR A C 1
ATOM 4920 O O . THR A 1 624 ? 22.837 -14.147 -21.638 1.00 88.31 624 THR A O 1
ATOM 4923 N N . ASP A 1 625 ? 23.479 -16.264 -21.388 1.00 90.31 625 ASP A N 1
ATOM 4924 C CA . ASP A 1 625 ? 22.374 -16.600 -20.473 1.00 90.31 625 ASP A CA 1
ATOM 4925 C C . ASP A 1 625 ? 22.466 -15.854 -19.135 1.00 90.31 625 ASP A C 1
ATOM 4927 O O . ASP A 1 625 ? 21.443 -15.422 -18.587 1.00 90.31 625 ASP A O 1
ATOM 4931 N N . ASP A 1 626 ? 23.678 -15.664 -18.613 1.00 90.12 626 ASP A N 1
ATOM 4932 C CA . ASP A 1 626 ? 23.911 -14.836 -17.431 1.00 90.12 626 ASP A CA 1
ATOM 4933 C C . ASP A 1 626 ? 23.561 -13.362 -17.703 1.00 90.12 626 ASP A C 1
ATOM 4935 O O . ASP A 1 626 ? 22.900 -12.729 -16.873 1.00 90.12 626 ASP A O 1
ATOM 4939 N N . TYR A 1 627 ? 23.894 -12.831 -18.885 1.00 92.50 627 TYR A N 1
ATOM 4940 C CA . TYR A 1 627 ? 23.500 -11.479 -19.289 1.00 92.50 627 TYR A CA 1
ATOM 4941 C C . TYR A 1 627 ? 21.973 -11.323 -19.365 1.00 92.50 627 TYR A C 1
ATOM 4943 O O . TYR A 1 627 ? 21.417 -10.438 -18.700 1.00 92.50 627 TYR A O 1
ATOM 4951 N N . LYS A 1 628 ? 21.268 -12.235 -20.058 1.00 94.88 628 LYS A N 1
ATOM 4952 C CA . LYS A 1 628 ? 19.789 -12.262 -20.104 1.00 94.88 628 LYS A CA 1
ATOM 4953 C C . LYS A 1 628 ? 19.204 -12.256 -18.692 1.00 94.88 628 LYS A C 1
ATOM 4955 O O . LYS A 1 628 ? 18.303 -11.472 -18.385 1.00 94.88 628 LYS A O 1
ATOM 4960 N N . LYS A 1 629 ? 19.733 -13.099 -17.800 1.00 94.69 629 LYS A N 1
ATOM 4961 C CA . LYS A 1 629 ? 19.295 -13.182 -16.400 1.00 94.69 629 LYS A CA 1
ATOM 4962 C C . LYS A 1 629 ? 19.515 -11.868 -15.647 1.00 94.69 629 LYS A C 1
ATOM 4964 O O . LYS A 1 629 ? 18.605 -11.424 -14.944 1.00 94.69 629 LYS A O 1
ATOM 4969 N N . LYS A 1 630 ? 20.683 -11.236 -15.775 1.00 94.69 630 LYS A N 1
ATOM 4970 C CA . LYS A 1 630 ? 21.002 -9.968 -15.095 1.00 94.69 630 LYS A CA 1
ATOM 4971 C C . LYS A 1 630 ? 20.085 -8.834 -15.539 1.00 94.69 630 LYS A C 1
ATOM 4973 O O . LYS A 1 630 ? 19.532 -8.145 -14.679 1.00 94.69 630 LYS A O 1
ATOM 4978 N N . VAL A 1 631 ? 19.846 -8.691 -16.843 1.00 97.06 631 VAL A N 1
ATOM 4979 C CA . VAL A 1 631 ? 18.917 -7.681 -17.377 1.00 97.06 631 VAL A CA 1
ATOM 4980 C C . VAL A 1 631 ? 17.499 -7.911 -16.845 1.00 97.06 631 VAL A C 1
ATOM 4982 O O . VAL A 1 631 ? 16.875 -6.965 -16.368 1.00 97.06 631 VAL A O 1
ATOM 4985 N N . LYS A 1 632 ? 17.009 -9.158 -16.807 1.00 97.44 632 LYS A N 1
ATOM 4986 C CA . LYS A 1 632 ? 15.688 -9.496 -16.233 1.00 97.44 632 LYS A CA 1
ATOM 4987 C C . LYS A 1 632 ? 15.585 -9.165 -14.741 1.00 97.44 632 LYS A C 1
ATOM 4989 O O . LYS A 1 632 ? 14.591 -8.598 -14.292 1.00 97.44 632 LYS A O 1
ATOM 4994 N N . VAL A 1 633 ? 16.623 -9.466 -13.958 1.00 96.94 633 VAL A N 1
ATOM 4995 C CA . VAL A 1 633 ? 16.670 -9.114 -12.526 1.00 96.94 633 VAL A CA 1
ATOM 4996 C C . VAL A 1 633 ? 16.649 -7.595 -12.331 1.00 96.94 633 VAL A C 1
ATOM 4998 O O . VAL A 1 633 ? 15.937 -7.088 -11.459 1.00 96.94 633 VAL A O 1
ATOM 5001 N N . LEU A 1 634 ? 17.404 -6.856 -13.146 1.00 98.00 634 LEU A N 1
ATOM 5002 C CA . LEU A 1 634 ? 17.409 -5.395 -13.117 1.00 98.00 634 LEU A CA 1
ATOM 5003 C C . LEU A 1 634 ? 16.061 -4.815 -13.544 1.00 98.00 634 LEU A C 1
ATOM 5005 O O . LEU A 1 634 ? 15.603 -3.868 -12.908 1.00 98.00 634 LEU A O 1
ATOM 5009 N N . PHE A 1 635 ? 15.403 -5.403 -14.543 1.00 98.38 635 PHE A N 1
ATOM 5010 C CA . PHE A 1 635 ? 14.060 -5.026 -14.978 1.00 98.38 635 PHE A CA 1
ATOM 5011 C C . PHE A 1 635 ? 13.050 -5.110 -13.833 1.00 98.38 635 PHE A C 1
ATOM 5013 O O . PHE A 1 635 ? 12.359 -4.129 -13.565 1.00 98.38 635 PHE A O 1
ATOM 5020 N N . GLU A 1 636 ? 13.028 -6.210 -13.079 1.00 97.69 636 GLU A N 1
ATOM 5021 C CA . GLU A 1 636 ? 12.155 -6.339 -11.907 1.00 97.69 636 GLU A CA 1
ATOM 5022 C C . GLU A 1 636 ? 12.443 -5.271 -10.840 1.00 97.69 636 GLU A C 1
ATOM 5024 O O . GLU A 1 636 ? 11.529 -4.748 -10.194 1.00 97.69 636 GLU A O 1
ATOM 5029 N N . GLY A 1 637 ? 13.715 -4.906 -10.658 1.00 96.12 637 GLY A N 1
ATOM 5030 C CA . GLY A 1 637 ? 14.117 -3.801 -9.786 1.00 96.12 637 GLY A CA 1
ATOM 5031 C C . GLY A 1 637 ? 13.608 -2.441 -10.275 1.00 96.12 637 GLY A C 1
ATOM 5032 O O . GLY A 1 637 ? 12.995 -1.699 -9.506 1.00 96.12 637 GLY A O 1
ATOM 5033 N N . VAL A 1 638 ? 13.819 -2.134 -11.556 1.00 97.62 638 VAL A N 1
ATOM 5034 C CA . VAL A 1 638 ? 13.383 -0.885 -12.202 1.00 97.62 638 VAL A CA 1
ATOM 5035 C C . VAL A 1 638 ? 11.858 -0.771 -12.181 1.00 97.62 638 VAL A C 1
ATOM 5037 O O . VAL A 1 638 ? 11.327 0.259 -11.772 1.00 97.62 638 VAL A O 1
ATOM 5040 N N . LYS A 1 639 ? 11.135 -1.839 -12.531 1.00 97.44 639 LYS A N 1
ATOM 5041 C CA . LYS A 1 639 ? 9.669 -1.903 -12.481 1.00 97.44 639 LYS A CA 1
ATOM 5042 C C . LYS A 1 639 ? 9.141 -1.593 -11.080 1.00 97.44 639 LYS A C 1
ATOM 5044 O O . LYS A 1 639 ? 8.232 -0.778 -10.934 1.00 97.44 639 LYS A O 1
ATOM 5049 N N . LYS A 1 640 ? 9.739 -2.179 -10.036 1.00 95.00 640 LYS A N 1
ATOM 5050 C CA . LYS A 1 640 ? 9.385 -1.882 -8.635 1.00 95.00 640 LYS A CA 1
ATOM 5051 C C . LYS A 1 640 ? 9.628 -0.420 -8.267 1.00 95.00 640 LYS A C 1
ATOM 5053 O O . LYS A 1 640 ? 8.822 0.155 -7.538 1.00 95.00 640 LYS A O 1
ATOM 5058 N N . ASP A 1 641 ? 10.714 0.180 -8.742 1.00 95.38 641 ASP A N 1
ATOM 5059 C CA . ASP A 1 641 ? 10.996 1.595 -8.493 1.00 95.38 641 ASP A CA 1
ATOM 5060 C C . ASP A 1 641 ? 9.982 2.508 -9.202 1.00 95.38 641 ASP A C 1
ATOM 5062 O O . ASP A 1 641 ? 9.451 3.422 -8.571 1.00 95.38 641 ASP A O 1
ATOM 5066 N N . TYR A 1 642 ? 9.631 2.228 -10.462 1.00 96.25 642 TYR A N 1
ATOM 5067 C CA . TYR A 1 642 ? 8.607 2.987 -11.191 1.00 96.25 642 TYR A CA 1
ATOM 5068 C C . TYR A 1 642 ? 7.214 2.855 -10.573 1.00 96.25 642 TYR A C 1
ATOM 5070 O O . TYR A 1 642 ? 6.516 3.860 -10.454 1.00 96.25 642 TYR A O 1
ATOM 5078 N N . ILE A 1 643 ? 6.831 1.665 -10.099 1.00 93.69 643 ILE A N 1
ATOM 5079 C CA . ILE A 1 643 ? 5.586 1.478 -9.338 1.00 93.69 643 ILE A CA 1
ATOM 5080 C C . ILE A 1 643 ? 5.572 2.400 -8.111 1.00 93.69 643 ILE A C 1
ATOM 5082 O O . ILE A 1 643 ? 4.617 3.152 -7.941 1.00 93.69 643 ILE A O 1
ATOM 5086 N N . LYS A 1 644 ? 6.651 2.441 -7.317 1.00 90.69 644 LYS A N 1
ATOM 5087 C CA . LYS A 1 644 ? 6.745 3.345 -6.152 1.00 90.69 644 LYS A CA 1
ATOM 5088 C C . LYS A 1 644 ? 6.655 4.820 -6.544 1.00 90.69 644 LYS A C 1
ATOM 5090 O O . LYS A 1 644 ? 5.992 5.595 -5.852 1.00 90.69 644 LYS A O 1
ATOM 5095 N N . ILE A 1 645 ? 7.319 5.220 -7.633 1.00 91.50 645 ILE A N 1
ATOM 5096 C CA . ILE A 1 645 ? 7.255 6.594 -8.153 1.00 91.50 645 ILE A CA 1
ATOM 5097 C C . ILE A 1 645 ? 5.804 6.953 -8.484 1.00 91.50 645 ILE A C 1
ATOM 5099 O O . ILE A 1 645 ? 5.316 7.993 -8.042 1.00 91.50 645 ILE A O 1
ATOM 5103 N N . TYR A 1 646 ? 5.107 6.101 -9.237 1.00 92.19 646 TYR A N 1
ATOM 5104 C CA . TYR A 1 646 ? 3.740 6.358 -9.686 1.00 92.19 646 TYR A CA 1
ATOM 5105 C C . TYR A 1 646 ? 2.714 6.280 -8.553 1.00 92.19 646 TYR A C 1
ATOM 5107 O O . TYR A 1 646 ? 1.835 7.134 -8.482 1.00 92.19 646 TYR A O 1
ATOM 5115 N N . GLU A 1 647 ? 2.867 5.355 -7.607 1.00 86.88 647 GLU A N 1
ATOM 5116 C CA . GLU A 1 647 ? 2.063 5.321 -6.379 1.00 86.88 647 GLU A CA 1
ATOM 5117 C C . GLU A 1 647 ? 2.234 6.612 -5.572 1.00 86.88 647 GLU A C 1
ATOM 5119 O O . GLU A 1 647 ? 1.251 7.201 -5.122 1.00 86.88 647 GLU A O 1
ATOM 5124 N N . CYS A 1 648 ? 3.465 7.119 -5.449 1.00 85.31 648 CYS A N 1
ATOM 5125 C CA . CYS A 1 648 ? 3.715 8.398 -4.790 1.00 85.31 648 CYS A CA 1
ATOM 5126 C C . CYS A 1 648 ? 3.119 9.589 -5.562 1.00 85.31 648 CYS A C 1
ATOM 5128 O O . CYS A 1 648 ? 2.564 10.498 -4.940 1.00 85.31 648 CYS A O 1
ATOM 5130 N N . LYS A 1 649 ? 3.200 9.595 -6.901 1.00 87.94 649 LYS A N 1
ATOM 5131 C CA . LYS A 1 649 ? 2.554 10.618 -7.742 1.00 87.94 649 LYS A CA 1
ATOM 5132 C C . LYS A 1 649 ? 1.039 10.613 -7.539 1.00 87.94 649 LYS A C 1
ATOM 5134 O O . LYS A 1 649 ? 0.479 11.657 -7.223 1.00 87.94 649 LYS A O 1
ATOM 5139 N N . LEU A 1 650 ? 0.402 9.443 -7.626 1.00 85.12 650 LEU A N 1
ATOM 5140 C CA . LEU A 1 650 ? -1.047 9.269 -7.466 1.00 85.12 650 LEU A CA 1
ATOM 5141 C C . LEU A 1 650 ? -1.527 9.787 -6.111 1.00 85.12 650 LEU A C 1
ATOM 5143 O O . LEU A 1 650 ? -2.546 10.462 -5.992 1.00 85.12 650 LEU A O 1
ATOM 5147 N N . CYS A 1 651 ? -0.746 9.467 -5.090 1.00 77.56 651 CYS A N 1
ATOM 5148 C CA . CYS A 1 651 ? -0.999 9.816 -3.711 1.00 77.56 651 CYS A CA 1
ATOM 5149 C C . CYS A 1 651 ? -0.892 11.327 -3.431 1.00 77.56 651 CYS A C 1
ATOM 5151 O O . CYS A 1 651 ? -1.657 11.862 -2.629 1.00 77.56 651 CYS A O 1
ATOM 5153 N N . LYS A 1 652 ? 0.042 12.024 -4.093 1.00 78.81 652 LYS A N 1
ATOM 5154 C CA . LYS A 1 652 ? 0.252 13.477 -3.954 1.00 78.81 652 LYS A CA 1
ATOM 5155 C C . LYS A 1 652 ? -0.640 14.320 -4.861 1.00 78.81 652 LYS A C 1
ATOM 5157 O O . LYS A 1 652 ? -0.856 15.494 -4.555 1.00 78.81 652 LYS A O 1
ATOM 5162 N N . GLU A 1 653 ? -1.100 13.760 -5.974 1.00 81.88 653 GLU A N 1
ATOM 5163 C CA . GLU A 1 653 ? -1.932 14.472 -6.936 1.00 81.88 653 GLU A CA 1
ATOM 5164 C C . GLU A 1 653 ? -3.264 14.873 -6.289 1.00 81.88 653 GLU A C 1
ATOM 5166 O O . GLU A 1 653 ? -3.839 14.138 -5.483 1.00 81.88 653 GLU A O 1
ATOM 5171 N N . LYS A 1 654 ? -3.745 16.072 -6.603 1.00 72.75 654 LYS A N 1
ATOM 5172 C CA . LYS A 1 654 ? -5.007 16.616 -6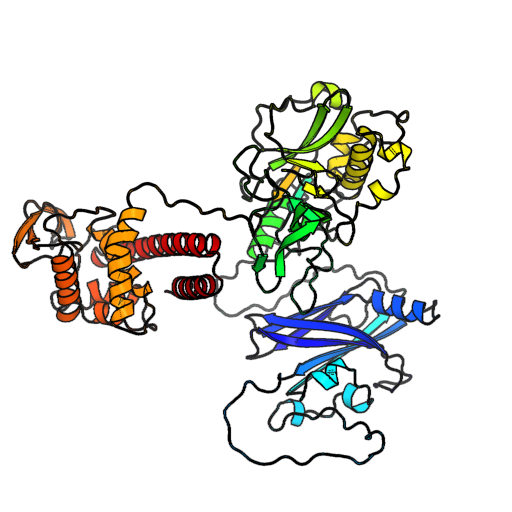.086 1.00 72.75 654 LYS A CA 1
ATOM 5173 C C . LYS A 1 654 ? -6.064 16.713 -7.176 1.00 72.75 654 LYS A C 1
ATOM 5175 O O . LYS A 1 654 ? -7.247 16.625 -6.859 1.00 72.75 654 LYS A O 1
ATOM 5180 N N . ASP A 1 655 ? -5.647 16.860 -8.428 1.00 80.06 655 ASP A N 1
ATOM 5181 C CA . ASP A 1 655 ? -6.536 16.935 -9.579 1.00 80.06 655 ASP A CA 1
ATOM 5182 C C . ASP A 1 655 ? -7.096 15.552 -9.950 1.00 80.06 655 ASP A C 1
ATOM 5184 O O . ASP A 1 655 ? -6.358 14.575 -10.084 1.00 80.06 655 ASP A O 1
ATOM 5188 N N . SER A 1 656 ? -8.418 15.452 -10.104 1.00 72.38 656 SER A N 1
ATOM 5189 C CA . SER A 1 656 ? -9.092 14.174 -10.356 1.00 72.38 656 SER A CA 1
ATOM 5190 C C . SER A 1 656 ? -8.775 13.582 -11.730 1.00 72.38 656 SER A C 1
ATOM 5192 O O . SER A 1 656 ? -8.668 12.362 -11.837 1.00 72.38 656 SER A O 1
ATOM 5194 N N . LYS A 1 657 ? -8.579 14.412 -12.763 1.00 79.25 657 LYS A N 1
ATOM 5195 C CA . LYS A 1 657 ? -8.246 13.934 -14.114 1.00 79.25 657 LYS A CA 1
ATOM 5196 C C . LYS A 1 657 ? -6.827 13.382 -14.143 1.00 79.25 657 LYS A C 1
ATOM 5198 O O . LYS A 1 657 ? -6.621 12.249 -14.568 1.00 79.25 657 LYS A O 1
ATOM 5203 N N . LYS A 1 658 ? -5.872 14.125 -13.578 1.00 81.81 658 LYS A N 1
ATOM 5204 C CA . LYS A 1 658 ? -4.481 13.666 -13.451 1.00 81.81 658 LYS A CA 1
ATOM 5205 C C . LYS A 1 658 ? -4.361 12.406 -12.600 1.00 81.81 658 LYS A C 1
ATOM 5207 O O . LYS A 1 658 ? -3.553 11.538 -12.911 1.00 81.81 658 LYS A O 1
ATOM 5212 N N . LYS A 1 659 ? -5.171 12.256 -11.543 1.00 80.44 659 LYS A N 1
ATOM 5213 C CA . LYS A 1 659 ? -5.218 11.002 -10.771 1.00 80.44 659 LYS A CA 1
ATOM 5214 C C . LYS A 1 659 ? -5.593 9.807 -11.636 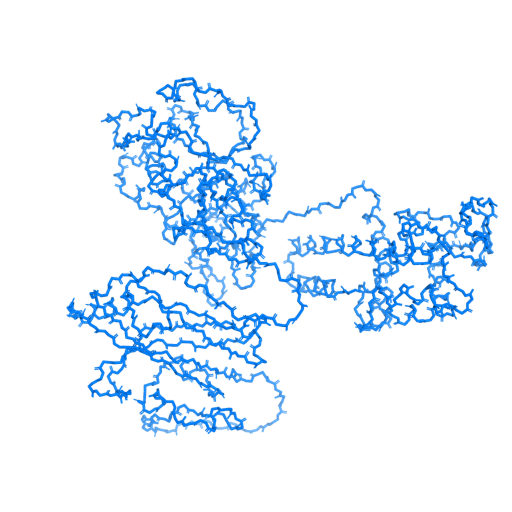1.00 80.44 659 LYS A C 1
ATOM 5216 O O . LYS A 1 659 ? -4.953 8.767 -11.511 1.00 80.44 659 LYS A O 1
ATOM 5221 N N . GLU A 1 660 ? -6.602 9.949 -12.490 1.00 81.69 660 GLU A N 1
ATOM 5222 C CA . GLU A 1 660 ? -7.036 8.861 -13.367 1.00 81.69 660 GLU A CA 1
ATOM 5223 C C . GLU A 1 660 ? -5.961 8.516 -14.406 1.00 81.69 660 GLU A C 1
ATOM 5225 O O . GLU A 1 660 ? -5.658 7.343 -14.612 1.00 81.69 660 GLU A O 1
ATOM 5230 N N . GLU A 1 661 ? -5.292 9.520 -14.979 1.00 91.25 661 GLU A N 1
ATOM 5231 C CA . GLU A 1 661 ? -4.137 9.314 -15.866 1.00 91.25 661 GLU A CA 1
ATOM 5232 C C . GLU A 1 661 ? -3.006 8.545 -15.164 1.00 91.25 661 GLU A C 1
ATOM 5234 O O . GLU A 1 661 ? -2.506 7.545 -15.683 1.00 91.25 661 GLU A O 1
ATOM 5239 N N . ILE A 1 662 ? -2.637 8.953 -13.945 1.00 92.69 662 ILE A N 1
ATOM 5240 C CA . ILE A 1 662 ? -1.595 8.278 -13.158 1.00 92.69 662 ILE A CA 1
ATOM 5241 C C . ILE A 1 662 ? -2.023 6.848 -12.788 1.00 92.69 662 ILE A C 1
ATOM 5243 O O . ILE A 1 662 ? -1.183 5.946 -12.756 1.00 92.69 662 ILE A O 1
ATOM 5247 N N . LYS A 1 663 ? -3.311 6.621 -12.507 1.00 88.75 663 LYS A N 1
ATOM 5248 C CA . LYS A 1 663 ? -3.859 5.293 -12.204 1.00 88.75 663 LYS A CA 1
ATOM 5249 C C . LYS A 1 663 ? -3.780 4.368 -13.421 1.00 88.75 663 LYS A C 1
ATOM 5251 O O . LYS A 1 663 ? -3.311 3.241 -13.280 1.00 88.75 663 LYS A O 1
ATOM 5256 N N . ASN A 1 664 ? -4.140 4.863 -14.603 1.00 93.25 664 ASN A N 1
ATOM 5257 C CA . ASN A 1 664 ? -3.996 4.129 -15.861 1.00 93.25 664 ASN A CA 1
ATOM 5258 C C . ASN A 1 664 ? -2.531 3.764 -16.134 1.00 93.25 664 ASN A C 1
ATOM 5260 O O . ASN A 1 664 ? -2.227 2.612 -16.450 1.00 93.25 664 ASN A O 1
ATOM 5264 N N . ASP A 1 665 ? -1.606 4.704 -15.925 1.00 96.00 665 ASP A N 1
ATOM 5265 C CA . ASP A 1 665 ? -0.169 4.443 -16.043 1.00 96.00 665 ASP A CA 1
ATOM 5266 C C . ASP A 1 665 ? 0.313 3.372 -15.052 1.00 96.00 665 ASP A C 1
ATOM 5268 O O . ASP A 1 665 ? 1.096 2.487 -15.406 1.00 96.00 665 ASP A O 1
ATOM 5272 N N . LEU A 1 666 ? -0.170 3.417 -13.808 1.00 94.62 666 LEU A N 1
ATOM 5273 C CA . LEU A 1 666 ? 0.164 2.423 -12.791 1.00 94.62 666 LEU A CA 1
ATOM 5274 C C . LEU A 1 666 ? -0.349 1.023 -13.168 1.00 94.62 666 LEU A C 1
ATOM 5276 O O . LEU A 1 666 ? 0.341 0.030 -12.922 1.00 94.62 666 LEU A O 1
ATOM 5280 N N . ASP A 1 667 ? -1.522 0.929 -13.791 1.00 93.00 667 ASP A N 1
ATOM 5281 C CA . ASP A 1 667 ? -2.075 -0.334 -14.283 1.00 93.00 667 ASP A CA 1
ATOM 5282 C C . ASP A 1 667 ? -1.283 -0.884 -15.477 1.00 93.00 667 ASP A C 1
ATOM 5284 O O . ASP A 1 667 ? -1.009 -2.088 -15.527 1.00 93.00 667 ASP A O 1
ATOM 5288 N N . LEU A 1 668 ? -0.849 -0.023 -16.402 1.00 95.25 668 LEU A N 1
ATOM 5289 C CA . LEU A 1 668 ? 0.057 -0.404 -17.492 1.00 95.25 668 LEU A CA 1
ATOM 5290 C C . LEU A 1 668 ? 1.399 -0.923 -16.955 1.00 95.25 668 LEU A C 1
ATOM 5292 O O . LEU A 1 668 ? 1.867 -1.978 -17.395 1.00 95.25 668 LEU A O 1
ATOM 5296 N N . LEU A 1 669 ? 1.988 -0.246 -15.962 1.00 95.44 669 LEU A N 1
ATOM 5297 C CA . LEU A 1 669 ? 3.208 -0.689 -15.273 1.00 95.44 669 LEU A CA 1
ATOM 5298 C C . LEU A 1 669 ? 3.038 -2.070 -14.633 1.00 95.44 669 LEU A C 1
ATOM 5300 O O . LEU A 1 669 ? 3.915 -2.927 -14.753 1.00 95.44 669 LEU A O 1
ATOM 5304 N N . LYS A 1 670 ? 1.916 -2.304 -13.945 1.00 91.81 670 LYS A N 1
ATOM 5305 C CA . LYS A 1 670 ? 1.643 -3.575 -13.254 1.00 91.81 670 LYS A CA 1
ATOM 5306 C C . LYS A 1 670 ? 1.433 -4.736 -14.226 1.00 91.81 670 LYS A C 1
ATOM 5308 O O . LYS A 1 670 ? 1.849 -5.852 -13.913 1.00 91.81 670 LYS A O 1
ATOM 5313 N N . LYS A 1 671 ? 0.836 -4.475 -15.394 1.00 91.50 671 LYS A N 1
ATOM 5314 C CA . LYS A 1 671 ? 0.601 -5.467 -16.459 1.00 91.50 671 LYS A CA 1
ATOM 5315 C C . LYS A 1 671 ? 1.852 -5.832 -17.258 1.00 91.50 671 LYS A C 1
ATOM 5317 O O . LYS A 1 671 ? 1.836 -6.867 -17.919 1.00 91.50 671 LYS A O 1
ATOM 5322 N N . LEU A 1 672 ? 2.903 -5.013 -17.206 1.00 93.38 672 LEU A N 1
ATOM 5323 C CA . LEU A 1 672 ? 4.148 -5.251 -17.935 1.00 93.38 672 LEU A CA 1
ATOM 5324 C C . LEU A 1 672 ? 4.782 -6.583 -17.505 1.00 93.38 672 LEU A C 1
ATOM 5326 O O . LEU A 1 672 ? 4.879 -6.850 -16.305 1.00 93.38 672 LEU A O 1
ATOM 5330 N N . LYS A 1 673 ? 5.198 -7.407 -18.465 1.00 87.44 673 LYS A N 1
ATOM 5331 C CA . LYS A 1 673 ? 5.752 -8.745 -18.220 1.00 87.44 673 LYS A CA 1
ATOM 5332 C C . LYS A 1 673 ? 7.224 -8.830 -18.570 1.00 87.44 673 LYS A C 1
ATOM 5334 O O . LYS A 1 673 ? 7.635 -8.206 -19.577 1.00 87.44 673 LYS A O 1
#

pLDDT: mean 75.51, std 19.08, range [23.34, 98.62]

Foldseek 3Di:
DPALEAALQDKDKDKDAAPPQAFAKKKKWKWWQPDDDPARALPIGTQDIDIFGQHPRRMTMDIDRSPSVQVVVVVVVDNDDFKIKMKMKMFGFDDDDDDDDDDDDDDDDDDDDDPDDDDPFAAADPPAPVVVDDDDSCSVHSDDDPVSVNRHHTRDMDMDIGMYGHPDDHDDDDDDDDDDDDPDDDPDPDDDDADDADDQAQAKEKEWEPAFPFFFDADPVRHTPAALFKEAALPAQWDDDPNTTQWHWDDDPNGIIIGGTWTKIWMAGHNDPCRSLSLVVSCVVVVHCPRTDPDIFTKDAAEAPGQNDNPPFAADAAQDSVFWWFWAWAWDDDPNAIAIFTKTAGPDDPFADDDPDLLQCHPRGHGPDPGHRIATEFCDHNHPNYRHMHTADPSNHRDVLLVPDDPVLVVRPHSRRLSVLQVCCVVNVLSLSRFQSHPPDPPDPDDRHHRPDPDRRTYTYHYHDSPLHQPQDDDPPPLQVVLCVPQVVVQLVVLVVPAPALSCLSLLVVLQLCVQPNSDPDDPLLASNQAAAEFPPGWWFDWDWAQDPVQDIGIDGGHTTYHYPHVVSNVVVVLVQCVPFLVQLNVLSHDNVHASLSNLCSQAPVGNVHHVGQAHDPPNDGRSRVSSVSSVVSSVVSLVVVLSVLSSVLSPDNDPVVNVVSVVSSVSSVSHD